Protein 1P1X (pdb70)

Radius of gyration: 25.49 Å; Cα contacts (8 Å, |Δi|>4): 1074; chains: 2; bounding box: 53×37×78 Å

InterPro domains:
  IPR002915 DeoC/FbaB/LacD aldolase [PF01791] (11-245)
  IPR002915 DeoC/FbaB/LacD aldolase [SM01133] (10-246)
  IPR011343 Deoxyribose-phosphate aldolase [PIRSF001357] (10-250)
  IPR011343 Deoxyribose-phosphate aldolase [PTHR10889] (5-250)
  IPR011343 Deoxyribose-phosphate aldolase [TIGR00126] (11-232)
  IPR011343 Deoxyribose-phosphate aldolase [cd00959] (11-225)
  IPR013785 Aldolase-type TIM barrel [G3DSA:3.20.20.70] (1-259)
  IPR023649 Deoxyribose-phosphate aldolase type II [MF_00592] (1-259)

Organism: Escherichia coli (strain K12) (NCBI:txid83333)

Secondary structure (DSSP, 8-state):
--HHHHHHHHHHTTEEEE---TT--HHHHHHHHHHTEETTEE-SEEE--GGGHHHHHHHHHHTT-TTSEEEEEESTTT--S-HHHHHHHHHHHHHHT-SEEEEEP-HHHHHTT--HHHHHHHHHHHHHHHHTT-EEEEE--HHHH-SHHHHHHHHHHHHHTT-SEEE---S-SS----HHHHHHHHHHHHHHT-TTT-EEE-BSS--SHHHHHHHHHHHHHHH-TTS-STTTB-EEESTHHHHHHHHHT-/---HHHHHHHHHHTTEEEE---TT--HHHHHHHHHHTEETTEE-SEEE--GGGHHHHHHHHHHTT-TTSEEEEEESTTT--S-HHHHHHHHHHHHHHT-SEEEEEP-HHHHHTT--HHHHHHHHHHHHHHHHTT-EEEEE--HHHH-SHHHHHHHHHHHHHTT-SEEE---S-SS----HHHHHHHHHHHHHHT-TTT-EEE-BSS--SHHHHHHHHHHHHHHH-TTS-STTTB-EEESTHHHHHHHHTT-

Solvent-accessible surface area: 19884 Å² total; per-residue (Å²): 188,72,123,50,87,45,12,1,62,74,0,0,95,10,0,0,0,29,17,12,66,144,89,12,53,68,128,97,0,56,58,12,0,97,84,0,103,14,111,41,25,36,4,4,0,0,0,0,39,16,70,12,0,10,35,0,81,75,12,0,150,131,28,54,3,88,112,1,83,0,0,0,5,3,10,36,39,110,2,76,82,30,51,112,27,0,44,9,37,0,99,0,0,37,31,12,29,6,46,4,0,0,0,0,1,0,11,107,14,8,88,90,64,67,88,109,19,0,57,56,0,0,92,24,0,50,104,24,0,53,91,40,143,10,49,0,0,0,0,0,0,3,7,54,2,148,87,84,76,41,3,62,68,0,0,42,12,0,16,128,6,18,5,13,0,0,9,0,0,11,37,96,41,103,78,21,15,47,57,124,12,0,77,10,0,0,32,8,0,108,94,64,56,29,52,178,77,4,0,0,0,0,5,15,57,6,168,56,2,84,36,1,59,106,11,2,59,15,0,39,116,39,34,36,71,138,30,10,72,22,78,22,0,1,0,5,10,56,63,0,1,67,32,0,27,175,29,28,68,117,219,85,72,120,48,79,49,16,1,49,64,0,0,96,9,0,0,0,30,17,12,65,143,90,12,53,62,128,92,0,54,57,12,0,100,87,0,103,15,109,38,24,42,4,4,0,0,0,0,35,14,73,12,1,10,36,0,79,71,11,1,148,130,28,55,3,88,112,0,84,0,0,0,5,2,10,38,40,112,2,76,82,30,49,113,28,0,27,19,38,0,129,0,0,38,18,11,25,6,45,4,0,0,0,0,1,0,11,107,13,8,89,90,64,67,84,109,19,0,59,53,0,0,95,22,0,51,100,16,0,54,92,41,144,10,49,0,0,0,0,0,0,3,6,50,4,154,75,86,69,49,4,69,64,0,0,42,12,0,16,127,6,18,4,14,0,0,8,0,0,10,38,93,40,106,76,21,14,45,64,67,12,0,79,26,0,0,37,10,0,106,99,64,56,31,46,167,83,5,0,0,0,0,5,15,34,4,154,59,4,85,39,0,54,106,10,4,56,10,0,48,116,28,38,34,65,138,28,3,72,21,78,23,0,2,0,6,10,58,73,0,2,70,32,0,28,167,26,21,62,116

Structure (mmCIF, N/CA/C/O backbone):
data_1P1X
#
_entry.id   1P1X
#
_cell.length_a   48.730
_cell.length_b   42.010
_cell.length_c   145.410
_cell.angle_alpha   90.00
_cell.angle_beta   98.53
_cell.angle_gamma   90.00
#
_symmetry.space_group_name_H-M   'P 1 21 1'
#
loop_
_entity.id
_entity.type
_entity.pdbx_description
1 polymer 'Deoxyribose-phosphate aldolase'
2 water water
#
loop_
_atom_site.group_PDB
_atom_site.id
_atom_site.type_symbol
_atom_site.label_atom_id
_atom_site.label_alt_id
_atom_site.label_comp_id
_atom_site.label_asym_id
_atom_site.label_entity_id
_atom_site.label_seq_id
_atom_site.pdbx_PDB_ins_code
_atom_site.Cartn_x
_atom_site.Cartn_y
_atom_site.Cartn_z
_atom_site.occupancy
_atom_site.B_iso_or_equiv
_atom_site.auth_seq_id
_atom_site.auth_comp_id
_atom_site.auth_asym_id
_atom_site.auth_atom_id
_atom_site.pdbx_PDB_model_num
ATOM 1 N N . MET A 1 2 ? 52.458 -3.832 0.449 1.00 63.12 1 MET A N 1
ATOM 2 C CA . MET A 1 2 ? 51.182 -3.154 0.699 1.00 56.97 1 MET A CA 1
ATOM 3 C C . MET A 1 2 ? 50.037 -3.774 -0.114 1.00 52.73 1 MET A C 1
ATOM 4 O O . MET A 1 2 ? 50.228 -4.025 -1.319 1.00 51.05 1 MET A O 1
ATOM 9 N N . THR A 1 3 ? 48.930 -3.996 0.565 1.00 46.45 2 THR A N 1
ATOM 10 C CA . THR A 1 3 ? 47.751 -4.663 0.017 1.00 43.32 2 THR A CA 1
ATOM 11 C C . THR A 1 3 ? 46.503 -3.835 0.290 1.00 42.54 2 THR A C 1
ATOM 12 O O . THR A 1 3 ? 46.506 -2.991 1.193 1.00 39.11 2 THR A O 1
ATOM 16 N N . ASP A 1 4 ? 45.449 -4.075 -0.514 1.00 42.13 3 ASP A N 1
ATOM 17 C CA . ASP A 1 4 ? 44.247 -3.265 -0.287 1.00 36.92 3 ASP A CA 1
ATOM 18 C C . ASP A 1 4 ? 43.731 -3.489 1.112 1.00 31.38 3 ASP A C 1
ATOM 19 O O . ASP A 1 4 ? 43.252 -2.529 1.757 1.00 30.94 3 ASP A O 1
ATOM 24 N N . LEU A 1 5 ? 43.807 -4.716 1.619 1.00 33.90 4 LEU A N 1
ATOM 25 C CA . LEU A 1 5 ? 43.315 -5.007 2.981 1.00 31.95 4 LEU A CA 1
ATOM 26 C C . LEU A 1 5 ? 44.162 -4.304 4.019 1.00 31.90 4 LEU A C 1
ATOM 27 O O . LEU A 1 5 ? 43.664 -3.891 5.056 1.00 28.70 4 LEU A O 1
ATOM 32 N N . LYS A 1 6 ? 45.461 -4.166 3.829 1.00 30.72 5 LYS A N 1
ATOM 33 C CA . LYS A 1 6 ? 46.348 -3.540 4.789 1.00 29.65 5 LYS A CA 1
ATOM 34 C C . LYS A 1 6 ? 46.042 -2.056 4.798 1.00 28.00 5 LYS A C 1
ATOM 35 O O . LYS A 1 6 ? 45.956 -1.400 5.836 1.00 23.95 5 LYS A O 1
ATOM 41 N N . ALA A 1 7 ? 45.850 -1.519 3.605 1.00 27.42 6 ALA A N 1
ATOM 42 C CA . ALA A 1 7 ? 45.519 -0.097 3.548 1.00 25.47 6 ALA A CA 1
ATOM 43 C C . ALA A 1 7 ? 44.202 0.206 4.189 1.00 23.11 6 ALA A C 1
ATOM 44 O O . ALA A 1 7 ? 44.123 1.198 4.975 1.00 20.90 6 ALA A O 1
ATOM 46 N N . SER A 1 8 ? 43.152 -0.559 3.917 1.00 22.50 7 SER A N 1
ATOM 47 C CA . SER A 1 8 ? 41.851 -0.312 4.540 1.00 21.67 7 SER A CA 1
ATOM 48 C C . SER A 1 8 ? 41.956 -0.541 6.064 1.00 18.25 7 SER A C 1
ATOM 49 O O . SER A 1 8 ? 41.284 0.138 6.777 1.00 17.88 7 SER A O 1
ATOM 52 N N . SER A 1 9 ? 42.736 -1.537 6.489 1.00 19.56 8 SER A N 1
ATOM 53 C CA . SER A 1 9 ? 42.739 -1.844 7.911 1.00 17.93 8 SER A CA 1
ATOM 54 C C . SER A 1 9 ? 43.402 -0.776 8.757 1.00 16.82 8 SER A C 1
ATOM 55 O O . SER A 1 9 ? 42.945 -0.466 9.854 1.00 15.88 8 SER A O 1
ATOM 58 N N . LEU A 1 10 ? 44.496 -0.157 8.284 1.00 17.02 9 LEU A N 1
ATOM 59 C CA . LEU A 1 10 ? 45.111 0.960 8.986 1.00 16.76 9 LEU A CA 1
ATOM 60 C C . LEU A 1 10 ? 44.164 2.150 9.016 1.00 15.45 9 LEU A C 1
ATOM 61 O O . LEU A 1 10 ? 43.978 2.833 10.037 1.00 15.19 9 LEU A O 1
ATOM 66 N N . ARG A 1 11 ? 43.493 2.395 7.883 1.00 16.34 10 ARG A N 1
ATOM 67 C CA . ARG A 1 11 ? 42.521 3.475 7.810 1.00 16.39 10 ARG A CA 1
ATOM 68 C C . ARG A 1 11 ? 41.412 3.250 8.825 1.00 13.90 10 ARG A C 1
ATOM 69 O O . ARG A 1 11 ? 41.049 4.184 9.574 1.00 15.23 10 ARG A O 1
ATOM 84 N N . ALA A 1 12 ? 40.863 2.045 8.849 1.00 14.69 11 ALA A N 1
ATOM 85 C CA . ALA A 1 12 ? 39.767 1.715 9.765 1.00 13.96 11 ALA A CA 1
ATOM 86 C C . ALA A 1 12 ? 40.173 1.861 11.215 1.00 13.23 11 ALA A C 1
ATOM 87 O O . ALA A 1 12 ? 39.394 2.309 12.042 1.00 13.71 11 ALA A O 1
ATOM 89 N N . LEU A 1 13 ? 41.386 1.425 11.571 1.00 13.73 12 LEU A N 1
ATOM 90 C CA . LEU A 1 13 ? 41.857 1.519 12.933 1.00 13.28 12 LEU A CA 1
ATOM 91 C C . LEU A 1 13 ? 41.786 2.955 13.417 1.00 12.90 12 LEU A C 1
ATOM 92 O O . LEU A 1 13 ? 41.315 3.236 14.516 1.00 13.25 12 LEU A O 1
ATOM 97 N N . LYS A 1 14 ? 42.259 3.858 12.563 1.00 13.12 13 LYS A N 1
ATOM 98 C CA . LYS A 1 14 ? 42.330 5.282 12.902 1.00 13.24 13 LYS A CA 1
ATOM 99 C C . LYS A 1 14 ? 40.962 5.939 12.899 1.00 12.61 13 LYS A C 1
ATOM 100 O O . LYS A 1 14 ? 40.839 7.106 13.329 1.00 14.95 13 LYS A O 1
ATOM 106 N N . LEU A 1 15 ? 39.912 5.250 12.454 1.00 12.48 14 LEU A N 1
ATOM 107 C CA . LEU A 1 15 ? 38.513 5.727 12.485 1.00 11.71 14 LEU A CA 1
ATOM 108 C C . LEU A 1 15 ? 37.700 5.046 13.572 1.00 11.68 14 LEU A C 1
ATOM 109 O O . LEU A 1 15 ? 36.496 5.296 13.676 1.00 11.88 14 LEU A O 1
ATOM 114 N N . MET A 1 16 ? 38.309 4.193 14.406 1.00 11.90 15 MET A N 1
ATOM 115 C CA . MET A 1 16 ? 37.499 3.488 15.374 1.00 11.84 15 MET A CA 1
ATOM 116 C C . MET A 1 16 ? 37.077 4.369 16.563 1.00 11.57 15 MET A C 1
ATOM 117 O O . MET A 1 16 ? 37.900 5.112 17.109 1.00 12.40 15 MET A O 1
ATOM 122 N N . ASP A 1 17 ? 35.810 4.173 16.978 1.00 11.61 16 ASP A N 1
ATOM 123 C CA . ASP A 1 17 ? 35.315 4.518 18.293 1.00 11.66 16 ASP A CA 1
ATOM 124 C C . ASP A 1 17 ? 35.371 3.206 19.108 1.00 11.62 16 ASP A C 1
ATOM 125 O O . ASP A 1 17 ? 34.424 2.399 19.054 1.00 12.52 16 ASP A O 1
ATOM 130 N N . LEU A 1 18 ? 36.500 2.986 19.771 1.00 11.99 17 LEU A N 1
ATOM 131 C CA . LEU A 1 18 ? 36.712 1.735 20.501 1.00 11.92 17 LEU A CA 1
ATOM 132 C C . LEU A 1 18 ? 35.797 1.691 21.716 1.00 11.72 17 LEU A C 1
ATOM 133 O O . LEU A 1 18 ? 35.877 2.549 22.570 1.00 11.79 17 LEU A O 1
ATOM 138 N N . THR A 1 19 ? 34.902 0.686 21.776 1.00 12.63 18 THR A N 1
ATOM 139 C CA . THR A 1 19 ? 33.731 0.734 22.672 1.00 12.41 18 THR A CA 1
ATOM 140 C C . THR A 1 19 ? 33.759 -0.295 23.782 1.00 12.95 18 THR A C 1
ATOM 141 O O . THR A 1 19 ? 34.064 -1.456 23.516 1.00 14.61 18 THR A O 1
ATOM 145 N N . THR A 1 20 ? 33.315 0.110 24.959 1.00 12.94 19 THR A N 1
ATOM 146 C CA . THR A 1 20 ? 32.876 -0.831 25.973 1.00 13.68 19 THR A CA 1
ATOM 147 C C . THR A 1 20 ? 31.626 -0.248 26.617 1.00 12.89 19 THR A C 1
ATOM 148 O O . THR A 1 20 ? 31.662 0.853 27.131 1.00 13.41 19 THR A O 1
ATOM 152 N N . LEU A 1 21 ? 30.495 -0.971 26.487 1.00 13.98 20 LEU A N 1
ATOM 153 C CA . LEU A 1 21 ? 29.196 -0.533 27.059 1.00 14.26 20 LEU A CA 1
ATOM 154 C C . LEU A 1 21 ? 28.519 -1.761 27.633 1.00 16.32 20 LEU A C 1
ATOM 155 O O . LEU A 1 21 ? 27.601 -2.329 27.086 1.00 23.85 20 LEU A O 1
ATOM 160 N N . ASN A 1 22 ? 29.008 -2.228 28.783 1.00 17.84 21 ASN A N 1
ATOM 161 C CA . ASN A 1 22 ? 28.532 -3.471 29.356 1.00 21.66 21 ASN A CA 1
ATOM 162 C C . ASN A 1 22 ? 28.080 -3.234 30.791 1.00 24.90 21 ASN A C 1
ATOM 163 O O . ASN A 1 22 ? 28.589 -2.347 31.485 1.00 23.32 21 ASN A O 1
ATOM 168 N N . ASP A 1 23 ? 27.163 -4.099 31.225 1.00 29.44 22 ASP A N 1
ATOM 169 C CA . ASP A 1 23 ? 26.626 -4.025 32.587 1.00 35.99 22 ASP A CA 1
ATOM 170 C C . ASP A 1 23 ? 27.690 -4.149 33.681 1.00 37.55 22 ASP A C 1
ATOM 171 O O . ASP A 1 23 ? 27.589 -3.612 34.798 1.00 42.84 22 ASP A O 1
ATOM 176 N N . ASP A 1 24 ? 28.751 -4.900 33.383 1.00 35.52 23 ASP A N 1
ATOM 177 C CA . ASP A 1 24 ? 29.798 -5.172 34.368 1.00 34.57 23 ASP A CA 1
ATOM 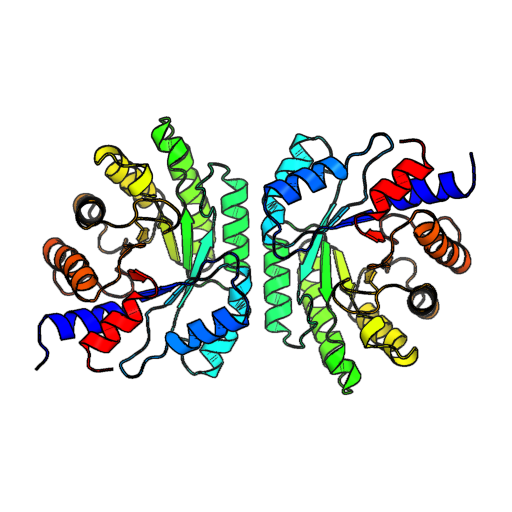178 C C . ASP A 1 24 ? 31.007 -4.289 34.147 1.00 26.87 23 ASP A C 1
ATOM 179 O O . ASP A 1 24 ? 32.063 -4.567 34.708 1.00 29.01 23 ASP A O 1
ATOM 184 N N . ASP A 1 25 ? 30.898 -3.211 33.362 1.00 22.16 24 ASP A N 1
ATOM 185 C CA . ASP A 1 25 ? 32.008 -2.316 33.229 1.00 19.34 24 ASP A CA 1
ATOM 186 C C . ASP A 1 25 ? 32.403 -1.755 34.595 1.00 19.46 24 ASP A C 1
ATOM 187 O O . ASP A 1 25 ? 31.611 -1.509 35.516 1.00 20.76 24 ASP A O 1
ATOM 192 N N . THR A 1 26 ? 33.677 -1.498 34.711 1.00 19.76 25 THR A N 1
ATOM 193 C CA . THR A 1 26 ? 34.359 -0.917 35.858 1.00 19.38 25 THR A CA 1
ATOM 194 C C . THR A 1 26 ? 35.432 0.051 35.369 1.00 18.34 25 THR A C 1
ATOM 195 O O . THR A 1 26 ? 35.855 0.076 34.226 1.00 18.20 25 THR A O 1
ATOM 199 N N . ASP A 1 27 ? 35.949 0.817 36.331 1.00 19.64 26 ASP A N 1
ATOM 200 C CA . ASP A 1 27 ? 37.089 1.673 36.051 1.00 20.32 26 ASP A CA 1
ATOM 201 C C . ASP A 1 27 ? 38.274 0.915 35.439 1.00 19.93 26 ASP A C 1
ATOM 202 O O . ASP A 1 27 ? 38.897 1.341 34.499 1.00 20.50 26 ASP A O 1
ATOM 207 N N . GLU A 1 28 ? 38.572 -0.238 36.006 1.00 22.15 27 GLU A N 1
ATOM 208 C CA . GLU A 1 28 ? 39.685 -1.038 35.548 1.00 24.36 27 GLU A CA 1
ATOM 209 C C . GLU A 1 28 ? 39.560 -1.396 34.092 1.00 21.90 27 GLU A C 1
ATOM 210 O O . GLU A 1 28 ? 40.430 -1.381 33.251 1.00 23.44 27 GLU A O 1
ATOM 216 N N . LYS A 1 29 ? 38.416 -1.841 33.634 1.00 21.05 28 LYS A N 1
ATOM 217 C CA . LYS A 1 29 ? 38.038 -2.208 32.293 1.00 20.98 28 LYS A CA 1
ATOM 218 C C . LYS A 1 29 ? 38.152 -1.015 31.370 1.00 18.28 28 LYS A C 1
ATOM 219 O O . LYS A 1 29 ? 38.617 -1.140 30.243 1.00 18.27 28 LYS A O 1
ATOM 225 N N . VAL A 1 30 ? 37.697 0.169 31.829 1.00 16.88 29 VAL A N 1
ATOM 226 C CA . VAL A 1 30 ? 37.817 1.359 31.006 1.00 16.05 29 VAL A CA 1
ATOM 227 C C . VAL A 1 30 ? 39.285 1.754 30.881 1.00 15.47 29 VAL A C 1
ATOM 228 O O . VAL A 1 30 ? 39.720 2.153 29.804 1.00 16.32 29 VAL A O 1
ATOM 232 N N . ILE A 1 31 ? 40.085 1.670 31.956 1.00 17.02 30 ILE A N 1
ATOM 233 C CA . ILE A 1 31 ? 41.511 1.968 31.871 1.00 17.94 30 ILE A CA 1
ATOM 234 C C . ILE A 1 31 ? 42.176 1.063 30.865 1.00 18.25 30 ILE A C 1
ATOM 235 O O . ILE A 1 31 ? 42.967 1.515 30.043 1.00 18.93 30 ILE A O 1
ATOM 240 N N . ALA A 1 32 ? 41.837 -0.236 30.890 1.00 18.80 31 ALA A N 1
ATOM 241 C CA . ALA A 1 32 ? 42.410 -1.178 29.940 1.00 19.78 31 ALA A CA 1
ATOM 242 C C . ALA A 1 32 ? 42.019 -0.800 28.505 1.00 18.76 31 ALA A C 1
ATOM 243 O O . ALA A 1 32 ? 42.834 -0.907 27.569 1.00 19.20 31 ALA A O 1
ATOM 245 N N . LEU A 1 33 ? 40.777 -0.366 28.286 1.00 16.99 32 LEU A N 1
ATOM 246 C CA . LEU A 1 33 ? 40.315 0.043 26.971 1.00 16.14 32 LEU A CA 1
ATOM 247 C C . LEU A 1 33 ? 41.142 1.220 26.460 1.00 15.18 32 LEU A C 1
ATOM 248 O O . LEU A 1 33 ? 41.537 1.311 25.279 1.00 15.73 32 LEU A O 1
ATOM 253 N N . CYS A 1 34 ? 41.408 2.178 27.363 1.00 15.97 33 CYS A N 1
ATOM 254 C CA . CYS A 1 34 ? 42.205 3.343 26.989 1.00 15.63 33 CYS A CA 1
ATOM 255 C C . CYS A 1 34 ? 43.611 2.924 26.529 1.00 16.54 33 CYS A C 1
ATOM 256 O O . CYS A 1 34 ? 44.136 3.417 25.542 1.00 17.62 33 CYS A O 1
ATOM 259 N N . HIS A 1 35 ? 44.198 1.987 27.254 1.00 17.35 34 HIS A N 1
ATOM 260 C CA . HIS A 1 35 ? 45.511 1.470 26.846 1.00 18.79 34 HIS A CA 1
ATOM 261 C C . HIS A 1 35 ? 45.450 0.749 25.490 1.00 17.58 34 HIS A C 1
ATOM 262 O O . HIS A 1 35 ? 46.350 0.851 24.672 1.00 20.13 34 HIS A O 1
ATOM 269 N N . GLN A 1 36 ? 44.342 0.021 25.253 1.00 17.82 35 GLN A N 1
ATOM 270 C CA . GLN A 1 36 ? 44.159 -0.692 24.005 1.00 17.77 35 GLN A CA 1
ATOM 271 C C . GLN A 1 36 ? 44.034 0.228 22.812 1.00 16.50 35 GLN A C 1
ATOM 272 O O . GLN A 1 36 ? 44.391 -0.141 21.695 1.00 17.74 35 GLN A O 1
ATOM 278 N N . ALA A 1 37 ? 43.512 1.432 23.016 1.00 15.44 36 ALA A N 1
ATOM 279 C CA . ALA A 1 37 ? 43.321 2.379 21.949 1.00 15.21 36 ALA A CA 1
ATOM 280 C C . ALA A 1 37 ? 44.609 2.970 21.426 1.00 15.80 36 ALA A C 1
ATOM 281 O O . ALA A 1 37 ? 44.620 3.576 20.311 1.00 15.58 36 ALA A O 1
ATOM 283 N N . LYS A 1 38 ? 45.694 2.873 22.174 1.00 16.70 37 LYS A N 1
ATOM 284 C CA . LYS A 1 38 ? 47.060 3.266 21.828 1.00 17.08 37 LYS A CA 1
ATOM 285 C C . LYS A 1 38 ? 47.813 2.088 21.283 1.00 18.39 37 LYS A C 1
ATOM 286 O O . LYS A 1 38 ? 48.299 1.273 22.053 1.00 21.65 37 LYS A O 1
ATOM 292 N N . THR A 1 39 ? 47.871 1.972 19.953 1.00 16.20 38 THR A N 1
ATOM 293 C CA . THR A 1 39 ? 48.410 0.746 19.349 1.00 16.60 38 THR A CA 1
ATOM 294 C C . THR A 1 39 ? 49.791 1.021 18.723 1.00 16.45 38 THR A C 1
ATOM 295 O O . THR A 1 39 ? 50.188 2.161 18.531 1.00 16.52 38 THR A O 1
ATOM 299 N N . PRO A 1 40 ? 50.553 -0.014 18.363 1.00 17.26 39 PRO A N 1
ATOM 300 C CA . PRO A 1 40 ? 51.916 0.216 17.773 1.00 17.46 39 PRO A CA 1
ATOM 301 C C . PRO A 1 40 ? 51.869 0.914 16.426 1.00 16.02 39 PRO A C 1
ATOM 302 O O . PRO A 1 40 ? 52.927 1.336 15.996 1.00 16.73 39 PRO A O 1
ATOM 306 N N . VAL A 1 41 ? 50.718 0.956 15.741 1.00 16.12 40 VAL A N 1
ATOM 307 C CA . VAL A 1 41 ? 50.611 1.603 14.436 1.00 16.27 40 VAL A CA 1
ATOM 308 C C . VAL A 1 41 ? 49.848 2.926 14.484 1.00 15.58 40 VAL A C 1
ATOM 309 O O . VAL A 1 41 ? 49.633 3.528 13.433 1.00 18.21 40 VAL A O 1
ATOM 313 N N . GLY A 1 42 ? 49.425 3.363 15.663 1.00 15.99 41 GLY A N 1
ATOM 314 C CA . GLY A 1 42 ? 48.612 4.576 15.791 1.00 16.38 41 GLY A CA 1
ATOM 315 C C . GLY A 1 42 ? 47.458 4.404 16.742 1.00 15.45 41 GLY A C 1
ATOM 316 O O . GLY A 1 42 ? 47.277 3.331 17.366 1.00 16.26 41 GLY A O 1
ATOM 317 N N . ASN A 1 43 ? 46.724 5.473 16.925 1.00 16.18 42 ASN A N 1
ATOM 318 C CA . ASN A 1 43 ? 45.620 5.507 17.890 1.00 15.23 42 ASN A CA 1
ATOM 319 C C . ASN A 1 43 ? 44.269 5.392 17.184 1.00 14.30 42 ASN A C 1
ATOM 320 O O . ASN A 1 43 ? 44.103 5.863 16.064 1.00 14.67 42 ASN A O 1
ATOM 325 N N . THR A 1 44 ? 43.319 4.860 17.888 1.00 13.83 43 THR A N 1
ATOM 326 C CA . THR A 1 44 ? 41.915 4.946 17.441 1.00 12.83 43 THR A CA 1
ATOM 327 C C . THR A 1 44 ? 41.512 6.415 17.475 1.00 12.79 43 THR A C 1
ATOM 328 O O . THR A 1 44 ? 42.108 7.289 18.102 1.00 13.99 43 THR A O 1
ATOM 332 N N . ALA A 1 45 ? 40.394 6.725 16.755 1.00 12.50 44 ALA A N 1
ATOM 333 C CA . ALA A 1 45 ? 39.866 8.089 16.774 1.00 12.40 44 ALA A CA 1
ATOM 334 C C . ALA A 1 45 ? 39.363 8.474 18.149 1.00 12.08 44 ALA A C 1
ATOM 335 O O . ALA A 1 45 ? 39.443 9.626 18.597 1.00 13.10 44 ALA A O 1
ATOM 337 N N . ALA A 1 46 ? 38.716 7.507 18.809 1.00 12.00 45 ALA A N 1
ATOM 338 C CA . ALA A 1 46 ? 37.973 7.753 20.046 1.00 11.56 45 ALA A CA 1
ATOM 339 C C . ALA A 1 46 ? 37.864 6.458 20.841 1.00 11.34 45 ALA A C 1
ATOM 340 O O . ALA A 1 46 ? 38.151 5.356 20.342 1.00 11.74 45 ALA A O 1
ATOM 342 N N . ILE A 1 47 ? 37.357 6.622 22.045 1.00 11.79 46 ILE A N 1
ATOM 343 C CA . ILE A 1 47 ? 36.755 5.556 22.813 1.00 11.79 46 ILE A CA 1
ATOM 344 C C . ILE A 1 47 ? 35.283 5.916 23.021 1.00 11.91 46 ILE A C 1
ATOM 345 O O . ILE A 1 47 ? 34.903 7.081 22.930 1.00 13.22 46 ILE A O 1
ATOM 350 N N . CYS A 1 48 ? 34.446 4.913 23.311 1.00 11.46 47 CYS A N 1
ATOM 351 C CA . CYS A 1 48 ? 33.035 5.117 23.627 1.00 11.05 47 CYS A CA 1
ATOM 352 C C . CYS A 1 48 ? 32.702 4.285 24.838 1.00 11.03 47 CYS A C 1
ATOM 353 O O . CYS A 1 48 ? 32.892 3.070 24.848 1.00 11.60 47 CYS A O 1
ATOM 356 N N . ILE A 1 49 ? 32.242 4.982 25.896 1.00 11.01 48 ILE A N 1
ATOM 357 C CA . ILE A 1 49 ? 32.059 4.442 27.231 1.00 11.04 48 ILE A CA 1
ATOM 358 C C . ILE A 1 49 ? 30.830 5.060 27.861 1.00 10.89 48 ILE A C 1
ATOM 359 O O . ILE A 1 49 ? 30.340 6.116 27.395 1.00 11.80 48 ILE A O 1
ATOM 364 N N . TYR A 1 50 ? 30.327 4.483 28.958 1.00 11.56 49 TYR A N 1
ATOM 365 C CA . TYR A 1 50 ? 29.225 5.126 29.671 1.00 11.59 49 TYR A CA 1
ATOM 366 C C . TYR A 1 50 ? 29.706 6.405 30.353 1.00 11.61 49 TYR A C 1
ATOM 367 O O . TYR A 1 50 ? 30.884 6.548 30.714 1.00 12.29 49 TYR A O 1
ATOM 376 N N . PRO A 1 51 ? 28.795 7.383 30.525 1.00 11.92 50 PRO A N 1
ATOM 377 C CA . PRO A 1 51 ? 29.212 8.705 30.993 1.00 12.33 50 PRO A CA 1
ATOM 378 C C . PRO A 1 51 ? 30.003 8.725 32.284 1.00 12.19 50 PRO A C 1
ATOM 379 O O . PRO A 1 51 ? 30.932 9.525 32.431 1.00 12.41 50 PRO A O 1
ATOM 383 N N . ARG A 1 52 ? 29.637 7.881 33.238 1.00 12.40 51 ARG A N 1
ATOM 384 C CA . ARG A 1 52 ? 30.272 7.905 34.559 1.00 12.84 51 ARG A CA 1
ATOM 385 C C . ARG A 1 52 ? 31.759 7.564 34.471 1.00 12.53 51 ARG A C 1
ATOM 386 O O . ARG A 1 52 ? 32.496 7.879 35.417 1.00 14.58 51 ARG A O 1
ATOM 394 N N . PHE A 1 53 ? 32.217 6.949 33.391 1.00 12.19 52 PHE A N 1
ATOM 395 C CA . PHE A 1 53 ? 33.624 6.614 33.243 1.00 12.59 52 PHE A CA 1
ATOM 396 C C . PHE A 1 53 ? 34.440 7.676 32.527 1.00 12.25 52 PHE A C 1
ATOM 397 O O . PHE A 1 53 ? 35.687 7.480 32.379 1.00 13.67 52 PHE A O 1
ATOM 405 N N . ILE A 1 54 ? 33.824 8.767 32.105 1.00 12.61 53 ILE A N 1
ATOM 406 C CA . ILE A 1 54 ? 34.570 9.786 31.354 1.00 12.76 53 ILE A CA 1
ATOM 407 C C . ILE A 1 54 ? 35.726 10.352 32.171 1.00 13.27 53 ILE A C 1
ATOM 408 O O . ILE A 1 54 ? 36.832 10.460 31.614 1.00 13.61 53 ILE A O 1
ATOM 413 N N . PRO A 1 55 ? 35.566 10.781 33.422 1.00 13.65 54 PRO A N 1
ATOM 414 C CA . PRO A 1 55 ? 36.683 11.405 34.117 1.00 14.25 54 PRO A CA 1
ATOM 415 C C . PRO A 1 55 ? 37.916 10.492 34.244 1.00 14.40 54 PRO A C 1
ATOM 416 O O . PRO A 1 55 ? 39.047 10.942 34.038 1.00 15.19 54 PRO A O 1
ATOM 420 N N . ILE A 1 56 ? 37.728 9.235 34.606 1.00 14.26 55 ILE A N 1
ATOM 421 C CA . ILE A 1 56 ? 38.867 8.323 34.731 1.00 15.38 55 ILE A CA 1
ATOM 422 C C . ILE A 1 56 ? 39.473 8.039 33.376 1.00 14.68 55 ILE A C 1
ATOM 423 O O . ILE A 1 56 ? 40.718 7.912 33.257 1.00 15.68 55 ILE A O 1
ATOM 428 N N . ALA A 1 57 ? 38.662 7.935 32.321 1.00 14.22 56 ALA A N 1
ATOM 429 C CA . ALA A 1 57 ? 39.212 7.753 30.974 1.00 14.83 56 ALA A CA 1
ATOM 430 C C . ALA A 1 57 ? 40.056 8.944 30.552 1.00 14.69 56 ALA A C 1
ATOM 431 O O . ALA A 1 57 ? 41.138 8.777 29.985 1.00 15.56 56 ALA A O 1
ATOM 433 N N . ARG A 1 58 ? 39.569 10.155 30.820 1.00 14.52 57 ARG A N 1
ATOM 434 C CA . ARG A 1 58 ? 40.335 11.351 30.441 1.00 15.57 57 ARG A CA 1
ATOM 435 C C . ARG A 1 58 ? 41.713 11.348 31.089 1.00 15.62 57 ARG A C 1
ATOM 436 O O . ARG A 1 58 ? 42.695 11.627 30.442 1.00 17.69 57 ARG A O 1
ATOM 444 N N . LYS A 1 59 ? 41.730 11.030 32.393 1.00 16.09 58 LYS A N 1
ATOM 445 C CA . LYS A 1 59 ? 42.977 11.001 33.131 1.00 18.30 58 LYS A CA 1
ATOM 446 C C . LYS A 1 59 ? 43.913 9.955 32.545 1.00 17.79 58 LYS A C 1
ATOM 447 O O . LYS A 1 59 ? 45.138 10.197 32.386 1.00 19.37 58 LYS A O 1
ATOM 453 N N . THR A 1 60 ? 43.396 8.779 32.201 1.00 17.11 59 THR A N 1
ATOM 454 C CA . THR A 1 60 ? 44.199 7.686 31.669 1.00 17.61 59 THR A CA 1
ATOM 455 C C . THR A 1 60 ? 44.815 8.019 30.321 1.00 17.67 59 THR A C 1
ATOM 456 O O . THR A 1 60 ? 45.970 7.780 30.037 1.00 18.81 59 THR A O 1
ATOM 460 N N . LEU A 1 61 ? 43.965 8.597 29.456 1.00 17.29 60 LEU A N 1
ATOM 461 C CA . LEU A 1 61 ? 44.432 9.004 28.112 1.00 16.96 60 LEU A CA 1
ATOM 462 C C . LEU A 1 61 ? 45.509 10.050 28.243 1.00 19.08 60 LEU A C 1
ATOM 463 O O . LEU A 1 61 ? 46.471 10.051 27.471 1.00 20.24 60 LEU A O 1
ATOM 468 N N . LYS A 1 62 ? 45.344 10.974 29.165 1.00 19.19 61 LYS A N 1
ATOM 469 C CA . LYS A 1 62 ? 46.385 12.006 29.341 1.00 20.76 61 LYS A CA 1
ATOM 470 C C . LYS A 1 62 ? 47.671 11.435 29.846 1.00 21.70 61 LYS A C 1
ATOM 471 O O . LYS A 1 62 ? 48.724 11.828 29.326 1.00 26.14 61 LYS A O 1
ATOM 477 N N . GLU A 1 63 ? 47.605 10.543 30.826 1.00 22.53 62 GLU A N 1
ATOM 478 C CA . GLU A 1 63 ? 48.844 9.998 31.382 1.00 24.29 62 GLU A CA 1
ATOM 479 C C . GLU A 1 63 ? 49.630 9.123 30.439 1.00 26.98 62 GLU A C 1
ATOM 480 O O . GLU A 1 63 ? 50.854 9.052 30.551 1.00 32.78 62 GLU A O 1
ATOM 486 N N . GLN A 1 64 ? 48.957 8.458 29.479 1.00 23.42 63 GLN A N 1
ATOM 487 C CA . GLN A 1 64 ? 49.676 7.727 28.474 1.00 24.60 63 GLN A CA 1
ATOM 488 C C . GLN A 1 64 ? 50.031 8.557 27.240 1.00 24.49 63 GLN A C 1
ATOM 489 O O . GLN A 1 64 ? 50.539 8.064 26.204 1.00 26.59 63 GLN A O 1
ATOM 495 N N . GLY A 1 65 ? 49.837 9.873 27.287 1.00 25.04 64 GLY A N 1
ATOM 496 C CA . GLY A 1 65 ? 50.319 10.682 26.186 1.00 27.65 64 GLY A CA 1
ATOM 497 C C . GLY A 1 65 ? 49.456 10.661 24.932 1.00 24.84 64 GLY A C 1
ATOM 498 O O . GLY A 1 65 ? 49.954 10.984 23.855 1.00 25.44 64 GLY A O 1
ATOM 499 N N . THR A 1 66 ? 48.171 10.367 25.051 1.00 20.90 65 THR A N 1
ATOM 500 C CA . THR A 1 66 ? 47.273 10.389 23.894 1.00 20.88 65 THR A CA 1
ATOM 501 C C . THR A 1 66 ? 46.058 11.225 24.202 1.00 20.85 65 THR A C 1
ATOM 502 O O . THR A 1 66 ? 44.879 10.748 24.089 1.00 19.86 65 THR A O 1
ATOM 506 N N . PRO A 1 67 ? 46.216 12.489 24.519 1.00 24.18 66 PRO A N 1
ATOM 507 C CA . PRO A 1 67 ? 45.070 13.308 24.843 1.00 23.96 66 PRO A CA 1
ATOM 508 C C . PRO A 1 67 ? 44.204 13.603 23.644 1.00 22.58 66 PRO A C 1
ATOM 509 O O . PRO A 1 67 ? 43.097 14.099 23.801 1.00 24.72 66 PRO A O 1
ATOM 513 N N . GLU A 1 68 ? 44.696 13.313 22.425 1.00 22.29 67 GLU A N 1
ATOM 514 C CA . GLU A 1 68 ? 43.913 13.543 21.220 1.00 22.10 67 GLU A CA 1
ATOM 515 C C . GLU A 1 68 ? 42.920 12.412 20.904 1.00 20.37 67 GLU A C 1
ATOM 516 O O . GLU A 1 68 ? 42.099 12.582 19.987 1.00 24.55 67 GLU A O 1
ATOM 522 N N . ILE A 1 69 ? 42.957 11.280 21.616 1.00 17.13 68 ILE A N 1
ATOM 523 C CA . ILE A 1 69 ? 41.902 10.286 21.506 1.00 15.18 68 ILE A CA 1
ATOM 524 C C . ILE A 1 69 ? 40.616 10.876 22.112 1.00 14.89 68 ILE A C 1
ATOM 525 O O . ILE A 1 69 ? 40.645 11.281 23.291 1.00 17.83 68 ILE A O 1
ATOM 530 N N . ARG A 1 70 ? 39.573 10.983 21.319 1.00 13.61 69 ARG A N 1
ATOM 531 C CA . ARG A 1 70 ? 38.348 11.626 21.762 1.00 13.78 69 ARG A CA 1
ATOM 532 C C . ARG A 1 70 ? 37.571 10.683 22.684 1.00 12.19 69 ARG A C 1
ATOM 533 O O . ARG A 1 70 ? 37.678 9.446 22.576 1.00 13.50 69 ARG A O 1
ATOM 541 N N . ILE A 1 71 ? 36.739 11.272 23.540 1.00 12.20 70 ILE A N 1
ATOM 542 C CA . ILE A 1 71 ? 35.857 10.494 24.412 1.00 12.35 70 ILE A CA 1
ATOM 543 C C . ILE A 1 71 ? 34.416 10.719 23.991 1.00 11.35 70 ILE A C 1
ATOM 544 O O . ILE A 1 71 ? 33.874 11.805 24.122 1.00 12.23 70 ILE A O 1
ATOM 549 N N . ALA A 1 72 ? 33.807 9.645 23.454 1.00 11.34 71 ALA A N 1
ATOM 550 C CA . ALA A 1 72 ? 32.404 9.589 23.116 1.00 10.92 71 ALA A CA 1
ATOM 551 C C . ALA A 1 72 ? 31.658 8.850 24.207 1.00 11.00 71 ALA A C 1
ATOM 552 O O . ALA A 1 72 ? 32.189 7.976 24.905 1.00 11.23 71 ALA A O 1
ATOM 554 N N . THR A 1 73 ? 30.378 9.159 24.306 1.00 11.39 72 THR A N 1
ATOM 555 C CA . THR A 1 73 ? 29.488 8.474 25.236 1.00 10.69 72 THR A CA 1
ATOM 556 C C . THR A 1 73 ? 28.090 8.365 24.626 1.00 10.69 72 THR A C 1
ATOM 557 O O . THR A 1 73 ? 27.877 8.801 23.482 1.00 12.04 72 THR A O 1
ATOM 561 N N . VAL A 1 74 ? 27.181 7.782 25.384 1.00 10.95 73 VAL A N 1
ATOM 562 C CA . VAL A 1 74 ? 25.828 7.493 24.906 1.00 10.88 73 VAL A CA 1
ATOM 563 C C . VAL A 1 74 ? 24.787 8.077 25.850 1.00 11.28 73 VAL A C 1
ATOM 564 O O . VAL A 1 74 ? 24.988 8.058 27.076 1.00 12.39 73 VAL A O 1
ATOM 568 N N . THR A 1 75 ? 23.685 8.552 25.298 1.00 11.31 74 THR A N 1
ATOM 569 C CA . THR A 1 75 ? 22.543 9.043 26.029 1.00 11.38 74 THR A CA 1
ATOM 570 C C . THR A 1 75 ? 21.241 8.560 25.365 1.00 11.18 74 THR A C 1
ATOM 571 O O . THR A 1 75 ? 21.203 8.136 24.219 1.00 11.13 74 THR A O 1
ATOM 575 N N . ASN A 1 76 ? 20.164 8.631 26.162 1.00 11.93 75 ASN A N 1
ATOM 576 C CA . ASN A 1 76 ? 18.876 8.062 25.772 1.00 11.82 75 ASN A CA 1
ATOM 577 C C . ASN A 1 76 ? 18.999 6.588 25.387 1.00 11.88 75 ASN A C 1
ATOM 578 O O . ASN A 1 76 ? 18.294 6.106 24.500 1.00 12.40 75 ASN A O 1
ATOM 583 N N . PHE A 1 77 ? 19.905 5.875 26.079 1.00 12.39 76 PHE A N 1
ATOM 584 C CA . PHE A 1 77 ? 20.477 4.639 25.599 1.00 12.36 76 PHE A CA 1
ATOM 585 C C . PHE A 1 77 ? 20.177 3.475 26.501 1.00 14.14 76 PHE A C 1
ATOM 586 O O . PHE A 1 77 ? 20.337 3.607 27.725 1.00 16.21 76 PHE A O 1
ATOM 594 N N . PRO A 1 78 ? 19.905 2.254 25.946 1.00 14.79 77 PRO A N 1
ATOM 595 C CA . PRO A 1 78 ? 19.781 1.948 24.524 1.00 15.04 77 PRO A CA 1
ATOM 596 C C . PRO A 1 78 ? 18.380 2.118 23.969 1.00 13.55 77 PRO A C 1
ATOM 597 O O . PRO A 1 78 ? 18.224 1.958 22.753 1.00 14.95 77 PRO A O 1
ATOM 601 N N . HIS A 1 79 ? 17.412 2.429 24.815 1.00 14.39 78 HIS A N 1
ATOM 602 C CA . HIS A 1 79 ? 16.013 2.308 24.467 1.00 15.33 78 HIS A CA 1
ATOM 603 C C . HIS A 1 79 ? 15.487 3.323 23.465 1.00 13.88 78 HIS A C 1
ATOM 604 O O . HIS A 1 79 ? 14.483 3.016 22.779 1.00 14.99 78 HIS A O 1
ATOM 617 N N . GLY A 1 80 ? 16.049 4.517 23.354 1.00 13.06 79 GLY A N 1
ATOM 618 C CA . GLY A 1 80 ? 15.466 5.468 22.433 1.00 13.36 79 GLY A CA 1
ATOM 619 C C . GLY A 1 80 ? 14.067 5.902 22.840 1.00 13.17 79 GLY A C 1
ATOM 620 O O . GLY A 1 80 ? 13.161 6.016 21.986 1.00 13.77 79 GLY A O 1
ATOM 621 N N . ASN A 1 81 ? 13.799 6.115 24.077 1.00 13.63 80 ASN A N 1
ATOM 622 C CA . ASN A 1 81 ? 12.509 6.576 24.568 1.00 14.49 80 ASN A CA 1
ATOM 623 C C . ASN A 1 81 ? 12.264 8.000 24.059 1.00 14.08 80 ASN A C 1
ATOM 624 O O . ASN A 1 81 ? 13.128 8.700 23.592 1.00 14.59 80 ASN A O 1
ATOM 629 N N . ASP A 1 82 ? 10.976 8.413 24.143 1.00 15.10 81 ASP A N 1
ATOM 630 C CA . ASP A 1 82 ? 10.553 9.706 23.583 1.00 15.25 81 ASP A CA 1
ATOM 631 C C . ASP A 1 82 ? 10.402 10.803 24.608 1.00 15.35 81 ASP A C 1
ATOM 632 O O . ASP A 1 82 ? 9.698 11.804 24.330 1.00 19.13 81 ASP A O 1
ATOM 637 N N . ASP A 1 83 ? 11.049 10.699 25.773 1.00 15.58 82 ASP A N 1
ATOM 638 C CA . ASP A 1 83 ? 11.022 11.737 26.801 1.00 16.22 82 ASP A CA 1
ATOM 639 C C . ASP A 1 83 ? 12.200 12.645 26.578 1.00 15.35 82 ASP A C 1
ATOM 640 O O . ASP A 1 83 ? 13.372 12.317 26.868 1.00 15.46 82 ASP A O 1
ATOM 645 N N . ILE A 1 84 ? 11.900 13.808 26.026 1.00 15.78 83 ILE A N 1
ATOM 646 C CA . ILE A 1 84 ? 12.929 14.768 25.690 1.00 16.10 83 ILE A CA 1
ATOM 647 C C . ILE A 1 84 ? 13.637 15.304 26.902 1.00 16.29 83 ILE A C 1
ATOM 648 O O . ILE A 1 84 ? 14.872 15.494 26.902 1.00 16.94 83 ILE A O 1
ATOM 653 N N . ASP A 1 85 ? 12.909 15.575 27.979 1.00 17.16 84 ASP A N 1
ATOM 654 C CA . ASP A 1 85 ? 13.537 16.081 29.200 1.00 17.79 84 ASP A CA 1
ATOM 655 C C . ASP A 1 85 ? 14.601 15.114 29.704 1.00 15.89 84 ASP A C 1
ATOM 656 O O . ASP A 1 85 ? 15.658 15.542 30.165 1.00 16.92 84 ASP A O 1
ATOM 661 N N . ILE A 1 86 ? 14.307 13.809 29.708 1.00 15.98 85 ILE A N 1
ATOM 662 C CA . ILE A 1 86 ? 15.279 12.833 30.182 1.00 15.32 85 ILE A CA 1
ATOM 663 C C . ILE A 1 86 ? 16.489 12.784 29.256 1.00 14.23 85 ILE A C 1
ATOM 664 O O . ILE A 1 86 ? 17.626 12.822 29.723 1.00 14.92 85 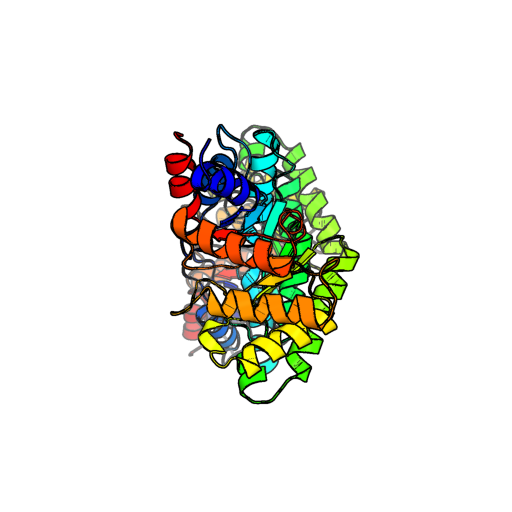ILE A O 1
ATOM 669 N N . ALA A 1 87 ? 16.262 12.721 27.957 1.00 14.49 86 ALA A N 1
ATOM 670 C CA . ALA A 1 87 ? 17.387 12.649 26.997 1.00 14.36 86 ALA A CA 1
ATOM 671 C C . ALA A 1 87 ? 18.271 13.866 27.160 1.00 13.69 86 ALA A C 1
ATOM 672 O O . ALA A 1 87 ? 19.523 13.796 27.100 1.00 13.88 86 ALA A O 1
ATOM 674 N N . LEU A 1 88 ? 17.655 15.020 27.314 1.00 14.41 87 LEU A N 1
ATOM 675 C CA . LEU A 1 88 ? 18.428 16.265 27.454 1.00 14.30 87 LEU A CA 1
ATOM 676 C C . LEU A 1 88 ? 19.202 16.308 28.760 1.00 14.16 87 LEU A C 1
ATOM 677 O O . LEU A 1 88 ? 20.370 16.749 28.763 1.00 14.33 87 LEU A O 1
ATOM 682 N N . ALA A 1 89 ? 18.568 15.885 29.872 1.00 14.03 88 ALA A N 1
ATOM 683 C CA . ALA A 1 89 ? 19.292 15.879 31.144 1.00 14.16 88 ALA A CA 1
ATOM 684 C C . ALA A 1 89 ? 20.525 14.956 31.085 1.00 12.81 88 ALA A C 1
ATOM 685 O O . ALA A 1 89 ? 21.610 15.294 31.563 1.00 13.55 88 ALA A O 1
ATOM 687 N N . GLU A 1 90 ? 20.357 13.764 30.463 1.00 12.70 89 GLU A N 1
ATOM 688 C CA . GLU A 1 90 ? 21.466 12.860 30.312 1.00 12.51 89 GLU A CA 1
ATOM 689 C C . GLU A 1 90 ? 22.587 13.464 29.446 1.00 12.22 89 GLU A C 1
ATOM 690 O O . GLU A 1 90 ? 23.778 13.340 29.738 1.00 12.48 89 GLU A O 1
ATOM 696 N N . THR A 1 91 ? 22.210 14.154 28.379 1.00 12.43 90 THR A N 1
ATOM 697 C CA . THR A 1 91 ? 23.161 14.811 27.511 1.00 12.56 90 THR A CA 1
ATOM 698 C C . THR A 1 91 ? 23.890 15.944 28.245 1.00 12.42 90 THR A C 1
ATOM 699 O O . THR A 1 91 ? 25.124 16.071 28.127 1.00 12.85 90 THR A O 1
ATOM 703 N N . ARG A 1 92 ? 23.171 16.773 29.014 1.00 13.37 91 ARG A N 1
ATOM 704 C CA . ARG A 1 92 ? 23.829 17.792 29.810 1.00 13.50 91 ARG A CA 1
ATOM 705 C C . ARG A 1 92 ? 24.801 17.154 30.808 1.00 13.00 91 ARG A C 1
ATOM 706 O O . ARG A 1 92 ? 25.889 17.702 31.069 1.00 13.58 91 ARG A O 1
ATOM 721 N N . ALA A 1 93 ? 24.441 16.025 31.426 1.00 12.74 92 ALA A N 1
ATOM 722 C CA . ALA A 1 93 ? 25.348 15.353 32.383 1.00 12.86 92 ALA A CA 1
ATOM 723 C C . ALA A 1 93 ? 26.569 14.842 31.639 1.00 11.97 92 ALA A C 1
ATOM 724 O O . ALA A 1 93 ? 27.704 15.006 32.134 1.00 12.52 92 ALA A O 1
ATOM 726 N N . ALA A 1 94 ? 26.406 14.232 30.457 1.00 12.03 93 ALA A N 1
ATOM 727 C CA . ALA A 1 94 ? 27.544 13.785 29.660 1.00 12.18 93 ALA A CA 1
ATOM 728 C C . ALA A 1 94 ? 28.514 14.923 29.375 1.00 12.27 93 ALA A C 1
ATOM 729 O O . ALA A 1 94 ? 29.756 14.771 29.469 1.00 13.09 93 ALA A O 1
ATOM 731 N N . ILE A 1 95 ? 27.965 16.075 28.986 1.00 12.28 94 ILE A N 1
ATOM 732 C CA . ILE A 1 95 ? 28.805 17.264 28.745 1.00 13.47 94 ILE A CA 1
ATOM 733 C C . ILE A 1 95 ? 29.548 17.650 30.019 1.00 13.00 94 ILE A C 1
ATOM 734 O O . ILE A 1 95 ? 30.767 17.901 29.979 1.00 14.40 94 ILE A O 1
ATOM 739 N N . ALA A 1 96 ? 28.856 17.692 31.146 1.00 13.43 95 ALA A N 1
ATOM 740 C CA . ALA A 1 96 ? 29.482 18.085 32.413 1.00 14.00 95 ALA A CA 1
ATOM 741 C C . ALA A 1 96 ? 30.552 17.101 32.832 1.00 14.01 95 ALA A C 1
ATOM 742 O O . ALA A 1 96 ? 31.582 17.545 33.438 1.00 15.50 95 ALA A O 1
ATOM 744 N N . TYR A 1 97 ? 30.397 15.818 32.597 1.00 13.67 96 TYR A N 1
ATOM 745 C CA . TYR A 1 97 ? 31.454 14.831 32.904 1.00 13.36 96 TYR A CA 1
ATOM 746 C C . TYR A 1 97 ? 32.701 15.104 32.110 1.00 14.76 96 TYR A C 1
ATOM 747 O O . TYR A 1 97 ? 33.786 14.672 32.540 1.00 16.91 96 TYR A O 1
ATOM 756 N N . GLY A 1 98 ? 32.562 15.698 30.927 1.00 14.11 97 GLY A N 1
ATOM 757 C CA . GLY A 1 98 ? 33.676 15.993 30.038 1.00 15.20 97 GLY A CA 1
ATOM 758 C C . GLY A 1 98 ? 33.646 15.334 28.682 1.00 13.93 97 GLY A C 1
ATOM 759 O O . GLY A 1 98 ? 34.704 15.260 28.014 1.00 15.85 97 GLY A O 1
ATOM 760 N N . ALA A 1 99 ? 32.525 14.829 28.205 1.00 12.50 98 ALA A N 1
ATOM 761 C CA . ALA A 1 99 ? 32.486 14.189 26.903 1.00 12.47 98 ALA A CA 1
ATOM 762 C C . ALA A 1 99 ? 32.966 15.122 25.799 1.00 12.08 98 ALA A C 1
ATOM 763 O O . ALA A 1 99 ? 32.658 16.298 25.794 1.00 13.20 98 ALA A O 1
ATOM 765 N N . ASP A 1 100 ? 33.667 14.571 24.801 1.00 12.05 99 ASP A N 1
ATOM 766 C CA . ASP A 1 100 ? 33.928 15.271 23.562 1.00 12.05 99 ASP A CA 1
ATOM 767 C C . ASP A 1 100 ? 32.766 15.092 22.572 1.00 11.69 99 ASP A C 1
ATOM 768 O O . ASP A 1 100 ? 32.570 15.946 21.698 1.00 12.48 99 ASP A O 1
ATOM 773 N N . GLU A 1 101 ? 32.060 13.965 22.652 1.00 11.64 100 GLU A N 1
ATOM 774 C CA . GLU A 1 101 ? 31.014 13.605 21.671 1.00 11.19 100 GLU A CA 1
ATOM 775 C C . GLU A 1 101 ? 29.927 12.848 22.467 1.00 11.13 100 GLU A C 1
ATOM 776 O O . GLU A 1 101 ? 30.236 12.076 23.370 1.00 11.19 100 GLU A O 1
ATOM 782 N N . VAL A 1 102 ? 28.668 13.098 22.069 1.00 11.10 101 VAL A N 1
ATOM 783 C CA . VAL A 1 102 ? 27.527 12.406 22.642 1.00 11.24 101 VAL A CA 1
ATOM 784 C C . VAL A 1 102 ? 26.799 11.708 21.489 1.00 11.65 101 VAL A C 1
ATOM 785 O O . VAL A 1 102 ? 26.478 12.364 20.495 1.00 12.09 101 VAL A O 1
ATOM 789 N N . ASP A 1 103 ? 26.529 10.429 21.673 1.00 11.37 102 ASP A N 1
ATOM 790 C CA . ASP A 1 103 ? 25.797 9.598 20.700 1.00 11.42 102 ASP A CA 1
ATOM 791 C C . ASP A 1 103 ? 24.434 9.321 21.340 1.00 10.75 102 ASP A C 1
ATOM 792 O O . ASP A 1 103 ? 24.331 8.535 22.281 1.00 11.21 102 ASP A O 1
ATOM 797 N N . VAL A 1 104 ? 23.386 10.043 20.879 1.00 10.86 103 VAL A N 1
ATOM 798 C CA . VAL A 1 104 ? 22.051 9.944 21.460 1.00 10.67 103 VAL A CA 1
ATOM 799 C C . VAL A 1 104 ? 21.211 8.986 20.630 1.00 10.44 103 VAL A C 1
ATOM 800 O O . VAL A 1 104 ? 21.269 8.989 19.401 1.00 11.30 103 VAL A O 1
ATOM 804 N N . VAL A 1 105 ? 20.352 8.198 21.290 1.00 10.58 104 VAL A N 1
ATOM 805 C CA . VAL A 1 105 ? 19.430 7.307 20.558 1.00 10.59 104 VAL A CA 1
ATOM 806 C C . VAL A 1 105 ? 18.175 8.094 20.148 1.00 11.33 104 VAL A C 1
ATOM 807 O O . VAL A 1 105 ? 17.469 8.670 20.970 1.00 12.04 104 VAL A O 1
ATOM 811 N N . PHE A 1 106 ? 17.910 8.085 18.846 1.00 11.03 105 PHE A N 1
ATOM 812 C CA . PHE A 1 106 ? 16.678 8.654 18.279 1.00 11.66 105 PHE A CA 1
ATOM 813 C C . PHE A 1 106 ? 15.471 7.919 18.818 1.00 11.57 105 PHE A C 1
ATOM 814 O O . PHE A 1 106 ? 15.528 6.716 19.026 1.00 12.12 105 PHE A O 1
ATOM 822 N N . PRO A 1 107 ? 14.312 8.623 18.963 1.00 12.20 106 PRO A N 1
ATOM 823 C CA . PRO A 1 107 ? 13.077 7.945 19.407 1.00 12.80 106 PRO A CA 1
ATOM 824 C C . PRO A 1 107 ? 12.425 7.197 18.230 1.00 13.39 106 PRO A C 1
ATOM 825 O O . PRO A 1 107 ? 11.421 7.595 17.616 1.00 14.12 106 PRO A O 1
ATOM 829 N N . TYR A 1 108 ? 13.026 6.036 17.889 1.00 12.99 107 TYR A N 1
ATOM 830 C CA . TYR A 1 108 ? 12.638 5.279 16.683 1.00 13.00 107 TYR A CA 1
ATOM 831 C C . TYR A 1 108 ? 11.285 4.645 16.839 1.00 13.93 107 TYR A C 1
ATOM 832 O O . TYR A 1 108 ? 10.563 4.558 15.849 1.00 14.08 107 TYR A O 1
ATOM 841 N N . ARG A 1 109 ? 10.929 4.167 18.045 1.00 13.67 108 ARG A N 1
ATOM 842 C CA . ARG A 1 109 ? 9.581 3.581 18.173 1.00 14.11 108 ARG A CA 1
ATOM 843 C C . ARG A 1 109 ? 8.521 4.647 17.958 1.00 14.70 108 ARG A C 1
ATOM 844 O O . ARG A 1 109 ? 7.447 4.349 17.370 1.00 15.04 108 ARG A O 1
ATOM 852 N N . ALA A 1 110 ? 8.752 5.868 18.404 1.00 14.42 109 ALA A N 1
ATOM 853 C CA . ALA A 1 110 ? 7.769 6.927 18.182 1.00 15.18 109 ALA A CA 1
ATOM 854 C C . ALA A 1 110 ? 7.621 7.202 16.706 1.00 15.16 109 ALA A C 1
ATOM 855 O O . ALA A 1 110 ? 6.498 7.388 16.227 1.00 16.46 109 ALA A O 1
ATOM 857 N N . LEU A 1 111 ? 8.720 7.222 15.936 1.00 14.42 110 LEU A N 1
ATOM 858 C CA . LEU A 1 111 ? 8.625 7.355 14.486 1.00 14.59 110 LEU A CA 1
ATOM 859 C C . LEU A 1 111 ? 7.843 6.234 13.856 1.00 15.49 110 LEU A C 1
ATOM 860 O O . LEU A 1 111 ? 7.026 6.410 12.939 1.00 16.62 110 LEU A O 1
ATOM 865 N N . MET A 1 112 ? 8.099 4.999 14.288 1.00 14.90 111 MET A N 1
ATOM 866 C CA . MET A 1 112 ? 7.403 3.840 13.749 1.00 15.91 111 MET A CA 1
ATOM 867 C C . MET A 1 112 ? 5.890 3.940 13.992 1.00 16.11 111 MET A C 1
ATOM 868 O O . MET A 1 112 ? 5.088 3.378 13.236 1.00 17.97 111 MET A O 1
ATOM 873 N N . ALA A 1 113 ? 5.513 4.609 15.077 1.00 15.84 112 ALA A N 1
ATOM 874 C CA . ALA A 1 113 ? 4.099 4.859 15.421 1.00 17.05 112 ALA A CA 1
ATOM 875 C C . ALA A 1 113 ? 3.572 6.144 14.804 1.00 17.94 112 ALA A C 1
ATOM 876 O O . ALA A 1 113 ? 2.452 6.520 15.102 1.00 20.32 112 ALA A O 1
ATOM 878 N N . GLY A 1 114 ? 4.310 6.764 13.898 1.00 18.24 113 GLY A N 1
ATOM 879 C CA . GLY A 1 114 ? 3.817 7.898 13.145 1.00 20.24 113 GLY A CA 1
ATOM 880 C C . GLY A 1 114 ? 4.185 9.262 13.656 1.00 19.31 113 GLY A C 1
ATOM 881 O O . GLY A 1 114 ? 3.673 10.286 13.119 1.00 23.66 113 GLY A O 1
ATOM 882 N N . ASN A 1 115 ? 5.008 9.389 14.711 1.00 18.85 114 ASN A N 1
ATOM 883 C CA . ASN A 1 115 ? 5.341 10.658 15.311 1.00 18.79 114 ASN A CA 1
ATOM 884 C C . ASN A 1 115 ? 6.759 11.031 14.840 1.00 17.99 114 ASN A C 1
ATOM 885 O O . ASN A 1 115 ? 7.742 10.535 15.371 1.00 19.27 114 ASN A O 1
ATOM 890 N N . GLU A 1 116 ? 6.834 11.885 13.822 1.00 17.88 115 GLU A N 1
ATOM 891 C CA . GLU A 1 116 ? 8.075 12.429 13.303 1.00 17.82 115 GLU A CA 1
ATOM 892 C C . GLU A 1 116 ? 8.578 13.622 14.100 1.00 17.61 115 GLU A C 1
ATOM 893 O O . GLU A 1 116 ? 9.777 13.923 14.132 1.00 19.60 115 GLU A O 1
ATOM 899 N N . GLN A 1 117 ? 7.675 14.352 14.782 1.00 18.43 116 GLN A N 1
ATOM 900 C CA . GLN A 1 117 ? 8.012 15.586 15.437 1.00 18.78 116 GLN A CA 1
ATOM 901 C C . GLN A 1 117 ? 8.868 15.336 16.672 1.00 17.40 116 GLN A C 1
ATOM 902 O O . GLN A 1 117 ? 9.799 16.112 16.904 1.00 17.94 116 GLN A O 1
ATOM 908 N N . VAL A 1 118 ? 8.566 14.325 17.455 1.00 17.15 117 VAL A N 1
ATOM 909 C CA . VAL A 1 118 ? 9.342 14.147 18.702 1.00 16.85 117 VAL A CA 1
ATOM 910 C C . VAL A 1 118 ? 10.810 13.855 18.381 1.00 15.56 117 VAL A C 1
ATOM 911 O O . VAL A 1 118 ? 11.682 14.296 19.116 1.00 16.22 117 VAL A O 1
ATOM 915 N N . GLY A 1 119 ? 11.106 13.112 17.313 1.00 15.55 118 GLY A N 1
ATOM 916 C CA . GLY A 1 119 ? 12.544 12.885 16.997 1.00 15.28 118 GLY A CA 1
ATOM 917 C C . GLY A 1 119 ? 13.250 14.139 16.599 1.00 14.36 118 GLY A C 1
ATOM 918 O O . GLY A 1 119 ? 14.415 14.367 16.989 1.00 14.87 118 GLY A O 1
ATOM 919 N N . PHE A 1 120 ? 12.604 15.023 15.816 1.00 14.79 119 PHE A N 1
ATOM 920 C CA . PHE A 1 120 ? 13.163 16.315 15.506 1.00 14.32 119 PHE A CA 1
ATOM 921 C C . PHE A 1 120 ? 13.431 17.104 16.795 1.00 14.31 119 PHE A C 1
ATOM 922 O O . PHE A 1 120 ? 14.539 17.606 16.979 1.00 15.04 119 PHE A O 1
ATOM 930 N N . ASP A 1 121 ? 12.414 17.194 17.653 1.00 14.80 120 ASP A N 1
ATOM 931 C CA . ASP A 1 121 ? 12.557 18.018 18.825 1.00 15.55 120 ASP A CA 1
ATOM 932 C C . ASP A 1 121 ? 13.642 17.471 19.771 1.00 14.60 120 ASP A C 1
ATOM 933 O O . ASP A 1 121 ? 14.357 18.215 20.388 1.00 15.61 120 ASP A O 1
ATOM 938 N N . LEU A 1 122 ? 13.713 16.127 19.904 1.00 14.24 121 LEU A N 1
ATOM 939 C CA . LEU A 1 122 ? 14.676 15.514 20.840 1.00 14.26 121 LEU A CA 1
ATOM 940 C C . LEU A 1 122 ? 16.094 15.773 20.323 1.00 13.55 121 LEU A C 1
ATOM 941 O O . LEU A 1 122 ? 16.989 16.208 21.081 1.00 14.28 121 LEU A O 1
ATOM 946 N N . VAL A 1 123 ? 16.366 15.495 19.034 1.00 13.37 122 VAL A N 1
ATOM 947 C CA . VAL A 1 123 ? 17.683 15.716 18.493 1.00 13.42 122 VAL A CA 1
ATOM 948 C C . VAL A 1 123 ? 18.088 17.189 18.569 1.00 13.57 122 VAL A C 1
ATOM 949 O O . VAL A 1 123 ? 19.192 17.567 18.944 1.00 14.15 122 VAL A O 1
ATOM 953 N N . LYS A 1 124 ? 17.105 18.079 18.228 1.00 14.10 123 LYS A N 1
ATOM 954 C CA . LYS A 1 124 ? 17.421 19.507 18.240 1.00 14.85 123 LYS A CA 1
ATOM 955 C C . LYS A 1 124 ? 17.805 19.977 19.634 1.00 15.14 123 LYS A C 1
ATOM 956 O O . LYS A 1 124 ? 18.747 20.747 19.827 1.00 15.96 123 LYS A O 1
ATOM 962 N N . ALA A 1 125 ? 17.070 19.534 20.672 1.00 15.38 124 ALA A N 1
ATOM 963 C CA . ALA A 1 125 ? 17.373 19.952 22.019 1.00 15.81 124 ALA A CA 1
ATOM 964 C C . ALA A 1 125 ? 18.771 19.491 22.417 1.00 15.15 124 ALA A C 1
ATOM 965 O O . ALA A 1 125 ? 19.550 20.250 23.035 1.00 15.83 124 ALA A O 1
ATOM 967 N N . CYS A 1 126 ? 19.109 18.235 22.078 1.00 14.00 125 CYS A N 1
ATOM 968 C CA . CYS A 1 126 ? 20.422 17.715 22.457 1.00 14.02 125 CYS A CA 1
ATOM 969 C C . CYS A 1 126 ? 21.512 18.391 21.644 1.00 13.72 125 CYS A C 1
ATOM 970 O O . CYS A 1 126 ? 22.581 18.693 22.190 1.00 14.56 125 CYS A O 1
ATOM 973 N N . LYS A 1 127 ? 21.279 18.712 20.349 1.00 13.60 126 LYS A N 1
ATOM 974 C CA . LYS A 1 127 ? 22.246 19.409 19.558 1.00 14.33 126 LYS A CA 1
ATOM 975 C C . LYS A 1 127 ? 22.536 20.781 20.128 1.00 15.52 126 LYS A C 1
ATOM 976 O O . LYS A 1 127 ? 23.654 21.248 20.167 1.00 16.00 126 LYS A O 1
ATOM 982 N N . GLU A 1 128 ? 21.518 21.503 20.552 1.00 16.44 127 GLU A N 1
ATOM 983 C CA . GLU A 1 128 ? 21.746 22.833 21.068 1.00 18.07 127 GLU A CA 1
ATOM 984 C C . GLU A 1 128 ? 22.670 22.814 22.278 1.00 17.52 127 GLU A C 1
ATOM 985 O O . GLU A 1 128 ? 23.574 23.660 22.407 1.00 17.97 127 GLU A O 1
ATOM 991 N N . ALA A 1 129 ? 22.458 21.866 23.180 1.00 15.69 128 ALA A N 1
ATOM 992 C CA . ALA A 1 129 ? 23.306 21.718 24.361 1.00 15.95 128 ALA A CA 1
ATOM 993 C C . ALA A 1 129 ? 24.728 21.370 23.949 1.00 14.66 128 ALA A C 1
ATOM 994 O O . ALA A 1 129 ? 25.701 21.956 24.436 1.00 15.82 128 ALA A O 1
ATOM 996 N N . CYS A 1 130 ? 24.859 20.405 23.031 1.00 14.28 129 CYS A N 1
ATOM 997 C CA . CYS A 1 130 ? 26.209 19.994 22.616 1.00 13.86 129 CYS A CA 1
ATOM 998 C C . CYS A 1 130 ? 26.954 21.123 21.903 1.00 14.88 129 CYS A C 1
ATOM 999 O O . CYS A 1 130 ? 28.109 21.358 22.180 1.00 15.57 129 CYS A O 1
ATOM 1002 N N . ALA A 1 131 ? 26.295 21.812 20.947 1.00 15.66 130 ALA A N 1
ATOM 1003 C CA . ALA A 1 131 ? 26.987 22.840 20.176 1.00 17.42 130 ALA A CA 1
ATOM 1004 C C . ALA A 1 131 ? 27.474 23.957 21.108 1.00 16.90 130 ALA A C 1
ATOM 1005 O O . ALA A 1 131 ? 28.606 24.477 20.902 1.00 19.51 130 ALA A O 1
ATOM 1007 N N . ALA A 1 132 ? 26.717 24.266 22.152 1.00 17.71 131 ALA A N 1
ATOM 1008 C CA . ALA A 1 132 ? 27.117 25.345 23.063 1.00 19.37 131 ALA A CA 1
ATOM 1009 C C . ALA A 1 132 ? 28.380 24.975 23.815 1.00 18.51 131 ALA A C 1
ATOM 1010 O O . ALA A 1 132 ? 29.086 25.854 24.287 1.00 24.06 131 ALA A O 1
ATOM 1012 N N . ALA A 1 133 ? 28.614 23.687 23.975 1.00 17.63 132 ALA A N 1
ATOM 1013 C CA . ALA A 1 133 ? 29.774 23.148 24.696 1.00 17.91 132 ALA A CA 1
ATOM 1014 C C . ALA A 1 133 ? 30.870 22.678 23.761 1.00 17.30 132 ALA A C 1
ATOM 1015 O O . ALA A 1 133 ? 31.825 22.051 24.213 1.00 18.20 132 ALA A O 1
ATOM 1017 N N . ASN A 1 134 ? 30.745 22.910 22.463 1.00 16.97 133 ASN A N 1
ATOM 1018 C CA . ASN A 1 134 ? 31.737 22.405 21.472 1.00 17.52 133 ASN A CA 1
ATOM 1019 C C . ASN A 1 134 ? 31.881 20.895 21.552 1.00 16.38 133 ASN A C 1
ATOM 1020 O O . ASN A 1 134 ? 32.998 20.367 21.463 1.00 18.10 133 ASN A O 1
ATOM 1025 N N . VAL A 1 135 ? 30.761 20.215 21.670 1.00 14.46 134 VAL A N 1
ATOM 1026 C CA . VAL A 1 135 ? 30.655 18.766 21.696 1.00 13.78 134 VAL A CA 1
ATOM 1027 C C . VAL A 1 135 ? 29.944 18.306 20.435 1.00 13.44 134 VAL A C 1
ATOM 1028 O O . VAL A 1 135 ? 28.908 18.878 20.104 1.00 14.51 134 VAL A O 1
ATOM 1032 N N . LEU A 1 136 ? 30.436 17.265 19.765 1.00 13.25 135 LEU A N 1
ATOM 1033 C CA . LEU A 1 136 ? 29.774 16.717 18.575 1.00 14.13 135 LEU A CA 1
ATOM 1034 C C . LEU A 1 136 ? 28.608 15.815 18.998 1.00 12.74 135 LEU A C 1
ATOM 1035 O O . LEU A 1 136 ? 28.727 15.110 19.989 1.00 13.26 135 LEU A O 1
ATOM 1040 N N . LEU A 1 137 ? 27.540 15.841 18.216 1.00 12.54 136 LEU A N 1
ATOM 1041 C CA . LEU A 1 137 ? 26.357 14.993 18.467 1.00 12.09 136 LEU A CA 1
ATOM 1042 C C . LEU A 1 137 ? 26.201 13.984 17.341 1.00 11.43 136 LEU A C 1
ATOM 1043 O O . LEU A 1 137 ? 26.015 14.339 16.171 1.00 12.43 136 LEU A O 1
ATOM 1048 N N . LYS A 1 138 ? 26.251 12.709 17.708 1.00 10.62 137 LYS A N 1
ATOM 1049 C CA . LYS A 1 138 ? 25.888 11.628 16.788 1.00 10.85 137 LYS A CA 1
ATOM 1050 C C . LYS A 1 138 ? 24.469 11.176 17.152 1.00 10.39 137 LYS A C 1
ATOM 1051 O O . LYS A 1 138 ? 24.104 11.195 18.329 1.00 11.63 137 LYS A O 1
ATOM 1057 N N . VAL A 1 139 ? 23.699 10.733 16.164 1.00 10.18 138 VAL A N 1
ATOM 1058 C CA . VAL A 1 139 ? 22.354 10.240 16.406 1.00 10.06 138 VAL A CA 1
ATOM 1059 C C . VAL A 1 139 ? 22.249 8.808 15.919 1.00 9.89 138 VAL A C 1
ATOM 1060 O O . VAL A 1 139 ? 22.485 8.504 14.743 1.00 10.31 138 VAL A O 1
ATOM 1064 N N . ILE A 1 140 ? 21.909 7.912 16.856 1.00 10.16 139 ILE A N 1
ATOM 1065 C CA . ILE A 1 140 ? 21.737 6.492 16.622 1.00 10.14 139 ILE A CA 1
ATOM 1066 C C . ILE A 1 140 ? 20.280 6.243 16.215 1.00 10.28 139 ILE A C 1
ATOM 1067 O O . ILE A 1 140 ? 19.375 6.455 17.027 1.00 11.43 139 ILE A O 1
ATOM 1072 N N . ILE A 1 141 ? 20.030 5.783 14.995 1.00 10.08 140 ILE A N 1
ATOM 1073 C CA . ILE A 1 141 ? 18.621 5.611 14.536 1.00 10.62 140 ILE A CA 1
ATOM 1074 C C . ILE A 1 141 ? 18.066 4.219 14.749 1.00 11.06 140 ILE A C 1
ATOM 1075 O O . ILE A 1 141 ? 16.838 4.033 14.677 1.00 12.64 140 ILE A O 1
ATOM 1080 N N . GLU A 1 142 ? 18.921 3.194 14.991 1.00 10.77 141 GLU A N 1
ATOM 1081 C CA . GLU A 1 142 ? 18.537 1.809 15.237 1.00 10.80 141 GLU A CA 1
ATOM 1082 C C . GLU A 1 142 ? 17.889 1.175 14.005 1.00 11.10 141 GLU A C 1
ATOM 1083 O O . GLU A 1 142 ? 16.712 0.763 13.979 1.00 11.88 141 GLU A O 1
ATOM 1089 N N . THR A 1 143 ? 18.683 1.114 12.948 1.00 10.56 142 THR A N 1
ATOM 1090 C CA . THR A 1 143 ? 18.222 0.552 11.677 1.00 11.50 142 THR A CA 1
ATOM 1091 C C . THR A 1 143 ? 17.670 -0.847 11.787 1.00 11.80 142 THR A C 1
ATOM 1092 O O . THR A 1 143 ? 16.747 -1.211 11.014 1.00 13.07 142 THR A O 1
ATOM 1096 N N . GLY A 1 144 ? 18.183 -1.669 12.665 1.00 12.28 143 GLY A N 1
ATOM 1097 C CA . GLY A 1 144 ? 17.688 -3.038 12.803 1.00 13.96 143 GLY A CA 1
ATOM 1098 C C . GLY A 1 144 ? 16.282 -3.127 13.371 1.00 14.37 143 GLY A C 1
ATOM 1099 O O . GLY A 1 144 ? 15.618 -4.148 13.134 1.00 19.69 143 GLY A O 1
ATOM 1100 N N . GLU A 1 145 ? 15.857 -2.108 14.120 1.00 13.63 144 GLU A N 1
ATOM 1101 C CA . GLU A 1 145 ? 14.461 -2.054 14.582 1.00 14.66 144 GLU A CA 1
ATOM 1102 C C . GLU A 1 145 ? 13.598 -1.294 13.597 1.00 13.95 144 GLU A C 1
ATOM 1103 O O . GLU A 1 145 ? 12.439 -1.698 13.366 1.00 15.86 144 GLU A O 1
ATOM 1109 N N . LEU A 1 146 ? 14.081 -0.245 12.982 1.00 13.54 145 LEU A N 1
ATOM 1110 C CA . LEU A 1 146 ? 13.298 0.448 11.965 1.00 14.57 145 LEU A CA 1
ATOM 1111 C C . LEU A 1 146 ? 12.956 -0.428 10.782 1.00 15.61 145 LEU A C 1
ATOM 1112 O O . LEU A 1 146 ? 11.789 -0.422 10.324 1.00 16.48 145 LEU A O 1
ATOM 1117 N N . LYS A 1 147 ? 13.911 -1.196 10.325 1.00 15.35 146 LYS A N 1
ATOM 1118 C CA . LYS A 1 147 ? 13.900 -2.222 9.313 1.00 17.48 146 LYS A CA 1
ATOM 1119 C C . LYS A 1 147 ? 13.601 -1.739 7.913 1.00 16.82 146 LYS A C 1
ATOM 1120 O O . LYS A 1 147 ? 14.357 -2.064 6.985 1.00 18.28 146 LYS A O 1
ATOM 1126 N N . ASP A 1 148 ? 12.510 -1.028 7.677 1.00 17.09 147 ASP A N 1
ATOM 1127 C CA . ASP A 1 148 ? 12.119 -0.612 6.364 1.00 16.99 147 ASP A CA 1
ATOM 1128 C C . ASP A 1 148 ? 12.978 0.538 5.847 1.00 15.96 147 ASP A C 1
ATOM 1129 O O . ASP A 1 148 ? 13.258 1.484 6.569 1.00 15.36 147 ASP A O 1
ATOM 1134 N N . GLU A 1 149 ? 13.352 0.472 4.579 1.00 16.15 148 GLU A N 1
ATOM 1135 C CA . GLU A 1 149 ? 14.161 1.509 3.959 1.00 15.72 148 GLU A CA 1
ATOM 1136 C C . GLU A 1 149 ? 13.546 2.877 4.158 1.00 14.94 148 GLU A C 1
ATOM 1137 O O . GLU A 1 149 ? 14.275 3.822 4.441 1.00 14.43 148 GLU A O 1
ATOM 1143 N N . ALA A 1 150 ? 12.243 3.041 3.935 1.00 16.14 149 ALA A N 1
ATOM 1144 C CA . ALA A 1 150 ? 11.644 4.372 4.044 1.00 16.08 149 ALA A CA 1
ATOM 1145 C C . ALA A 1 150 ? 11.804 4.934 5.455 1.00 14.50 149 ALA A C 1
ATOM 1146 O O . ALA A 1 150 ? 12.017 6.141 5.627 1.00 15.07 149 ALA A O 1
ATOM 1148 N N . LEU A 1 151 ? 11.697 4.102 6.491 1.00 14.70 150 LEU A N 1
ATOM 1149 C CA . LEU A 1 151 ? 11.856 4.573 7.855 1.00 14.49 150 LEU A CA 1
ATOM 1150 C C . LEU A 1 151 ? 13.306 4.880 8.178 1.00 13.21 150 LEU A C 1
ATOM 1151 O O . LEU A 1 151 ? 13.575 5.848 8.890 1.00 13.11 150 LEU A O 1
ATOM 1156 N N . ILE A 1 152 ? 14.246 4.077 7.635 1.00 12.68 151 ILE A N 1
ATOM 1157 C CA . ILE A 1 152 ? 15.697 4.419 7.808 1.00 12.20 151 ILE A CA 1
ATOM 1158 C C . ILE A 1 152 ? 15.992 5.756 7.194 1.00 12.21 151 ILE A C 1
ATOM 1159 O O . ILE A 1 152 ? 16.678 6.604 7.790 1.00 12.16 151 ILE A O 1
ATOM 1164 N N . ARG A 1 153 ? 15.490 5.994 5.977 1.00 12.34 152 ARG A N 1
ATOM 1165 C CA . ARG A 1 153 ? 15.699 7.279 5.337 1.00 12.34 152 ARG A CA 1
ATOM 1166 C C . ARG A 1 153 ? 15.083 8.415 6.157 1.00 12.68 152 ARG A C 1
ATOM 1167 O O . ARG A 1 153 ? 15.684 9.465 6.328 1.00 13.46 152 ARG A O 1
ATOM 1175 N N . LYS A 1 154 ? 13.838 8.211 6.617 1.00 13.15 153 LYS A N 1
ATOM 1176 C CA . LYS A 1 154 ? 13.135 9.288 7.331 1.00 13.84 153 LYS A CA 1
ATOM 1177 C C . LYS A 1 154 ? 13.853 9.630 8.642 1.00 12.69 153 LYS A C 1
ATOM 1178 O O . LYS A 1 154 ? 13.999 10.800 8.974 1.00 13.16 153 LYS A O 1
ATOM 1184 N N . ALA A 1 155 ? 14.246 8.601 9.411 1.00 12.23 154 ALA A N 1
ATOM 1185 C CA . ALA A 1 155 ? 14.939 8.894 10.664 1.00 11.97 154 ALA A CA 1
ATOM 1186 C C . ALA A 1 155 ? 16.237 9.623 10.379 1.00 11.51 154 ALA A C 1
ATOM 1187 O O . ALA A 1 155 ? 16.622 10.531 11.139 1.00 12.06 154 ALA A O 1
ATOM 1189 N N . SER A 1 156 ? 16.960 9.234 9.344 1.00 11.62 155 SER A N 1
ATOM 1190 C CA . SER A 1 156 ? 18.179 9.913 8.951 1.00 11.74 155 SER A CA 1
ATOM 1191 C C . SER A 1 156 ? 17.943 11.383 8.596 1.00 11.36 155 SER A C 1
ATOM 1192 O O . SER A 1 156 ? 18.665 12.273 9.036 1.00 12.38 155 SER A O 1
ATOM 1195 N N . GLU A 1 157 ? 16.923 11.604 7.775 1.00 11.98 156 GLU A N 1
ATOM 1196 C CA . GLU A 1 157 ? 16.564 12.951 7.321 1.00 12.80 156 GLU A CA 1
ATOM 1197 C C . GLU A 1 157 ? 16.207 13.841 8.508 1.00 12.35 156 GLU A C 1
ATOM 1198 O O . GLU A 1 157 ? 16.636 14.988 8.602 1.00 13.43 156 GLU A O 1
ATOM 1204 N N . ILE A 1 158 ? 15.311 13.340 9.388 1.00 12.99 157 ILE A N 1
ATOM 1205 C CA . ILE A 1 158 ? 14.855 14.111 10.542 1.00 13.22 157 ILE A CA 1
ATOM 1206 C C . ILE A 1 158 ? 16.075 14.477 11.387 1.00 12.48 157 ILE A C 1
ATOM 1207 O O . ILE A 1 158 ? 16.265 15.640 11.832 1.00 13.67 157 ILE A O 1
ATOM 1212 N N . SER A 1 159 ? 16.938 13.498 11.644 1.00 12.51 158 SER A N 1
ATOM 1213 C CA . SER A 1 159 ? 18.126 13.733 12.461 1.00 12.24 158 SER A CA 1
ATOM 1214 C C . SER A 1 159 ? 19.033 14.805 11.868 1.00 12.31 158 SER A C 1
ATOM 1215 O O . SER A 1 159 ? 19.531 15.677 12.576 1.00 12.77 158 SER A O 1
ATOM 1218 N N . ILE A 1 160 ? 19.264 14.717 10.552 1.00 12.20 159 ILE A N 1
ATOM 1219 C CA . ILE A 1 160 ? 20.105 15.693 9.871 1.00 12.54 159 ILE A CA 1
ATOM 1220 C C . ILE A 1 160 ? 19.469 17.107 9.951 1.00 13.14 159 ILE A C 1
ATOM 1221 O O . ILE A 1 160 ? 20.138 18.091 10.260 1.00 13.63 159 ILE A O 1
ATOM 1226 N N . LYS A 1 161 ? 18.157 17.203 9.697 1.00 13.50 160 LYS A N 1
ATOM 1227 C CA . LYS A 1 161 ? 17.460 18.489 9.751 1.00 14.06 160 LYS A CA 1
ATOM 1228 C C . LYS A 1 161 ? 17.570 19.088 11.132 1.00 14.21 160 LYS A C 1
ATOM 1229 O O . LYS A 1 161 ? 17.650 20.308 11.282 1.00 16.89 160 LYS A O 1
ATOM 1235 N N . ALA A 1 162 ? 17.548 18.247 12.180 1.00 13.98 161 ALA A N 1
ATOM 1236 C CA . ALA A 1 162 ? 17.591 18.701 13.571 1.00 14.55 161 ALA A CA 1
ATOM 1237 C C . ALA A 1 162 ? 19.015 19.030 14.026 1.00 14.49 161 ALA A C 1
ATOM 1238 O O . ALA A 1 162 ? 19.200 19.514 15.153 1.00 17.25 161 ALA A O 1
ATOM 1240 N N . GLY A 1 163 ? 20.026 18.755 13.201 1.00 14.58 162 GLY A N 1
ATOM 1241 C CA . GLY A 1 163 ? 21.382 19.136 13.505 1.00 14.81 162 GLY A CA 1
ATOM 1242 C C . GLY A 1 163 ? 22.378 18.062 13.806 1.00 13.75 162 GLY A C 1
ATOM 1243 O O . GLY A 1 163 ? 23.458 18.338 14.292 1.00 14.58 162 GLY A O 1
ATOM 1244 N N . ALA A 1 164 ? 22.058 16.784 13.551 1.00 12.62 163 ALA A N 1
ATOM 1245 C CA . ALA A 1 164 ? 23.015 15.718 13.794 1.00 12.24 163 ALA A CA 1
ATOM 1246 C C . ALA A 1 164 ? 24.327 16.024 13.083 1.00 11.83 163 ALA A C 1
ATOM 1247 O O . ALA A 1 164 ? 24.343 16.342 11.915 1.00 12.61 163 ALA A O 1
ATOM 1249 N N . ASP A 1 165 ? 25.455 15.802 13.791 1.00 11.57 164 ASP A N 1
ATOM 1250 C CA . ASP A 1 165 ? 26.785 15.862 13.189 1.00 11.93 164 ASP A CA 1
ATOM 1251 C C . ASP A 1 165 ? 27.238 14.558 12.564 1.00 11.41 164 ASP A C 1
ATOM 1252 O O . ASP A 1 165 ? 28.139 14.531 11.712 1.00 11.31 164 ASP A O 1
ATOM 1257 N N . PHE A 1 166 ? 26.653 13.445 13.011 1.00 11.03 165 PHE A N 1
ATOM 1258 C CA . PHE A 1 166 ? 26.808 12.104 12.508 1.00 10.27 165 PHE A CA 1
ATOM 1259 C C . PHE A 1 166 ? 25.462 11.395 12.595 1.00 10.03 165 PHE A C 1
ATOM 1260 O O . PHE A 1 166 ? 24.706 11.639 13.530 1.00 10.57 165 PHE A O 1
ATOM 1268 N N . ILE A 1 167 ? 25.238 10.464 11.685 1.00 10.36 166 ILE A N 1
ATOM 1269 C CA . ILE A 1 167 ? 24.163 9.472 11.819 1.00 10.28 166 ILE A CA 1
ATOM 1270 C C . ILE A 1 167 ? 24.832 8.112 11.953 1.00 9.90 166 ILE A C 1
ATOM 1271 O O . ILE A 1 167 ? 25.764 7.749 11.225 1.00 10.48 166 ILE A O 1
ATOM 1276 N N . LYS A 1 168 ? 24.337 7.354 12.941 1.00 10.12 167 LYS A N 1
ATOM 1277 C CA . LYS A 1 168 ? 24.919 6.082 13.383 1.00 10.08 167 LYS A CA 1
ATOM 1278 C C . LYS A 1 168 ? 23.864 4.990 13.268 1.00 9.86 167 LYS A C 1
ATOM 1279 O O . LYS A 1 168 ? 22.665 5.194 13.587 1.00 10.52 167 LYS A O 1
ATOM 1285 N N . THR A 1 169 ? 24.256 3.806 12.788 1.00 9.86 168 THR A N 1
ATOM 1286 C CA . THR A 1 169 ? 23.235 2.774 12.483 1.00 10.22 168 THR A CA 1
ATOM 1287 C C . THR A 1 169 ? 22.528 2.301 13.749 1.00 9.84 168 THR A C 1
ATOM 1288 O O . THR A 1 169 ? 21.295 2.102 13.704 1.00 10.69 168 THR A O 1
ATOM 1292 N N . SER A 1 170 ? 23.252 2.016 14.827 1.00 10.41 169 SER A N 1
ATOM 1293 C CA . SER A 1 170 ? 22.766 1.041 15.802 1.00 10.71 169 SER A CA 1
ATOM 1294 C C . SER A 1 170 ? 23.384 1.259 17.165 1.00 10.89 169 SER A C 1
ATOM 1295 O O . SER A 1 170 ? 24.497 1.802 17.299 1.00 11.49 169 SER A O 1
ATOM 1298 N N . THR A 1 171 ? 22.696 0.734 18.179 1.00 11.09 170 THR A N 1
ATOM 1299 C CA . THR A 1 171 ? 23.200 0.712 19.528 1.00 11.22 170 THR A CA 1
ATOM 1300 C C . THR A 1 171 ? 24.150 -0.458 19.809 1.00 12.23 170 THR A C 1
ATOM 1301 O O . THR A 1 171 ? 24.911 -0.407 20.805 1.00 14.27 170 THR A O 1
ATOM 1305 N N . GLY A 1 172 ? 24.076 -1.534 19.028 1.00 12.82 171 GLY A N 1
ATOM 1306 C CA . GLY A 1 172 ? 24.755 -2.784 19.355 1.00 14.24 171 GLY A CA 1
ATOM 1307 C C . GLY A 1 172 ? 24.027 -3.649 20.307 1.00 15.67 171 GLY A C 1
ATOM 1308 O O . GLY A 1 172 ? 24.493 -4.702 20.683 1.00 20.08 171 GLY A O 1
ATOM 1309 N N . LYS A 1 173 ? 22.871 -3.344 20.750 1.00 15.54 172 LYS A N 1
ATOM 1310 C CA . LYS A 1 173 ? 22.068 -3.868 21.847 1.00 15.96 172 LYS A CA 1
ATOM 1311 C C . LYS A 1 173 ? 20.756 -4.491 21.369 1.00 17.45 172 LYS A C 1
ATOM 1312 O O . LYS A 1 173 ? 20.008 -4.997 22.213 1.00 20.55 172 LYS A O 1
ATOM 1318 N N . VAL A 1 174 ? 20.503 -4.536 20.082 1.00 15.94 173 VAL A N 1
ATOM 1319 C CA . VAL A 1 174 ? 19.385 -5.241 19.480 1.00 15.25 173 VAL A CA 1
ATOM 1320 C C . VAL A 1 174 ? 19.913 -6.343 18.582 1.00 15.84 173 VAL A C 1
ATOM 1321 O O . VAL A 1 174 ? 21.105 -6.483 18.378 1.00 16.98 173 VAL A O 1
ATOM 1325 N N . ALA A 1 175 ? 19.030 -7.150 18.015 1.00 17.76 174 ALA A N 1
ATOM 1326 C CA . ALA A 1 175 ? 19.408 -8.319 17.272 1.00 19.49 174 ALA A CA 1
ATOM 1327 C C . ALA A 1 175 ? 20.168 -8.027 15.966 1.00 18.14 174 ALA A C 1
ATOM 1328 O O . ALA A 1 175 ? 21.087 -8.768 15.601 1.00 20.49 174 ALA A O 1
ATOM 1330 N N . VAL A 1 176 ? 19.768 -6.998 15.280 1.00 15.67 175 VAL A N 1
ATOM 1331 C CA . VAL A 1 176 ? 20.330 -6.604 13.986 1.00 14.16 175 VAL A CA 1
ATOM 1332 C C . VAL A 1 176 ? 20.927 -5.199 14.145 1.00 13.04 175 VAL A C 1
ATOM 1333 O O . VAL A 1 176 ? 20.185 -4.300 14.566 1.00 13.81 175 VAL A O 1
ATOM 1337 N N . ASN A 1 177 ? 22.186 -5.054 13.797 1.00 12.64 176 ASN A N 1
ATOM 1338 C CA . ASN A 1 177 ? 22.896 -3.771 13.906 1.00 12.46 176 ASN A CA 1
ATOM 1339 C C . ASN A 1 177 ? 23.355 -3.343 12.514 1.00 12.02 176 ASN A C 1
ATOM 1340 O O . ASN A 1 177 ? 22.550 -3.383 11.585 1.00 13.58 176 ASN A O 1
ATOM 1345 N N . ALA A 1 178 ? 24.603 -2.923 12.322 1.00 11.94 177 ALA A N 1
ATOM 1346 C CA . ALA A 1 178 ? 24.992 -2.440 10.992 1.00 11.88 177 ALA A CA 1
ATOM 1347 C C . ALA A 1 178 ? 24.877 -3.546 9.959 1.00 11.58 177 ALA A C 1
ATOM 1348 O O . ALA A 1 178 ? 25.192 -4.723 10.210 1.00 12.60 177 ALA A O 1
ATOM 1350 N N . THR A 1 179 ? 24.456 -3.191 8.772 1.00 11.09 178 THR A N 1
ATOM 1351 C CA . THR A 1 179 ? 24.561 -4.011 7.582 1.00 11.24 178 THR A CA 1
ATOM 1352 C C . THR A 1 179 ? 25.049 -3.131 6.445 1.00 10.74 178 THR A C 1
ATOM 1353 O O . THR A 1 179 ? 24.838 -1.904 6.469 1.00 10.82 178 THR A O 1
ATOM 1357 N N . PRO A 1 180 ? 25.664 -3.723 5.398 1.00 11.28 179 PRO A N 1
ATOM 1358 C CA . PRO A 1 180 ? 26.068 -2.889 4.258 1.00 11.45 179 PRO A CA 1
ATOM 1359 C C . PRO A 1 180 ? 24.893 -2.169 3.628 1.00 10.97 179 PRO A C 1
ATOM 1360 O O . PRO A 1 180 ? 25.024 -1.010 3.214 1.00 11.60 179 PRO A O 1
ATOM 1364 N N . GLU A 1 181 ? 23.731 -2.820 3.499 1.00 11.09 180 GLU A N 1
ATOM 1365 C CA . GLU A 1 181 ? 22.568 -2.153 2.913 1.00 11.38 180 GLU A CA 1
ATOM 1366 C C . GLU A 1 181 ? 22.135 -0.962 3.750 1.00 11.16 180 GLU A C 1
ATOM 1367 O O . GLU A 1 181 ? 21.850 0.106 3.215 1.00 11.67 180 GLU A O 1
ATOM 1373 N N . SER A 1 182 ? 22.055 -1.055 5.070 1.00 11.09 181 SER A N 1
ATOM 1374 C CA . SER A 1 182 ? 21.687 0.035 5.916 1.00 11.64 181 SER A CA 1
ATOM 1375 C C . SER A 1 182 ? 22.678 1.179 5.800 1.00 10.76 181 SER A C 1
ATOM 1376 O O . SER A 1 182 ? 22.288 2.354 5.795 1.00 11.42 181 SER A O 1
ATOM 1379 N N . ALA A 1 183 ? 23.969 0.836 5.711 1.00 11.08 182 ALA A N 1
ATOM 1380 C CA . ALA A 1 183 ? 24.993 1.842 5.500 1.00 11.31 182 ALA A CA 1
ATOM 1381 C C . ALA A 1 183 ? 24.805 2.592 4.184 1.00 10.77 182 ALA A C 1
ATOM 1382 O O . ALA A 1 183 ? 24.881 3.821 4.145 1.00 11.59 182 ALA A O 1
ATOM 1384 N N . ARG A 1 184 ? 24.532 1.851 3.118 1.00 11.10 183 ARG A N 1
ATOM 1385 C CA . ARG A 1 184 ? 24.302 2.492 1.812 1.00 11.38 183 ARG A CA 1
ATOM 1386 C C . ARG A 1 184 ? 23.095 3.413 1.893 1.00 10.86 183 ARG A C 1
ATOM 1387 O O . ARG A 1 184 ? 23.151 4.542 1.404 1.00 11.82 183 ARG A O 1
ATOM 1395 N N . ILE A 1 185 ? 21.996 2.979 2.503 1.00 11.04 184 ILE A N 1
ATOM 1396 C CA . ILE A 1 185 ? 20.799 3.810 2.587 1.00 11.15 184 ILE A CA 1
ATOM 1397 C C . ILE A 1 185 ? 21.105 5.098 3.298 1.00 10.86 184 ILE A C 1
ATOM 1398 O O . ILE A 1 185 ? 20.732 6.211 2.853 1.00 11.72 184 ILE A O 1
ATOM 1403 N N . MET A 1 186 ? 21.754 5.008 4.484 1.00 10.44 185 MET A N 1
ATOM 1404 C CA . MET A 1 186 ? 22.020 6.197 5.271 1.00 10.47 185 MET A CA 1
ATOM 1405 C C . MET A 1 186 ? 22.976 7.146 4.564 1.00 10.36 185 MET A C 1
ATOM 1406 O O . MET A 1 186 ? 22.794 8.367 4.586 1.00 11.22 185 MET A O 1
ATOM 1411 N N . MET A 1 187 ? 24.028 6.589 3.930 1.00 11.01 186 MET A N 1
ATOM 1412 C CA . MET A 1 187 ? 24.925 7.455 3.158 1.00 11.14 186 MET A CA 1
ATOM 1413 C C . MET A 1 187 ? 24.244 8.088 1.969 1.00 11.23 186 MET A C 1
ATOM 1414 O O . MET A 1 187 ? 24.554 9.230 1.596 1.00 11.80 186 MET A O 1
ATOM 1419 N N . GLU A 1 188 ? 23.284 7.374 1.352 1.00 11.37 187 GLU A N 1
ATOM 1420 C CA . GLU A 1 188 ? 22.493 7.982 0.265 1.00 11.63 187 GLU A CA 1
ATOM 1421 C C . GLU A 1 188 ? 21.697 9.165 0.777 1.00 11.36 187 GLU A C 1
ATOM 1422 O O . GLU A 1 188 ? 21.472 10.096 -0.012 1.00 12.39 187 GLU A O 1
ATOM 1428 N N . VAL A 1 189 ? 21.229 9.143 2.020 1.00 11.24 188 VAL A N 1
ATOM 1429 C CA . VAL A 1 189 ? 20.533 10.305 2.555 1.00 11.97 188 VAL A CA 1
ATOM 1430 C C . VAL A 1 189 ? 21.466 11.504 2.654 1.00 10.95 188 VAL A C 1
ATOM 1431 O O . VAL A 1 189 ? 21.136 12.628 2.295 1.00 12.16 188 VAL A O 1
ATOM 1435 N N . ILE A 1 190 ? 22.700 11.264 3.172 1.00 11.72 189 ILE A N 1
ATOM 1436 C CA . ILE A 1 190 ? 23.717 12.339 3.220 1.00 11.23 189 ILE A CA 1
ATOM 1437 C C . ILE A 1 190 ? 23.926 12.920 1.823 1.00 11.35 189 ILE A C 1
ATOM 1438 O O . ILE A 1 190 ? 23.959 14.142 1.635 1.00 12.20 189 ILE A O 1
ATOM 1443 N N . ARG A 1 191 ? 24.049 12.033 0.838 1.00 11.59 190 ARG A N 1
ATOM 1444 C CA . ARG A 1 191 ? 24.240 12.451 -0.558 1.00 11.72 190 ARG A CA 1
ATOM 1445 C C . ARG A 1 191 ? 23.032 13.265 -1.034 1.00 11.75 190 ARG A C 1
ATOM 1446 O O . ARG A 1 191 ? 23.179 14.328 -1.654 1.00 12.79 190 ARG A O 1
ATOM 1454 N N . ASP A 1 192 ? 21.824 12.755 -0.803 1.00 12.38 191 ASP A N 1
ATOM 1455 C CA . ASP A 1 192 ? 20.580 13.351 -1.337 1.00 13.11 191 ASP A CA 1
ATOM 1456 C C . ASP A 1 192 ? 20.288 14.707 -0.741 1.00 12.91 191 ASP A C 1
ATOM 1457 O O . ASP A 1 192 ? 19.634 15.554 -1.395 1.00 13.73 191 ASP A O 1
ATOM 1462 N N . MET A 1 193 ? 20.694 14.937 0.501 1.00 12.71 192 MET A N 1
ATOM 1463 C CA . MET A 1 193 ? 20.530 16.210 1.178 1.00 14.05 192 MET A CA 1
ATOM 1464 C C . MET A 1 193 ? 21.717 17.136 0.918 1.00 13.90 192 MET A C 1
ATOM 1465 O O . MET A 1 193 ? 21.740 18.329 1.315 1.00 15.98 192 MET A O 1
ATOM 1470 N N . GLY A 1 194 ? 22.775 16.643 0.260 1.00 13.08 193 GLY A N 1
ATOM 1471 C CA . GLY A 1 194 ? 23.908 17.449 -0.034 1.00 13.67 193 GLY A CA 1
ATOM 1472 C C . GLY A 1 194 ? 24.672 17.887 1.205 1.00 13.74 193 GLY A C 1
ATOM 1473 O O . GLY A 1 194 ? 25.242 18.962 1.209 1.00 16.38 193 GLY A O 1
ATOM 1474 N N . VAL A 1 195 ? 24.702 17.060 2.256 1.00 12.64 194 VAL A N 1
ATOM 1475 C CA . VAL A 1 195 ? 25.294 17.425 3.551 1.00 12.98 194 VAL A CA 1
ATOM 1476 C C . VAL A 1 195 ? 26.606 16.688 3.818 1.00 12.70 194 VAL A C 1
ATOM 1477 O O . VAL A 1 195 ? 27.025 16.547 4.970 1.00 13.25 194 VAL A O 1
ATOM 1481 N N . GLU A 1 196 ? 27.292 16.256 2.749 1.00 13.02 195 GLU A N 1
ATOM 1482 C CA . GLU A 1 196 ? 28.594 15.570 2.892 1.00 14.42 195 GLU A CA 1
ATOM 1483 C C . GLU A 1 196 ? 29.557 16.351 3.770 1.00 14.22 195 GLU A C 1
ATOM 1484 O O . GLU A 1 196 ? 30.387 15.727 4.448 1.00 15.07 195 GLU A O 1
ATOM 1490 N N . LYS A 1 197 ? 29.553 17.674 3.707 1.00 13.99 196 LYS A N 1
ATOM 1491 C CA . LYS A 1 197 ? 30.538 18.413 4.490 1.00 15.49 196 LYS A CA 1
ATOM 1492 C C . LYS A 1 197 ? 30.276 18.387 5.972 1.00 14.90 196 LYS A C 1
ATOM 1493 O O . LYS A 1 197 ? 31.230 18.434 6.750 1.00 16.72 196 LYS A O 1
ATOM 1499 N N . THR A 1 198 ? 29.012 18.308 6.388 1.00 14.16 197 THR A N 1
ATOM 1500 C CA . THR A 1 198 ? 28.630 18.541 7.782 1.00 14.47 197 THR A CA 1
ATOM 1501 C C . THR A 1 198 ? 28.126 17.316 8.517 1.00 12.83 197 THR A C 1
ATOM 1502 O O . THR A 1 198 ? 27.953 17.406 9.744 1.00 14.24 197 THR A O 1
ATOM 1506 N N . VAL A 1 199 ? 27.901 16.187 7.841 1.00 11.92 198 VAL A N 1
ATOM 1507 C CA . VAL A 1 199 ? 27.360 15.009 8.469 1.00 11.79 198 VAL A CA 1
ATOM 1508 C C . VAL A 1 199 ? 28.232 13.792 8.150 1.00 11.47 198 VAL A C 1
ATOM 1509 O O . VAL A 1 199 ? 28.469 13.459 6.988 1.00 13.28 198 VAL A O 1
ATOM 1513 N N . GLY A 1 200 ? 28.706 13.143 9.224 1.00 10.91 199 GLY A N 1
ATOM 1514 C CA . GLY A 1 200 ? 29.405 11.879 9.104 1.00 10.69 199 GLY A CA 1
ATOM 1515 C C . GLY A 1 200 ? 28.510 10.661 9.254 1.00 10.25 199 GLY A C 1
ATOM 1516 O O . GLY A 1 200 ? 27.336 10.764 9.631 1.00 10.50 199 GLY A O 1
ATOM 1517 N N . PHE A 1 201 ? 29.103 9.490 8.959 1.00 10.70 200 PHE A N 1
ATOM 1518 C CA . PHE A 1 201 ? 28.417 8.196 9.060 1.00 10.16 200 PHE A CA 1
ATOM 1519 C C . PHE A 1 201 ? 29.203 7.272 9.955 1.00 9.99 200 PHE A C 1
ATOM 1520 O O . PHE A 1 201 ? 30.438 7.219 9.902 1.00 10.86 200 PHE A O 1
ATOM 1528 N N . LYS A 1 202 ? 28.464 6.503 10.774 1.00 10.17 201 LYS A N 1
ATOM 1529 C CA . LYS A 1 202 ? 29.081 5.531 11.685 1.00 10.38 201 LYS A CA 1
ATOM 1530 C C . LYS A 1 202 ? 28.283 4.225 11.684 1.00 10.16 201 LYS A C 1
ATOM 1531 O O . LYS A 1 202 ? 27.212 4.140 12.310 1.00 10.89 201 LYS A O 1
ATOM 1537 N N . PRO A 1 203 ? 28.807 3.174 11.064 1.00 9.98 202 PRO A N 1
ATOM 1538 C CA . PRO A 1 203 ? 28.265 1.813 11.281 1.00 10.37 202 PRO A CA 1
ATOM 1539 C C . PRO A 1 203 ? 28.701 1.333 12.640 1.00 10.42 202 PRO A C 1
ATOM 1540 O O . PRO A 1 203 ? 29.868 1.479 13.027 1.00 12.13 202 PRO A O 1
ATOM 1544 N N . ALA A 1 204 ? 27.797 0.698 13.392 1.00 11.00 203 ALA A N 1
ATOM 1545 C CA . ALA A 1 204 ? 28.086 0.192 14.696 1.00 11.60 203 ALA A CA 1
ATOM 1546 C C . ALA A 1 204 ? 27.365 -1.096 14.927 1.00 12.20 203 ALA A C 1
ATOM 1547 O O . ALA A 1 204 ? 26.180 -1.277 14.520 1.00 12.71 203 ALA A O 1
ATOM 1549 N N . GLY A 1 205 ? 28.018 -1.980 15.632 1.00 14.69 204 GLY A N 1
ATOM 1550 C CA . GLY A 1 205 ? 27.428 -3.250 16.059 1.00 16.07 204 GLY A CA 1
ATOM 1551 C C . GLY A 1 205 ? 27.608 -4.270 15.001 1.00 18.50 204 GLY A C 1
ATOM 1552 O O . GLY A 1 205 ? 27.258 -4.086 13.830 1.00 20.94 204 GLY A O 1
ATOM 1553 N N . GLY A 1 206 ? 28.193 -5.404 15.366 1.00 22.80 205 GLY A N 1
ATOM 1554 C CA . GLY A 1 206 ? 28.452 -6.495 14.457 1.00 32.07 205 GLY A CA 1
ATOM 1555 C C . GLY A 1 206 ? 29.567 -6.286 13.451 1.00 31.67 205 GLY A C 1
ATOM 1556 O O . GLY A 1 206 ? 29.685 -7.129 12.561 1.00 36.15 205 GLY A O 1
ATOM 1557 N N . VAL A 1 207 ? 30.382 -5.232 13.532 1.00 22.00 206 VAL A N 1
ATOM 1558 C CA . VAL A 1 207 ? 31.539 -4.995 12.654 1.00 20.13 206 VAL A CA 1
ATOM 1559 C C . VAL A 1 207 ? 32.726 -5.634 13.364 1.00 20.19 206 VAL A C 1
ATOM 1560 O O . VAL A 1 207 ? 33.308 -5.035 14.255 1.00 19.80 206 VAL A O 1
ATOM 1564 N N . ARG A 1 208 ? 33.027 -6.900 13.039 1.00 20.05 207 ARG A N 1
ATOM 1565 C CA . ARG A 1 208 ? 33.913 -7.721 13.847 1.00 21.59 207 ARG A CA 1
ATOM 1566 C C . ARG A 1 208 ? 35.274 -7.971 13.236 1.00 21.96 207 ARG A C 1
ATOM 1567 O O . ARG A 1 208 ? 36.264 -8.151 13.940 1.00 23.23 207 ARG A O 1
ATOM 1575 N N . THR A 1 209 ? 35.348 -8.007 11.917 1.00 20.91 208 THR A N 1
ATOM 1576 C CA . THR A 1 209 ? 36.626 -8.388 11.331 1.00 21.13 208 THR A CA 1
ATOM 1577 C C . THR A 1 209 ? 37.109 -7.310 10.388 1.00 19.43 208 THR A C 1
ATOM 1578 O O . THR A 1 209 ? 36.397 -6.399 9.866 1.00 20.00 208 THR A O 1
ATOM 1582 N N . ALA A 1 210 ? 38.401 -7.392 10.039 1.00 20.66 209 ALA A N 1
ATOM 1583 C CA . ALA A 1 210 ? 39.019 -6.506 9.058 1.00 19.73 209 ALA A CA 1
ATOM 1584 C C . ALA A 1 210 ? 38.284 -6.481 7.714 1.00 20.24 209 ALA A C 1
ATOM 1585 O O . ALA A 1 210 ? 38.114 -5.429 7.078 1.00 21.21 209 ALA A O 1
ATOM 1587 N N . GLU A 1 211 ? 37.854 -7.677 7.299 1.00 20.72 210 GLU A N 1
ATOM 1588 C CA . GLU A 1 211 ? 37.109 -7.724 6.061 1.00 22.13 210 GLU A CA 1
ATOM 1589 C C . GLU A 1 211 ? 35.786 -7.022 6.151 1.00 24.07 210 GLU A C 1
ATOM 1590 O O . GLU A 1 211 ? 35.325 -6.417 5.203 1.00 24.45 210 GLU A O 1
ATOM 1596 N N . ASP A 1 212 ? 35.080 -7.029 7.226 1.00 22.62 211 ASP A N 1
ATOM 1597 C CA . ASP A 1 212 ? 33.811 -6.358 7.527 1.00 22.26 211 ASP A CA 1
ATOM 1598 C C . ASP A 1 212 ? 34.093 -4.875 7.361 1.00 21.05 211 ASP A C 1
ATOM 1599 O O . ASP A 1 212 ? 33.357 -4.174 6.650 1.00 22.00 211 ASP A O 1
ATOM 1604 N N . ALA A 1 213 ? 35.171 -4.379 7.986 1.00 19.64 212 ALA A N 1
ATOM 1605 C CA . ALA A 1 213 ? 35.444 -2.954 7.925 1.00 18.65 212 ALA A CA 1
ATOM 1606 C C . ALA A 1 213 ? 35.720 -2.497 6.514 1.00 19.06 212 ALA A C 1
ATOM 1607 O O . ALA A 1 213 ? 35.326 -1.408 6.003 1.00 21.30 212 ALA A O 1
ATOM 1609 N N . GLN A 1 214 ? 36.365 -3.431 5.829 1.00 19.57 213 GLN A N 1
ATOM 1610 C CA . GLN A 1 214 ? 36.701 -3.141 4.461 1.00 18.97 213 GLN A CA 1
ATOM 1611 C C . GLN A 1 214 ? 35.424 -2.999 3.632 1.00 18.36 213 GLN A C 1
ATOM 1612 O O . GLN A 1 214 ? 35.415 -2.131 2.741 1.00 18.89 213 GLN A O 1
ATOM 1618 N N . LYS A 1 215 ? 34.347 -3.752 3.885 1.00 18.16 214 LYS A N 1
ATOM 1619 C CA . LYS A 1 215 ? 33.099 -3.620 3.135 1.00 17.89 214 LYS A CA 1
ATOM 1620 C C . LYS A 1 215 ? 32.476 -2.225 3.289 1.00 16.59 214 LYS A C 1
ATOM 1621 O O . LYS A 1 215 ? 31.880 -1.638 2.357 1.00 19.53 214 LYS A O 1
ATOM 1627 N N . TYR A 1 216 ? 32.537 -1.709 4.474 1.00 16.43 215 TYR A N 1
ATOM 1628 C CA . TYR A 1 216 ? 31.891 -0.417 4.750 1.00 14.42 215 TYR A CA 1
ATOM 1629 C C . TYR A 1 216 ? 32.647 0.779 4.165 1.00 13.91 215 TYR A C 1
ATOM 1630 O O . TYR A 1 216 ? 32.051 1.733 3.619 1.00 15.16 215 TYR A O 1
ATOM 1639 N N . LEU A 1 217 ? 33.983 0.777 4.199 1.00 14.61 216 LEU A N 1
ATOM 1640 C CA . LEU A 1 217 ? 34.750 1.845 3.606 1.00 14.81 216 LEU A CA 1
ATOM 1641 C C . LEU A 1 217 ? 34.594 1.803 2.115 1.00 16.10 216 LEU A C 1
ATOM 1642 O O . LEU A 1 217 ? 34.640 2.862 1.483 1.00 18.15 216 LEU A O 1
ATOM 1647 N N . ALA A 1 218 ? 34.430 0.606 1.530 1.00 16.77 217 ALA A N 1
ATOM 1648 C CA . ALA A 1 218 ? 34.252 0.514 0.075 1.00 18.80 217 ALA A CA 1
ATOM 1649 C C . ALA A 1 218 ? 33.021 1.333 -0.354 1.00 16.80 217 ALA A C 1
ATOM 1650 O O . ALA A 1 218 ? 33.026 1.994 -1.399 1.00 17.80 217 ALA A O 1
ATOM 1652 N N . ILE A 1 219 ? 31.973 1.274 0.408 1.00 15.90 218 ILE A N 1
ATOM 1653 C CA . ILE A 1 219 ? 30.738 1.969 0.075 1.00 15.30 218 ILE A CA 1
ATOM 1654 C C . ILE A 1 219 ? 30.931 3.474 0.164 1.00 15.54 218 ILE A C 1
ATOM 1655 O O . ILE A 1 219 ? 30.504 4.239 -0.693 1.00 15.59 218 ILE A O 1
ATOM 1660 N N . ALA A 1 220 ? 31.589 3.898 1.262 1.00 15.45 219 ALA A N 1
ATOM 1661 C CA . ALA A 1 220 ? 31.893 5.342 1.413 1.00 15.93 219 ALA A CA 1
ATOM 1662 C C . ALA A 1 220 ? 32.699 5.841 0.250 1.00 16.28 219 ALA A C 1
ATOM 1663 O O . ALA A 1 220 ? 32.447 6.930 -0.299 1.00 16.69 219 ALA A O 1
ATOM 1665 N N . ASP A 1 221 ? 33.752 5.088 -0.115 1.00 16.15 220 ASP A N 1
ATOM 1666 C CA . ASP A 1 221 ? 34.669 5.538 -1.165 1.00 17.68 220 ASP A CA 1
ATOM 1667 C C . ASP A 1 221 ? 33.912 5.592 -2.490 1.00 18.01 220 ASP A C 1
ATOM 1668 O O . ASP A 1 221 ? 34.154 6.517 -3.268 1.00 20.33 220 ASP A O 1
ATOM 1673 N N . GLU A 1 222 ? 33.029 4.646 -2.736 1.00 18.52 221 GLU A N 1
ATOM 1674 C CA . GLU A 1 222 ? 32.215 4.636 -3.989 1.00 19.12 221 GLU A CA 1
ATOM 1675 C C . GLU A 1 222 ? 31.378 5.895 -4.043 1.00 18.90 221 GLU A C 1
ATOM 1676 O O . GLU A 1 222 ? 31.244 6.516 -5.097 1.00 21.40 221 GLU A O 1
ATOM 1682 N N . LEU A 1 223 ? 30.690 6.230 -2.939 1.00 17.53 222 LEU A N 1
ATOM 1683 C CA . LEU A 1 223 ? 29.715 7.311 -2.971 1.00 17.22 222 LEU A CA 1
ATOM 1684 C C . LEU A 1 223 ? 30.336 8.686 -2.959 1.00 19.18 222 LEU A C 1
ATOM 1685 O O . LEU A 1 223 ? 29.905 9.638 -3.611 1.00 20.66 222 LEU A O 1
ATOM 1690 N N . PHE A 1 224 ? 31.389 8.874 -2.177 1.00 16.90 223 PHE A N 1
ATOM 1691 C CA . PHE A 1 224 ? 31.888 10.211 -1.888 1.00 16.84 223 PHE A CA 1
ATOM 1692 C C . PHE A 1 224 ? 33.342 10.446 -2.284 1.00 20.57 223 PHE A C 1
ATOM 1693 O O . PHE A 1 224 ? 33.889 11.542 -2.095 1.00 21.28 223 PHE A O 1
ATOM 1701 N N . GLY A 1 225 ? 33.995 9.445 -2.847 1.00 20.25 224 GLY A N 1
ATOM 1702 C CA . GLY A 1 225 ? 35.413 9.496 -3.210 1.00 20.85 224 GLY A CA 1
ATOM 1703 C C . GLY A 1 225 ? 36.234 9.068 -2.018 1.00 20.54 224 GLY A C 1
ATOM 1704 O O . GLY A 1 225 ? 35.845 9.161 -0.859 1.00 21.74 224 GLY A O 1
ATOM 1705 N N . ALA A 1 226 ? 37.470 8.629 -2.337 1.00 22.57 225 ALA A N 1
ATOM 1706 C CA . ALA A 1 226 ? 38.298 8.051 -1.309 1.00 22.40 225 ALA A CA 1
ATOM 1707 C C . ALA A 1 226 ? 38.818 9.046 -0.271 1.00 20.92 225 ALA A C 1
ATOM 1708 O O . ALA A 1 226 ? 39.322 8.571 0.753 1.00 25.26 225 ALA A O 1
ATOM 1710 N N . ASP A 1 227 ? 38.706 10.355 -0.399 1.00 21.39 226 ASP A N 1
ATOM 1711 C CA . ASP A 1 227 ? 39.175 11.252 0.667 1.00 22.06 226 ASP A CA 1
ATOM 1712 C C . ASP A 1 227 ? 38.151 11.659 1.686 1.00 20.97 226 ASP A C 1
ATOM 1713 O O . ASP A 1 227 ? 38.466 12.288 2.700 1.00 22.37 226 ASP A O 1
ATOM 1718 N N . TRP A 1 228 ? 36.867 11.361 1.469 1.00 18.04 227 TRP A N 1
ATOM 1719 C CA . TRP A 1 228 ? 35.802 11.825 2.292 1.00 15.97 227 TRP A CA 1
ATOM 1720 C C . TRP A 1 228 ? 35.837 11.280 3.723 1.00 15.13 227 TRP A C 1
ATOM 1721 O O . TRP A 1 228 ? 35.565 12.026 4.699 1.00 15.66 227 TRP A O 1
ATOM 1732 N N . ALA A 1 229 ? 36.118 9.993 3.887 1.00 15.29 228 ALA A N 1
ATOM 1733 C CA . ALA A 1 229 ? 36.016 9.291 5.172 1.00 15.01 228 ALA A CA 1
ATOM 1734 C C . ALA A 1 229 ? 37.199 9.535 6.070 1.00 15.75 228 ALA A C 1
ATOM 1735 O O . ALA A 1 229 ? 37.889 8.588 6.478 1.00 18.40 228 ALA A O 1
ATOM 1737 N N . ASP A 1 230 ? 37.347 10.777 6.530 1.00 16.12 229 ASP A N 1
ATOM 1738 C CA . ASP A 1 230 ? 38.246 11.144 7.628 1.00 15.61 229 ASP A CA 1
ATOM 1739 C C . ASP A 1 230 ? 37.502 11.054 8.966 1.00 13.46 229 ASP A C 1
ATOM 1740 O O . ASP A 1 230 ? 36.329 10.698 9.014 1.00 13.88 229 ASP A O 1
ATOM 1745 N N . ALA A 1 231 ? 38.189 11.353 10.060 1.00 14.24 230 ALA A N 1
ATOM 1746 C CA . ALA A 1 231 ? 37.599 11.130 11.389 1.00 14.39 230 ALA A CA 1
ATOM 1747 C C . ALA A 1 231 ? 36.392 12.042 11.651 1.00 12.66 230 ALA A C 1
ATOM 1748 O O . ALA A 1 231 ? 35.538 11.683 12.478 1.00 13.68 230 ALA A O 1
ATOM 1750 N N . ARG A 1 232 ? 36.284 13.189 11.013 1.00 13.07 231 ARG A N 1
ATOM 1751 C CA . ARG A 1 232 ? 35.086 14.008 11.179 1.00 13.30 231 ARG A CA 1
ATOM 1752 C C . ARG A 1 232 ? 33.872 13.432 10.415 1.00 12.40 231 ARG A C 1
ATOM 1753 O O . ARG A 1 232 ? 32.737 13.814 10.733 1.00 13.41 231 ARG A O 1
ATOM 1761 N N . HIS A 1 233 ? 34.130 12.550 9.448 1.00 11.88 232 HIS A N 1
ATOM 1762 C CA . HIS A 1 233 ? 33.039 12.033 8.612 1.00 11.77 232 HIS A CA 1
ATOM 1763 C C . HIS A 1 233 ? 32.799 10.567 8.732 1.00 11.11 232 HIS A C 1
ATOM 1764 O O . HIS A 1 233 ? 31.785 10.097 8.112 1.00 11.34 232 HIS A O 1
ATOM 1771 N N . TYR A 1 234 ? 33.614 9.775 9.406 1.00 11.35 233 TYR A N 1
ATOM 1772 C CA . TYR A 1 234 ? 33.447 8.329 9.437 1.00 11.15 233 TYR A CA 1
ATOM 1773 C C . TYR A 1 234 ? 34.018 7.818 10.730 1.00 10.82 233 TYR A C 1
ATOM 1774 O O . TYR A 1 234 ? 35.134 8.180 11.120 1.00 12.00 233 TYR A O 1
ATOM 1783 N N . ARG A 1 235 ? 33.291 6.914 11.376 1.00 10.80 234 ARG A N 1
ATOM 1784 C CA . ARG A 1 235 ? 33.797 6.153 12.516 1.00 10.54 234 ARG A CA 1
ATOM 1785 C C . ARG A 1 235 ? 33.297 4.734 12.447 1.00 10.95 234 ARG A C 1
ATOM 1786 O O . ARG A 1 235 ? 32.190 4.499 11.896 1.00 12.28 234 ARG A O 1
ATOM 1794 N N . PHE A 1 236 ? 34.026 3.802 13.053 1.00 11.19 235 PHE A N 1
ATOM 1795 C CA . PHE A 1 236 ? 33.532 2.450 13.329 1.00 11.35 235 PHE A CA 1
ATOM 1796 C C . PHE A 1 236 ? 33.164 2.296 14.787 1.00 12.30 235 PHE A C 1
ATOM 1797 O O . PHE A 1 236 ? 34.021 2.465 15.637 1.00 14.20 235 PHE A O 1
ATOM 1805 N N . GLY A 1 237 ? 31.902 1.919 15.100 1.00 12.56 236 GLY A N 1
ATOM 1806 C CA . GLY A 1 237 ? 31.524 1.541 16.450 1.00 13.69 236 GLY A CA 1
ATOM 1807 C C . GLY A 1 237 ? 31.793 0.083 16.661 1.00 13.59 236 GLY A C 1
ATOM 1808 O O . GLY A 1 237 ? 31.072 -0.762 16.099 1.00 14.85 236 GLY A O 1
ATOM 1809 N N . ALA A 1 238 ? 32.890 -0.245 17.392 1.00 12.83 237 ALA A N 1
ATOM 1810 C CA . ALA A 1 238 ? 33.366 -1.635 17.417 1.00 13.89 237 ALA A CA 1
ATOM 1811 C C . ALA A 1 238 ? 34.268 -1.832 18.609 1.00 13.68 237 ALA A C 1
ATOM 1812 O O . ALA A 1 238 ? 34.655 -0.887 19.304 1.00 13.63 237 ALA A O 1
ATOM 1814 N N . SER A 1 239 ? 34.628 -3.083 18.836 1.00 15.50 238 SER A N 1
ATOM 1815 C CA . SER A 1 239 ? 35.472 -3.518 19.959 1.00 16.27 238 SER A CA 1
ATOM 1816 C C . SER A 1 239 ? 36.475 -4.559 19.485 1.00 16.55 238 SER A C 1
ATOM 1817 O O . SER A 1 239 ? 37.637 -4.265 19.204 1.00 17.63 238 SER A O 1
ATOM 1820 N N . SER A 1 240 ? 36.024 -5.800 19.322 1.00 18.79 239 SER A N 1
ATOM 1821 C CA . SER A 1 240 ? 36.826 -6.917 18.837 1.00 19.71 239 SER A CA 1
ATOM 1822 C C . SER A 1 240 ? 37.467 -6.630 17.495 1.00 18.58 239 SER A C 1
ATOM 1823 O O . SER A 1 240 ? 38.522 -7.197 17.127 1.00 20.36 239 SER A O 1
ATOM 1826 N N . LEU A 1 241 ? 36.843 -5.786 16.655 1.00 17.07 240 LEU A N 1
ATOM 1827 C CA . LEU A 1 241 ? 37.429 -5.365 15.404 1.00 16.93 240 LEU A CA 1
ATOM 1828 C C . LEU A 1 241 ? 38.868 -4.908 15.544 1.00 16.08 240 LEU A C 1
ATOM 1829 O O . LEU A 1 241 ? 39.688 -5.165 14.600 1.00 17.76 240 LEU A O 1
ATOM 1834 N N . LEU A 1 242 ? 39.235 -4.239 16.633 1.00 16.09 241 LEU A N 1
ATOM 1835 C CA . LEU A 1 242 ? 40.621 -3.726 16.708 1.00 15.51 241 LEU A CA 1
ATOM 1836 C C . LEU A 1 242 ? 41.653 -4.808 16.610 1.00 16.42 241 LEU A C 1
ATOM 1837 O O . LEU A 1 242 ? 42.632 -4.706 15.882 1.00 17.32 241 LEU A O 1
ATOM 1842 N N . ALA A 1 243 ? 41.461 -5.896 17.339 1.00 18.22 242 ALA A N 1
ATOM 1843 C CA . ALA A 1 243 ? 42.405 -6.983 17.314 1.00 18.72 242 ALA A CA 1
ATOM 1844 C C . ALA A 1 243 ? 42.485 -7.630 15.932 1.00 19.38 242 ALA A C 1
ATOM 1845 O O . ALA A 1 243 ? 43.558 -8.056 15.486 1.00 21.00 242 ALA A O 1
ATOM 1847 N N . SER A 1 244 ? 41.370 -7.636 15.194 1.00 19.43 243 SER A N 1
ATOM 1848 C CA . SER A 1 244 ? 41.328 -8.168 13.866 1.00 20.19 243 SER A CA 1
ATOM 1849 C C . SER A 1 244 ? 42.121 -7.297 12.905 1.00 18.45 243 SER A C 1
ATOM 1850 O O . SER A 1 244 ? 42.877 -7.760 12.043 1.00 21.14 243 SER A O 1
ATOM 1853 N N . LEU A 1 245 ? 41.934 -5.977 13.032 1.00 18.47 244 LEU A N 1
ATOM 1854 C CA . LEU A 1 245 ? 42.702 -5.025 12.243 1.00 17.09 244 LEU A CA 1
ATOM 1855 C C . LEU A 1 245 ? 44.221 -5.153 12.489 1.00 17.30 244 LEU A C 1
ATOM 1856 O O . LEU A 1 245 ? 45.010 -5.151 11.533 1.00 19.17 244 LEU A O 1
ATOM 1861 N N . LEU A 1 246 ? 44.576 -5.203 13.746 1.00 17.88 245 LEU A N 1
ATOM 1862 C CA . LEU A 1 246 ? 46.004 -5.335 14.089 1.00 18.89 245 LEU A CA 1
ATOM 1863 C C . LEU A 1 246 ? 46.578 -6.625 13.522 1.00 20.39 245 LEU A C 1
ATOM 1864 O O . LEU A 1 246 ? 47.703 -6.586 13.031 1.00 22.09 245 LEU A O 1
ATOM 1869 N N . LYS A 1 247 ? 45.834 -7.725 13.530 1.00 22.71 246 LYS A N 1
ATOM 1870 C CA . LYS A 1 247 ? 46.336 -8.958 12.949 1.00 23.07 246 LYS A CA 1
ATOM 1871 C C . LYS A 1 247 ? 46.540 -8.776 11.454 1.00 23.97 246 LYS A C 1
ATOM 1872 O O . LYS A 1 247 ? 47.554 -9.263 10.892 1.00 26.44 246 LYS A O 1
ATOM 1878 N N . ALA A 1 248 ? 45.606 -8.112 10.775 1.00 23.37 247 ALA A N 1
ATOM 1879 C CA . ALA A 1 248 ? 45.692 -7.920 9.317 1.00 24.63 247 ALA A CA 1
ATOM 1880 C C . ALA A 1 248 ? 46.955 -7.115 9.025 1.00 24.61 247 ALA A C 1
ATOM 1881 O O . ALA A 1 248 ? 47.538 -7.280 7.963 1.00 30.58 247 ALA A O 1
ATOM 1883 N N . LEU A 1 249 ? 47.349 -6.243 9.946 1.00 22.91 248 LEU A N 1
ATOM 1884 C CA . LEU A 1 249 ? 48.517 -5.385 9.775 1.00 23.56 248 LEU A CA 1
ATOM 1885 C C . LEU A 1 249 ? 49.839 -5.992 10.239 1.00 26.57 248 LEU A C 1
ATOM 1886 O O . LEU A 1 249 ? 50.872 -5.366 10.041 1.00 30.88 248 LEU A O 1
ATOM 1891 N N . GLY A 1 250 ? 49.826 -7.161 10.859 1.00 27.77 249 GLY A N 1
ATOM 1892 C CA . GLY A 1 250 ? 51.038 -7.824 11.299 1.00 31.15 249 GLY A CA 1
ATOM 1893 C C . GLY A 1 250 ? 51.424 -7.574 12.756 1.00 34.81 249 GLY A C 1
ATOM 1894 O O . GLY A 1 250 ? 52.558 -7.852 13.145 1.00 36.83 249 GLY A O 1
ATOM 1895 N N . HIS A 1 251 ? 50.439 -7.085 13.536 1.00 37.72 250 HIS A N 1
ATOM 1896 C CA . HIS A 1 251 ? 50.705 -6.529 14.852 1.00 40.44 250 HIS A CA 1
ATOM 1897 C C . HIS A 1 251 ? 49.661 -6.901 15.902 1.00 46.83 250 HIS A C 1
ATOM 1898 O O . HIS A 1 251 ? 49.499 -5.997 16.752 1.00 52.76 250 HIS A O 1
ATOM 1905 N N . HIS B 1 1 ? -2.314 8.746 71.558 1.00 54.92 1000 HIS B N 1
ATOM 1906 C CA . HIS B 1 1 ? -1.023 8.566 72.234 1.00 44.38 1000 HIS B CA 1
ATOM 1907 C C . HIS B 1 1 ? -0.135 7.640 71.423 1.00 36.77 1000 HIS B C 1
ATOM 1908 O O . HIS B 1 1 ? -0.575 6.588 70.973 1.00 38.75 1000 HIS B O 1
ATOM 1915 N N . MET B 1 2 ? 1.120 8.042 71.273 1.00 30.88 1001 MET B N 1
ATOM 1916 C CA . MET B 1 2 ? 2.175 7.268 70.666 1.00 25.99 1001 MET B CA 1
ATOM 1917 C C . MET B 1 2 ? 3.185 6.852 71.744 1.00 23.37 1001 MET B C 1
ATOM 1918 O O . MET B 1 2 ? 3.681 7.670 72.529 1.00 25.34 1001 MET B O 1
ATOM 1923 N N . THR B 1 3 ? 3.523 5.560 71.741 1.00 21.03 1002 THR B N 1
ATOM 1924 C CA . THR B 1 3 ? 4.658 5.163 72.505 1.00 19.25 1002 THR B CA 1
ATOM 1925 C C . THR B 1 3 ? 5.887 5.937 72.053 1.00 18.12 1002 THR B C 1
ATOM 1926 O O . THR B 1 3 ? 5.966 6.459 70.912 1.00 19.11 1002 THR B O 1
ATOM 1930 N N . ASP B 1 4 ? 6.920 5.990 72.912 1.00 19.77 1003 ASP B N 1
ATOM 1931 C CA . ASP B 1 4 ? 8.149 6.640 72.518 1.00 19.09 1003 ASP B CA 1
ATOM 1932 C C . ASP B 1 4 ? 8.730 6.015 71.255 1.00 18.72 1003 ASP B C 1
ATOM 1933 O O . ASP B 1 4 ? 9.221 6.709 70.372 1.00 18.80 1003 ASP B O 1
ATOM 1938 N N . LEU B 1 5 ? 8.691 4.706 71.117 1.00 18.12 1004 LEU B N 1
ATOM 1939 C CA . LEU B 1 5 ? 9.221 4.042 69.922 1.00 19.18 1004 LEU B CA 1
ATOM 1940 C C . LEU B 1 5 ? 8.417 4.383 68.687 1.00 17.23 1004 LEU B C 1
ATOM 1941 O O . LEU B 1 5 ? 8.949 4.578 67.594 1.00 18.23 1004 LEU B O 1
ATOM 1946 N N . LYS B 1 6 ? 7.137 4.520 68.699 1.00 19.70 1005 LYS B N 1
ATOM 1947 C CA . LYS B 1 6 ? 6.233 4.804 67.618 1.00 18.56 1005 LYS B CA 1
ATOM 1948 C C . LYS B 1 6 ? 6.518 6.221 67.191 1.00 18.04 1005 LYS B C 1
ATOM 1949 O O . LYS B 1 6 ? 6.669 6.507 65.980 1.00 18.78 1005 LYS B O 1
ATOM 1955 N N . ALA B 1 7 ? 6.617 7.127 68.174 1.00 18.17 1006 ALA B N 1
ATOM 1956 C CA . ALA B 1 7 ? 6.904 8.507 67.844 1.00 18.13 1006 ALA B CA 1
ATOM 1957 C C . ALA B 1 7 ? 8.274 8.624 67.158 1.00 17.27 1006 ALA B C 1
ATOM 1958 O O . ALA B 1 7 ? 8.381 9.332 66.120 1.00 17.59 1006 ALA B O 1
ATOM 1960 N N . SER B 1 8 ? 9.304 7.962 67.666 1.00 17.20 1007 SER B N 1
ATOM 1961 C CA . SER B 1 8 ? 10.609 8.006 67.053 1.00 16.79 1007 SER B CA 1
ATOM 1962 C C . SER B 1 8 ? 10.581 7.420 65.642 1.00 15.58 1007 SER B C 1
ATOM 1963 O O . SER B 1 8 ? 11.262 7.897 64.768 1.00 16.67 1007 SER B O 1
ATOM 1966 N N . SER B 1 9 ? 9.801 6.357 65.503 1.00 15.60 1008 SER B N 1
ATOM 1967 C CA . SER B 1 9 ? 9.776 5.643 64.205 1.00 15.80 1008 SER B CA 1
ATOM 1968 C C . SER B 1 9 ? 9.129 6.468 63.087 1.00 15.15 1008 SER B C 1
ATOM 1969 O O . SER B 1 9 ? 9.636 6.462 61.968 1.00 15.08 1008 SER B O 1
ATOM 1972 N N . LEU B 1 10 ? 8.038 7.153 63.383 1.00 16.21 1009 LEU B N 1
ATOM 1973 C CA . LEU B 1 10 ? 7.409 8.050 62.398 1.00 15.59 1009 LEU B CA 1
ATOM 1974 C C . LEU B 1 10 ? 8.374 9.184 62.049 1.00 15.26 1009 LEU B C 1
ATOM 1975 O O . LEU B 1 10 ? 8.553 9.540 60.888 1.00 15.42 1009 LEU B O 1
ATOM 1980 N N . ARG B 1 11 ? 9.006 9.742 63.089 1.00 14.93 1010 ARG B N 1
ATOM 1981 C CA . ARG B 1 11 ? 9.966 10.801 62.865 1.00 15.25 1010 ARG B CA 1
ATOM 1982 C C . ARG B 1 11 ? 11.104 10.359 61.939 1.00 14.15 1010 ARG B C 1
ATOM 1983 O O . ARG B 1 11 ? 11.487 11.019 60.989 1.00 14.49 1010 ARG B O 1
ATOM 1991 N N . ALA B 1 12 ? 11.673 9.187 62.266 1.00 14.74 1011 ALA B N 1
ATOM 1992 C CA . ALA B 1 12 ? 12.781 8.629 61.507 1.00 14.19 1011 ALA B CA 1
ATOM 1993 C C . ALA B 1 12 ? 12.390 8.339 60.066 1.00 12.71 1011 ALA B C 1
ATOM 1994 O O . ALA B 1 12 ? 13.184 8.575 59.145 1.00 14.05 1011 ALA B O 1
ATOM 1996 N N . LEU B 1 13 ? 11.193 7.795 59.848 1.00 13.48 1012 LEU B N 1
ATOM 1997 C CA . LEU B 1 13 ? 10.743 7.521 58.485 1.00 13.49 1012 LEU B CA 1
ATOM 1998 C C . LEU B 1 13 ? 10.812 8.769 57.644 1.00 13.68 1012 LEU B C 1
ATOM 1999 O O . LEU B 1 13 ? 11.288 8.788 56.494 1.00 14.15 1012 LEU B O 1
ATOM 2004 N N . LYS B 1 14 ? 10.316 9.887 58.200 1.00 13.60 1013 LYS B N 1
ATOM 2005 C CA . LYS B 1 14 ? 10.237 11.161 57.495 1.00 13.93 1013 LYS B CA 1
ATOM 2006 C C . LYS B 1 14 ? 11.587 11.834 57.349 1.00 13.76 1013 LYS B C 1
ATOM 2007 O O . LYS B 1 14 ? 11.706 12.860 56.656 1.00 15.71 1013 LYS B O 1
ATOM 2013 N N . LEU B 1 15 ? 12.641 11.275 57.946 1.00 12.86 1014 LEU B N 1
ATOM 2014 C CA . LEU B 1 15 ? 14.051 11.710 57.792 1.00 13.11 1014 LEU B CA 1
ATOM 2015 C C . LEU B 1 15 ? 14.866 10.794 56.921 1.00 13.07 1014 LEU B C 1
ATOM 2016 O O . LEU B 1 15 ? 16.074 11.008 56.769 1.00 13.77 1014 LEU B O 1
ATOM 2021 N N . MET B 1 16 ? 14.264 9.736 56.338 1.00 13.63 1015 MET B N 1
ATOM 2022 C CA . MET B 1 16 ? 15.083 8.800 55.602 1.00 13.52 1015 MET B CA 1
ATOM 2023 C C . MET B 1 16 ? 15.495 9.343 54.239 1.00 13.27 1015 MET B C 1
ATOM 2024 O O . MET B 1 16 ? 14.695 9.933 53.506 1.00 13.73 1015 MET B O 1
ATOM 2029 N N . ASP B 1 17 ? 16.759 9.045 53.886 1.00 13.22 1016 ASP B N 1
ATOM 2030 C CA . ASP B 1 17 ? 17.263 9.024 52.524 1.00 13.18 1016 ASP B CA 1
ATOM 2031 C C . ASP B 1 17 ? 17.200 7.563 52.099 1.00 13.49 1016 ASP B C 1
ATOM 2032 O O . ASP B 1 17 ? 18.146 6.786 52.361 1.00 14.26 1016 ASP B O 1
ATOM 2037 N N . LEU B 1 18 ? 16.086 7.160 51.504 1.00 13.52 1017 LEU B N 1
ATOM 2038 C CA . LEU B 1 18 ? 15.881 5.776 51.146 1.00 13.20 1017 LEU B CA 1
ATOM 2039 C C . LEU B 1 18 ? 16.781 5.427 49.995 1.00 13.00 1017 LEU B C 1
ATOM 2040 O O . LEU B 1 18 ? 16.720 6.019 48.922 1.00 13.44 1017 LEU B O 1
ATOM 2045 N N . THR B 1 19 ? 17.655 4.422 50.189 1.00 14.03 1018 THR B N 1
ATOM 2046 C CA . THR B 1 19 ? 18.840 4.240 49.313 1.00 13.33 1018 THR B CA 1
ATOM 2047 C C . THR B 1 19 ? 18.828 2.964 48.498 1.00 13.59 1018 THR B C 1
ATOM 2048 O O . THR B 1 19 ? 18.490 1.888 49.027 1.00 15.97 1018 THR B O 1
ATOM 2052 N N . THR B 1 20 ? 19.254 3.043 47.249 1.00 14.33 1019 THR B N 1
ATOM 2053 C CA . THR B 1 20 ? 19.685 1.855 46.525 1.00 15.00 1019 THR B CA 1
ATOM 2054 C C . THR B 1 20 ? 20.945 2.265 45.761 1.00 14.32 1019 THR B C 1
ATOM 2055 O O . THR B 1 20 ? 20.925 3.215 44.962 1.00 14.57 1019 THR B O 1
ATOM 2059 N N . LEU B 1 21 ? 22.081 1.604 46.054 1.00 15.15 1020 LEU B N 1
ATOM 2060 C CA . LEU B 1 21 ? 23.348 1.846 45.428 1.00 15.03 1020 LEU B CA 1
ATOM 2061 C C . LEU B 1 21 ? 24.030 0.479 45.171 1.00 17.81 1020 LEU B C 1
ATOM 2062 O O . LEU B 1 21 ? 24.909 0.087 45.917 1.00 26.17 1020 LEU B O 1
ATOM 2067 N N . ASN B 1 22 ? 23.567 -0.213 44.163 1.00 18.95 1021 ASN B N 1
ATOM 2068 C CA . ASN B 1 22 ? 24.050 -1.567 43.892 1.00 21.24 1021 ASN B CA 1
ATOM 2069 C C . ASN B 1 22 ? 24.489 -1.680 42.453 1.00 23.99 1021 ASN B C 1
ATOM 2070 O O . ASN B 1 22 ? 24.040 -0.980 41.545 1.00 22.42 1021 ASN B O 1
ATOM 2075 N N . ASP B 1 23 ? 25.410 -2.621 42.296 1.00 27.16 1022 ASP B N 1
ATOM 2076 C CA . ASP B 1 23 ? 25.945 -2.861 40.970 1.00 33.48 1022 ASP B CA 1
ATOM 2077 C C . ASP B 1 23 ? 24.822 -3.392 40.062 1.00 34.17 1022 ASP B C 1
ATOM 2078 O O . ASP B 1 23 ? 24.899 -3.159 38.866 1.00 38.29 1022 ASP B O 1
ATOM 2083 N N . ASP B 1 24 ? 23.782 -4.043 40.571 1.00 32.99 1023 ASP B N 1
ATOM 2084 C CA . ASP B 1 24 ? 22.678 -4.510 39.727 1.00 33.20 1023 ASP B CA 1
ATOM 2085 C C . ASP B 1 24 ? 21.485 -3.571 39.596 1.00 29.17 1023 ASP B C 1
ATOM 2086 O O . ASP B 1 24 ? 20.423 -4.022 39.176 1.00 29.48 1023 ASP B O 1
ATOM 2091 N N . ASP B 1 25 ? 21.667 -2.317 40.022 1.00 23.20 1024 ASP B N 1
ATOM 2092 C CA . ASP B 1 25 ? 20.566 -1.385 39.905 1.00 19.60 1024 ASP B CA 1
ATOM 2093 C C . ASP B 1 25 ? 20.161 -1.163 38.444 1.00 19.03 1024 ASP B C 1
ATOM 2094 O O . ASP B 1 25 ? 20.948 -1.173 37.488 1.00 21.75 1024 ASP B O 1
ATOM 2099 N N . THR B 1 26 ? 18.884 -0.938 38.269 1.00 19.19 1025 THR B N 1
ATOM 2100 C CA . THR B 1 26 ? 18.232 -0.711 36.995 1.00 19.28 1025 THR B CA 1
ATOM 2101 C C . THR B 1 26 ? 17.130 0.340 37.168 1.00 18.33 1025 THR B C 1
ATOM 2102 O O . THR B 1 26 ? 16.718 0.653 38.274 1.00 18.19 1025 THR B O 1
ATOM 2106 N N . ASP B 1 27 ? 16.631 0.830 36.063 1.00 19.48 1026 ASP B N 1
ATOM 2107 C CA . ASP B 1 27 ? 15.513 1.750 36.122 1.00 20.31 1026 ASP B CA 1
ATOM 2108 C C . ASP B 1 27 ? 14.323 1.128 36.864 1.00 21.12 1026 ASP B C 1
ATOM 2109 O O . ASP B 1 27 ? 13.720 1.791 37.695 1.00 19.73 1026 ASP B O 1
ATOM 2114 N N . GLU B 1 28 ? 14.070 -0.155 36.634 1.00 21.67 1027 GLU B N 1
ATOM 2115 C CA . GLU B 1 28 ? 12.918 -0.764 37.353 1.00 24.23 1027 GLU B CA 1
ATOM 2116 C C . GLU B 1 28 ? 13.077 -0.778 38.839 1.00 22.68 1027 GLU B C 1
ATOM 2117 O O . GLU B 1 28 ? 12.175 -0.541 39.640 1.00 23.37 1027 GLU B O 1
ATOM 2123 N N . LYS B 1 29 ? 14.246 -0.988 39.368 1.00 21.18 1028 LYS B N 1
ATOM 2124 C CA . LYS B 1 29 ? 14.603 -1.071 40.753 1.00 21.11 1028 LYS B CA 1
ATOM 2125 C C . LYS B 1 29 ? 14.462 0.309 41.325 1.00 19.07 1028 LYS B C 1
ATOM 2126 O O . LYS B 1 29 ? 13.959 0.482 42.451 1.00 19.93 1028 LYS B O 1
ATOM 2132 N N . VAL B 1 30 ? 14.921 1.345 40.601 1.00 18.17 1029 VAL B N 1
ATOM 2133 C CA . VAL B 1 30 ? 14.780 2.720 41.063 1.00 16.84 1029 VAL B CA 1
ATOM 2134 C C . VAL B 1 30 ? 13.304 3.153 41.075 1.00 16.90 1029 VAL B C 1
ATOM 2135 O O . VAL B 1 30 ? 12.885 3.828 42.011 1.00 17.07 1029 VAL B O 1
ATOM 2139 N N . ILE B 1 31 ? 12.524 2.793 40.075 1.00 17.91 1030 ILE B N 1
ATOM 2140 C CA . ILE B 1 31 ? 11.107 3.101 40.073 1.00 18.47 1030 ILE B CA 1
ATOM 2141 C C . ILE B 1 31 ? 10.455 2.472 41.281 1.00 19.19 1030 ILE B C 1
ATOM 2142 O O . ILE B 1 31 ? 9.643 3.144 41.969 1.00 19.79 1030 ILE B O 1
ATOM 2147 N N . ALA B 1 32 ? 10.782 1.209 41.578 1.00 19.26 1031 ALA B N 1
ATOM 2148 C CA . ALA B 1 32 ? 10.203 0.551 42.767 1.00 20.29 1031 ALA B CA 1
ATOM 2149 C C . ALA B 1 32 ? 10.594 1.260 44.065 1.00 17.46 1031 ALA B C 1
ATOM 2150 O O . ALA B 1 32 ? 9.788 1.379 44.961 1.00 20.52 1031 ALA B O 1
ATOM 2152 N N . LEU B 1 33 ? 11.847 1.713 44.129 1.00 18.64 1032 LEU B N 1
ATOM 2153 C CA . LEU B 1 33 ? 12.292 2.485 45.286 1.00 17.23 1032 LEU B CA 1
ATOM 2154 C C . LEU B 1 33 ? 11.478 3.768 45.497 1.00 16.40 1032 LEU B C 1
ATOM 2155 O O . LEU B 1 33 ? 11.067 4.160 46.583 1.00 17.10 1032 LEU B O 1
ATOM 2160 N N . CYS B 1 34 ? 11.236 4.455 44.386 1.00 16.10 1033 CYS B N 1
ATOM 2161 C CA . CYS B 1 34 ? 10.422 5.672 44.462 1.00 16.87 1033 CYS B CA 1
ATOM 2162 C C . CYS B 1 34 ? 9.023 5.361 45.007 1.00 16.85 1033 CYS B C 1
ATOM 2163 O O . CYS B 1 34 ? 8.508 6.131 45.824 1.00 18.20 1033 CYS B O 1
ATOM 2166 N N . HIS B 1 35 ? 8.419 4.269 44.557 1.00 18.66 1034 HIS B N 1
ATOM 2167 C CA . HIS B 1 35 ? 7.088 3.902 45.091 1.00 19.17 1034 HIS B CA 1
ATOM 2168 C C . HIS B 1 35 ? 7.186 3.539 46.574 1.00 19.46 1034 HIS B C 1
ATOM 2169 O O . HIS B 1 35 ? 6.264 3.856 47.339 1.00 21.68 1034 HIS B O 1
ATOM 2176 N N . GLN B 1 36 ? 8.267 2.855 46.968 1.00 19.34 1035 GLN B N 1
ATOM 2177 C CA . GLN B 1 36 ? 8.450 2.515 48.394 1.00 19.67 1035 GLN B CA 1
ATOM 2178 C C . GLN B 1 36 ? 8.568 3.754 49.284 1.00 18.52 1035 GLN B C 1
ATOM 2179 O O . GLN B 1 36 ? 8.205 3.665 50.459 1.00 20.91 1035 GLN B O 1
ATOM 2185 N N . ALA B 1 37 ? 9.079 4.862 48.743 1.00 17.06 1036 ALA B N 1
ATOM 2186 C CA . ALA B 1 37 ? 9.295 6.068 49.506 1.00 16.79 1036 ALA B CA 1
ATOM 2187 C C . ALA B 1 37 ? 7.987 6.778 49.917 1.00 17.25 1036 ALA B C 1
ATOM 2188 O O . ALA B 1 37 ? 7.984 7.619 50.814 1.00 17.17 1036 ALA B O 1
ATOM 2190 N N . LYS B 1 38 ? 6.918 6.466 49.186 1.00 18.07 1037 LYS B N 1
ATOM 2191 C CA . LYS B 1 38 ? 5.546 6.965 49.429 1.00 19.25 1037 LYS B CA 1
ATOM 2192 C C . LYS B 1 38 ? 4.823 5.941 50.268 1.00 20.58 1037 LYS B C 1
ATOM 2193 O O . LYS B 1 38 ? 4.282 4.977 49.703 1.00 22.90 1037 LYS B O 1
ATOM 2199 N N . THR B 1 39 ? 4.786 6.084 51.584 1.00 19.19 1038 THR B N 1
ATOM 2200 C CA . THR B 1 39 ? 4.258 5.062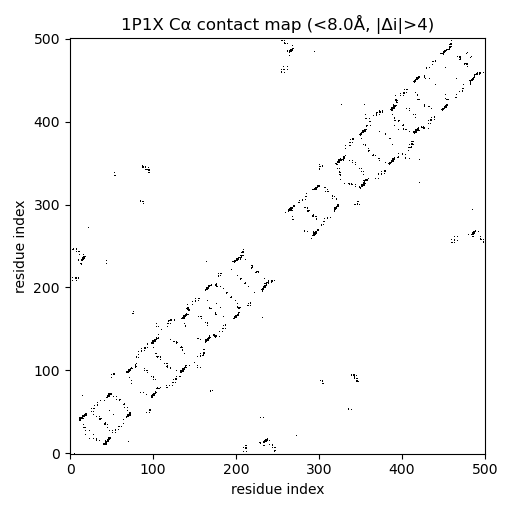 52.482 1.00 19.26 1038 THR B CA 1
ATOM 2201 C C . THR B 1 39 ? 2.891 5.426 53.034 1.00 18.50 1038 THR B C 1
ATOM 2202 O O . THR B 1 39 ? 2.500 6.617 52.919 1.00 18.50 1038 THR B O 1
ATOM 2206 N N . PRO B 1 40 ? 2.150 4.498 53.635 1.00 18.92 1039 PRO B N 1
ATOM 2207 C CA . PRO B 1 40 ? 0.800 4.830 54.151 1.00 18.97 1039 PRO B CA 1
ATOM 2208 C C . PRO B 1 40 ? 0.818 5.857 55.274 1.00 17.87 1039 PRO B C 1
ATOM 2209 O O . PRO B 1 40 ? -0.254 6.349 55.590 1.00 19.28 1039 PRO B O 1
ATOM 2213 N N . VAL B 1 41 ? 1.889 6.158 55.960 1.00 18.57 1040 VAL B N 1
ATOM 2214 C CA . VAL B 1 41 ? 2.047 7.087 57.045 1.00 18.36 1040 VAL B CA 1
ATOM 2215 C C . VAL B 1 41 ? 2.780 8.350 56.652 1.00 17.65 1040 VAL B C 1
ATOM 2216 O O . VAL B 1 41 ? 2.969 9.205 57.515 1.00 18.85 1040 VAL B O 1
ATOM 2220 N N . GLY B 1 42 ? 3.237 8.438 55.393 1.00 17.96 1041 GLY B N 1
ATOM 2221 C CA . GLY B 1 42 ? 3.984 9.634 54.998 1.00 18.24 1041 GLY B CA 1
ATOM 2222 C C . GLY B 1 42 ? 5.152 9.235 54.058 1.00 17.31 1041 GLY B C 1
ATOM 2223 O O . GLY B 1 42 ? 5.362 8.073 53.735 1.00 18.35 1041 GLY B O 1
ATOM 2224 N N . ASN B 1 43 ? 5.846 10.243 53.625 1.00 18.16 1042 ASN B N 1
ATOM 2225 C CA . ASN B 1 43 ? 6.934 10.130 52.655 1.00 17.15 1042 ASN B CA 1
ATOM 2226 C C . ASN B 1 43 ? 8.302 10.183 53.356 1.00 16.07 1042 ASN B C 1
ATOM 2227 O O . ASN B 1 43 ? 8.450 10.905 54.343 1.00 16.50 1042 ASN B O 1
ATOM 2232 N N . THR B 1 44 ? 9.277 9.443 52.824 1.00 15.36 1043 THR B N 1
ATOM 2233 C CA . THR B 1 44 ? 10.652 9.668 53.258 1.00 14.30 1043 THR B CA 1
ATOM 2234 C C . THR B 1 44 ? 11.066 11.089 52.821 1.00 14.39 1043 THR B C 1
ATOM 2235 O O . THR B 1 44 ? 10.463 11.770 51.994 1.00 15.32 1043 THR B O 1
ATOM 2239 N N . ALA B 1 45 ? 12.187 11.561 53.441 1.00 14.23 1044 ALA B N 1
ATOM 2240 C CA . ALA B 1 45 ? 12.700 12.882 53.081 1.00 13.56 1044 ALA B CA 1
ATOM 2241 C C . ALA B 1 45 ? 13.246 12.910 51.653 1.00 13.60 1044 ALA B C 1
ATOM 2242 O O . ALA B 1 45 ? 13.157 13.897 50.937 1.00 14.37 1044 ALA B O 1
ATOM 2244 N N . ALA B 1 46 ? 13.873 11.807 51.248 1.00 13.23 1045 ALA B N 1
ATOM 2245 C CA . ALA B 1 46 ? 14.633 11.714 50.007 1.00 12.98 1045 ALA B CA 1
ATOM 2246 C C . ALA B 1 46 ? 14.740 10.252 49.588 1.00 12.70 1045 ALA B C 1
ATOM 2247 O O . ALA B 1 46 ? 14.453 9.334 50.347 1.00 13.29 1045 ALA B O 1
ATOM 2249 N N . ILE B 1 47 ? 15.271 10.120 48.365 1.00 13.51 1046 ILE B N 1
ATOM 2250 C CA . ILE B 1 47 ? 15.868 8.859 47.906 1.00 13.20 1046 ILE B CA 1
ATOM 2251 C C . ILE B 1 47 ? 17.342 9.179 47.623 1.00 12.69 1046 ILE B C 1
ATOM 2252 O O . ILE B 1 47 ? 17.735 10.324 47.436 1.00 14.54 1046 ILE B O 1
ATOM 2257 N N . CYS B 1 48 ? 18.165 8.138 47.616 1.00 12.55 1047 CYS B N 1
ATOM 2258 C CA . CYS B 1 48 ? 19.583 8.239 47.261 1.00 11.60 1047 CYS B CA 1
ATOM 2259 C C . CYS B 1 48 ? 19.924 7.125 46.295 1.00 12.03 1047 CYS B C 1
ATOM 2260 O O . CYS B 1 48 ? 19.722 5.958 46.609 1.00 13.14 1047 CYS B O 1
ATOM 2263 N N . ILE B 1 49 ? 20.384 7.531 45.098 1.00 11.99 1048 ILE B N 1
ATOM 2264 C CA . ILE B 1 49 ? 20.564 6.635 43.961 1.00 11.97 1048 ILE B CA 1
ATOM 2265 C C . ILE B 1 49 ? 21.798 7.091 43.184 1.00 11.42 1048 ILE B C 1
ATOM 2266 O O . ILE B 1 49 ? 22.286 8.223 43.368 1.00 12.52 1048 ILE B O 1
ATOM 2271 N N . TYR B 1 50 ? 22.299 6.243 42.276 1.00 12.27 1049 TYR B N 1
ATOM 2272 C CA . TYR B 1 50 ? 23.411 6.650 41.429 1.00 12.31 1049 TYR B CA 1
ATOM 2273 C C . TYR B 1 50 ? 22.919 7.723 40.434 1.00 12.17 1049 TYR B C 1
ATOM 2274 O O . TYR B 1 50 ? 21.750 7.762 40.044 1.00 12.81 1049 TYR B O 1
ATOM 2283 N N . PRO B 1 51 ? 23.866 8.616 40.022 1.00 12.43 1050 PRO B N 1
ATOM 2284 C CA . PRO B 1 51 ? 23.448 9.785 39.248 1.00 13.09 1050 PRO B CA 1
ATOM 2285 C C . PRO B 1 51 ? 22.649 9.485 37.976 1.00 12.48 1050 PRO B C 1
ATOM 2286 O O . PRO B 1 51 ? 21.729 10.232 37.614 1.00 12.77 1050 PRO B O 1
ATOM 2290 N N . ARG B 1 52 ? 23.025 8.424 37.259 1.00 12.74 1051 ARG B N 1
ATOM 2291 C CA . ARG B 1 52 ? 22.372 8.123 35.982 1.00 13.07 1051 ARG B CA 1
ATOM 2292 C C . ARG B 1 52 ? 20.900 7.844 36.159 1.00 13.28 1051 ARG B C 1
ATOM 2293 O O . ARG B 1 52 ? 20.147 7.876 35.147 1.00 14.56 1051 ARG B O 1
ATOM 2301 N N . PHE B 1 53 ? 20.415 7.498 37.371 1.00 12.82 1052 PHE B N 1
ATOM 2302 C CA . PHE B 1 53 ? 19.004 7.213 37.580 1.00 12.89 1052 PHE B CA 1
ATOM 2303 C C . PHE B 1 53 ? 18.204 8.430 38.012 1.00 12.91 1052 PHE B C 1
ATOM 2304 O O . PHE B 1 53 ? 16.962 8.313 38.190 1.00 13.72 1052 PHE B O 1
ATOM 2312 N N . ILE B 1 54 ? 18.820 9.592 38.147 1.00 13.00 1053 ILE B N 1
ATOM 2313 C CA . ILE B 1 54 ? 18.080 10.775 38.607 1.00 13.15 1053 ILE B CA 1
ATOM 2314 C C . ILE B 1 54 ? 16.920 11.136 37.674 1.00 13.53 1053 ILE B C 1
ATOM 2315 O O . ILE B 1 54 ? 15.817 11.419 38.182 1.00 13.74 1053 ILE B O 1
ATOM 2320 N N . PRO B 1 55 ? 17.114 11.239 36.347 1.00 13.29 1054 PRO B N 1
ATOM 2321 C CA . PRO B 1 55 ? 15.968 11.660 35.525 1.00 14.30 1054 PRO B CA 1
ATOM 2322 C C . PRO B 1 55 ? 14.752 10.750 35.620 1.00 14.09 1054 PRO B C 1
ATOM 2323 O O . PRO B 1 55 ? 13.610 11.256 35.730 1.00 14.66 1054 PRO B O 1
ATOM 2327 N N . ILE B 1 56 ? 14.926 9.442 35.582 1.00 14.67 1055 ILE B N 1
ATOM 2328 C CA . ILE B 1 56 ? 13.770 8.530 35.684 1.00 15.20 1055 ILE B CA 1
ATOM 2329 C C . ILE B 1 56 ? 13.172 8.606 37.061 1.00 14.51 1055 ILE B C 1
ATOM 2330 O O . ILE B 1 56 ? 11.933 8.532 37.222 1.00 16.58 1055 ILE B O 1
ATOM 2335 N N . ALA B 1 57 ? 13.987 8.753 38.110 1.00 15.03 1056 ALA B N 1
ATOM 2336 C CA . ALA B 1 57 ? 13.425 8.915 39.467 1.00 15.66 1056 ALA B CA 1
ATOM 2337 C C . ALA B 1 57 ? 12.597 10.174 39.591 1.00 14.98 1056 ALA B C 1
ATOM 2338 O O . ALA B 1 57 ? 11.514 10.187 40.159 1.00 15.87 1056 ALA B O 1
ATOM 2340 N N . ARG B 1 58 ? 13.071 11.272 39.031 1.00 15.08 1057 ARG B N 1
ATOM 2341 C CA . ARG B 1 58 ? 12.336 12.520 39.090 1.00 15.98 1057 ARG B CA 1
ATOM 2342 C C . ARG B 1 58 ? 10.962 12.386 38.447 1.00 16.55 1057 ARG B C 1
ATOM 2343 O O . ARG B 1 58 ? 9.935 12.811 38.994 1.00 18.06 1057 ARG B O 1
ATOM 2351 N N . LYS B 1 59 ? 10.930 11.744 37.270 1.00 17.51 1058 LYS B N 1
ATOM 2352 C CA . LYS B 1 59 ? 9.671 11.499 36.559 1.00 17.85 1058 LYS B CA 1
ATOM 2353 C C . LYS B 1 59 ? 8.736 10.663 37.390 1.00 17.26 1058 LYS B C 1
ATOM 2354 O O . LYS B 1 59 ? 7.512 10.943 37.500 1.00 19.50 1058 LYS B O 1
ATOM 2360 N N . THR B 1 60 ? 9.257 9.622 38.022 1.00 17.64 1059 THR B N 1
ATOM 2361 C CA . THR B 1 60 ? 8.452 8.708 38.803 1.00 17.82 1059 THR B CA 1
ATOM 2362 C C . THR B 1 60 ? 7.852 9.364 40.021 1.00 17.77 1059 THR B C 1
ATOM 2363 O O . THR B 1 60 ? 6.669 9.187 40.335 1.00 19.67 1059 THR B O 1
ATOM 2367 N N . LEU B 1 61 ? 8.686 10.123 40.733 1.00 17.82 1060 LEU B N 1
ATOM 2368 C CA . LEU B 1 61 ? 8.231 10.861 41.905 1.00 18.27 1060 LEU B CA 1
ATOM 2369 C C . LEU B 1 61 ? 7.145 11.861 41.530 1.00 18.73 1060 LEU B C 1
ATOM 2370 O O . LEU B 1 61 ? 6.171 12.042 42.259 1.00 20.52 1060 LEU B O 1
ATOM 2375 N N . LYS B 1 62 ? 7.309 12.505 40.388 1.00 20.18 1061 LYS B N 1
ATOM 2376 C CA . LYS B 1 62 ? 6.277 13.464 39.966 1.00 21.54 1061 LYS B CA 1
ATOM 2377 C C . LYS B 1 62 ? 4.956 12.812 39.625 1.00 23.00 1061 LYS B C 1
ATOM 2378 O O . LYS B 1 62 ? 3.910 13.309 40.031 1.00 25.94 1061 LYS B O 1
ATOM 2384 N N . GLU B 1 63 ? 5.031 11.695 38.922 1.00 23.30 1062 GLU B N 1
ATOM 2385 C CA . GLU B 1 63 ? 3.789 11.044 38.487 1.00 24.68 1062 GLU B CA 1
ATOM 2386 C C . GLU B 1 63 ? 3.009 10.438 39.633 1.00 25.33 1062 GLU B C 1
ATOM 2387 O O . GLU B 1 63 ? 1.798 10.286 39.546 1.00 29.52 1062 GLU B O 1
ATOM 2393 N N . GLN B 1 64 ? 3.668 10.115 40.747 1.00 23.79 1063 GLN B N 1
ATOM 2394 C CA . GLN B 1 64 ? 2.963 9.610 41.911 1.00 23.82 1063 GLN B CA 1
ATOM 2395 C C . GLN B 1 64 ? 2.588 10.729 42.868 1.00 24.97 1063 GLN B C 1
ATOM 2396 O O . GLN B 1 64 ? 2.076 10.450 43.962 1.00 27.93 1063 GLN B O 1
ATOM 2402 N N . GLY B 1 65 ? 2.763 11.976 42.493 1.00 25.12 1064 GLY B N 1
ATOM 2403 C CA . GLY B 1 65 ? 2.333 13.072 43.306 1.00 26.71 1064 GLY B CA 1
ATOM 2404 C C . GLY B 1 65 ? 3.197 13.311 44.535 1.00 23.93 1064 GLY B C 1
ATOM 2405 O O . GLY B 1 65 ? 2.676 13.893 45.501 1.00 25.63 1064 GLY B O 1
ATOM 2406 N N . THR B 1 66 ? 4.470 12.944 44.496 1.00 21.02 1065 THR B N 1
ATOM 2407 C CA . THR B 1 66 ? 5.406 13.261 45.593 1.00 21.21 1065 THR B CA 1
ATOM 2408 C C . THR B 1 66 ? 6.602 14.027 45.107 1.00 20.39 1065 THR B C 1
ATOM 2409 O O . THR B 1 66 ? 7.761 13.602 45.340 1.00 18.76 1065 THR B O 1
ATOM 2413 N N . PRO B 1 67 ? 6.441 15.190 44.482 1.00 23.10 1066 PRO B N 1
ATOM 2414 C CA . PRO B 1 67 ? 7.609 15.901 43.965 1.00 22.53 1066 PRO B CA 1
ATOM 2415 C C . PRO B 1 67 ? 8.494 16.456 45.062 1.00 22.42 1066 PRO B C 1
ATOM 2416 O O . PRO B 1 67 ? 9.609 16.841 44.784 1.00 24.93 1066 PRO B O 1
ATOM 2420 N N . GLU B 1 68 ? 7.960 16.497 46.283 1.00 22.07 1067 GLU B N 1
ATOM 2421 C CA . GLU B 1 68 ? 8.711 17.015 47.397 1.00 22.39 1067 GLU B CA 1
ATOM 2422 C C . GLU B 1 68 ? 9.713 16.010 47.985 1.00 21.96 1067 GLU B C 1
ATOM 2423 O O . GLU B 1 68 ? 10.543 16.377 48.839 1.00 28.56 1067 GLU B O 1
ATOM 2429 N N . ILE B 1 69 ? 9.687 14.763 47.580 1.00 17.83 1068 ILE B N 1
ATOM 2430 C CA . ILE B 1 69 ? 10.721 13.810 47.946 1.00 16.36 1068 ILE B CA 1
ATOM 2431 C C . ILE B 1 69 ? 12.002 14.197 47.197 1.00 15.88 1068 ILE B C 1
ATOM 2432 O O . ILE B 1 69 ? 11.958 14.229 45.955 1.00 18.56 1068 ILE B O 1
ATOM 2437 N N . ARG B 1 70 ? 13.051 14.515 47.927 1.00 14.66 1069 ARG B N 1
ATOM 2438 C CA . ARG B 1 70 ? 14.290 14.979 47.341 1.00 14.49 1069 ARG B CA 1
ATOM 2439 C C . ARG B 1 70 ? 15.071 13.837 46.715 1.00 12.92 1069 ARG B C 1
ATOM 2440 O O . ARG B 1 70 ? 14.940 12.694 47.119 1.00 15.04 1069 ARG B O 1
ATOM 2448 N N . ILE B 1 71 ? 15.919 14.199 45.759 1.00 13.29 1070 ILE B N 1
ATOM 2449 C CA . ILE B 1 71 ? 16.800 13.232 45.123 1.00 12.62 1070 ILE B CA 1
ATOM 2450 C C . ILE B 1 71 ? 18.253 13.565 45.477 1.00 12.36 1070 ILE B C 1
ATOM 2451 O O . ILE B 1 71 ? 18.807 14.593 45.062 1.00 13.22 1070 ILE B O 1
ATOM 2456 N N . ALA B 1 72 ? 18.836 12.669 46.262 1.00 12.27 1071 ALA B N 1
ATOM 2457 C CA . ALA B 1 72 ? 20.247 12.704 46.605 1.00 11.73 1071 ALA B CA 1
ATOM 2458 C C . ALA B 1 72 ? 20.985 11.697 45.747 1.00 11.57 1071 ALA B C 1
ATOM 2459 O O . ALA B 1 72 ? 20.440 10.667 45.287 1.00 12.56 1071 ALA B O 1
ATOM 2461 N N . THR B 1 73 ? 22.271 11.941 45.569 1.00 12.23 1072 THR B N 1
ATOM 2462 C CA . THR B 1 73 ? 23.154 11.016 44.845 1.00 11.70 1072 THR B CA 1
ATOM 2463 C C . THR B 1 73 ? 24.548 11.078 45.461 1.00 11.93 1072 THR B C 1
ATOM 2464 O O . THR B 1 73 ? 24.780 11.786 46.473 1.00 12.96 1072 THR B O 1
ATOM 2468 N N . VAL B 1 74 ? 25.490 10.324 44.916 1.00 11.71 1073 VAL B N 1
ATOM 2469 C CA . VAL B 1 74 ? 26.825 10.145 45.432 1.00 11.91 1073 VAL B CA 1
ATOM 2470 C C . VAL B 1 74 ? 27.857 10.446 44.367 1.00 11.63 1073 VAL B C 1
ATOM 2471 O O . VAL B 1 74 ? 27.669 10.157 43.197 1.00 12.72 1073 VAL B O 1
ATOM 2475 N N . THR B 1 75 ? 28.981 11.041 44.824 1.00 12.13 1074 THR B N 1
ATOM 2476 C CA . THR B 1 75 ? 30.123 11.325 43.941 1.00 12.42 1074 THR B CA 1
ATOM 2477 C C . THR B 1 75 ? 31.416 11.002 44.704 1.00 11.75 1074 THR B C 1
ATOM 2478 O O . THR B 1 75 ? 31.434 10.905 45.943 1.00 12.51 1074 THR B O 1
ATOM 2482 N N . ASN B 1 76 ? 32.485 10.865 43.952 1.00 13.05 1075 ASN B N 1
ATOM 2483 C CA . ASN B 1 76 ? 33.770 10.428 44.480 1.00 13.54 1075 ASN B CA 1
ATOM 2484 C C . ASN B 1 76 ? 33.626 9.104 45.213 1.00 13.42 1075 ASN B C 1
ATOM 2485 O O . ASN B 1 76 ? 34.324 8.817 46.206 1.00 14.29 1075 ASN B O 1
ATOM 2490 N N . PHE B 1 77 ? 32.718 8.240 44.720 1.00 13.45 1076 PHE B N 1
ATOM 2491 C CA . PHE B 1 77 ? 32.113 7.159 45.515 1.00 13.50 1076 PHE B CA 1
ATOM 2492 C C . PHE B 1 77 ? 32.429 5.796 44.916 1.00 15.62 1076 PHE B C 1
ATOM 2493 O O . PHE B 1 77 ? 32.281 5.637 43.706 1.00 18.06 1076 PHE B O 1
ATOM 2501 N N . PRO B 1 78 ? 32.688 4.781 45.765 1.00 16.42 1077 PRO B N 1
ATOM 2502 C CA . PRO B 1 78 ? 32.803 4.851 47.226 1.00 16.88 1077 PRO B CA 1
ATOM 2503 C C . PRO B 1 78 ? 34.209 5.132 47.726 1.00 16.10 1077 PRO B C 1
ATOM 2504 O O . PRO B 1 78 ? 34.360 5.257 48.938 1.00 17.56 1077 PRO B O 1
ATOM 2508 N N . HIS B 1 79 ? 35.194 5.205 46.835 1.00 16.17 1078 HIS B N 1
ATOM 2509 C CA . HIS B 1 79 ? 36.589 5.143 47.231 1.00 16.97 1078 HIS B CA 1
ATOM 2510 C C . HIS B 1 79 ? 37.109 6.359 47.965 1.00 15.82 1078 HIS B C 1
ATOM 2511 O O . HIS B 1 79 ? 38.117 6.257 48.650 1.00 17.19 1078 HIS B O 1
ATOM 2524 N N . GLY B 1 80 ? 36.560 7.538 47.778 1.00 14.84 1079 GLY B N 1
ATOM 2525 C CA . GLY B 1 80 ? 37.152 8.728 48.340 1.00 14.96 1079 GLY B CA 1
ATOM 2526 C C . GLY B 1 80 ? 38.571 8.991 47.887 1.00 14.66 1079 GLY B C 1
ATOM 2527 O O . GLY B 1 80 ? 39.457 9.361 48.696 1.00 16.01 1079 GLY B O 1
ATOM 2528 N N . ASN B 1 81 ? 38.839 8.897 46.638 1.00 16.08 1080 ASN B N 1
ATOM 2529 C CA . ASN B 1 81 ? 40.129 9.225 46.018 1.00 16.75 1080 ASN B CA 1
ATOM 2530 C C . ASN B 1 81 ? 40.362 10.732 46.164 1.00 16.64 1080 ASN B C 1
ATOM 2531 O O . ASN B 1 81 ? 39.494 11.528 46.456 1.00 16.55 1080 ASN B O 1
ATOM 2536 N N . ASP B 1 82 ? 41.651 11.118 45.954 1.00 17.43 1081 ASP B N 1
ATOM 2537 C CA . ASP B 1 82 ? 42.097 12.476 46.200 1.00 17.68 1081 ASP B CA 1
ATOM 2538 C C . ASP B 1 82 ? 42.247 13.281 44.919 1.00 18.03 1081 ASP B C 1
ATOM 2539 O O . ASP B 1 82 ? 42.951 14.291 44.927 1.00 21.23 1081 ASP B O 1
ATOM 2544 N N . ASP B 1 83 ? 41.595 12.884 43.827 1.00 17.30 1082 ASP B N 1
ATOM 2545 C CA . ASP B 1 83 ? 41.679 13.600 42.561 1.00 17.21 1082 ASP B CA 1
ATOM 2546 C C . ASP B 1 83 ? 40.503 14.593 42.553 1.00 16.73 1082 ASP B C 1
ATOM 2547 O O . ASP B 1 83 ? 39.313 14.224 42.359 1.00 16.77 1082 ASP B O 1
ATOM 2552 N N . ILE B 1 84 ? 40.782 15.862 42.787 1.00 17.17 1083 ILE B N 1
ATOM 2553 C CA . ILE B 1 84 ? 39.772 16.886 42.864 1.00 16.90 1083 ILE B CA 1
ATOM 2554 C C . ILE B 1 84 ? 39.054 17.077 41.535 1.00 17.10 1083 ILE B C 1
ATOM 2555 O O . ILE B 1 84 ? 37.843 17.275 41.479 1.00 17.71 1083 ILE B O 1
ATOM 2560 N N . ASP B 1 85 ? 39.820 17.005 40.433 1.00 17.99 1084 ASP B N 1
ATOM 2561 C CA . ASP B 1 85 ? 39.188 17.234 39.164 1.00 19.06 1084 ASP B CA 1
ATOM 2562 C C . ASP B 1 85 ? 38.108 16.204 38.849 1.00 17.66 1084 ASP B C 1
ATOM 2563 O O . ASP B 1 85 ? 37.054 16.531 38.321 1.00 18.53 1084 ASP B O 1
ATOM 2568 N N . ILE B 1 86 ? 38.389 14.978 39.200 1.00 17.05 1085 ILE B N 1
ATOM 2569 C CA . ILE B 1 86 ? 37.402 13.908 38.984 1.00 16.05 1085 ILE B CA 1
ATOM 2570 C C . ILE B 1 86 ? 36.205 14.090 39.903 1.00 15.37 1085 ILE B C 1
ATOM 2571 O O . ILE B 1 86 ? 35.047 14.020 39.457 1.00 15.62 1085 ILE B O 1
ATOM 2576 N N . ALA B 1 87 ? 36.443 14.355 41.193 1.00 14.83 1086 ALA B N 1
ATOM 2577 C CA . ALA B 1 87 ? 35.298 14.514 42.118 1.00 14.60 1086 ALA B CA 1
ATOM 2578 C C . ALA B 1 87 ? 34.440 15.672 41.671 1.00 14.14 1086 ALA B C 1
ATOM 2579 O O . ALA B 1 87 ? 33.189 15.605 41.729 1.00 14.21 1086 ALA B O 1
ATOM 2581 N N . LEU B 1 88 ? 35.068 16.777 41.210 1.00 14.90 1087 LEU B N 1
ATOM 2582 C CA . LEU B 1 88 ? 34.320 17.911 40.755 1.00 14.99 1087 LEU B CA 1
ATOM 2583 C C . LEU B 1 88 ? 33.511 17.641 39.485 1.00 14.76 1087 LEU B C 1
ATOM 2584 O O . LEU B 1 88 ? 32.368 18.064 39.350 1.00 14.78 1087 LEU B O 1
ATOM 2589 N N . ALA B 1 89 ? 34.138 16.937 38.524 1.00 14.49 1088 ALA B N 1
ATOM 2590 C CA . ALA B 1 89 ? 33.426 16.643 37.278 1.00 14.20 1088 ALA B CA 1
ATOM 2591 C C . ALA B 1 89 ? 32.185 15.776 37.567 1.00 14.09 1088 ALA B C 1
ATOM 2592 O O . ALA B 1 89 ? 31.107 15.971 37.005 1.00 13.81 1088 ALA B O 1
ATOM 2594 N N . GLU B 1 90 ? 32.339 14.782 38.474 1.00 13.23 1089 GLU B N 1
ATOM 2595 C CA . GLU B 1 90 ? 31.213 13.933 38.850 1.00 13.31 1089 GLU B CA 1
ATOM 2596 C C . GLU B 1 90 ? 30.123 14.751 39.535 1.00 12.89 1089 GLU B C 1
ATOM 2597 O O . GLU B 1 90 ? 28.933 14.553 39.280 1.00 13.21 1089 GLU B O 1
ATOM 2603 N N . THR B 1 91 ? 30.503 15.677 40.396 1.00 13.13 1090 THR B N 1
ATOM 2604 C CA . THR B 1 91 ? 29.541 16.576 41.078 1.00 12.96 1090 THR B CA 1
ATOM 2605 C C . THR B 1 91 ? 28.828 17.468 40.066 1.00 13.23 1090 THR B C 1
ATOM 2606 O O . THR B 1 91 ? 27.600 17.604 40.132 1.00 13.24 1090 THR B O 1
ATOM 2610 N N . ARG B 1 92 ? 29.548 18.030 39.119 1.00 13.62 1091 ARG B N 1
ATOM 2611 C CA . ARG B 1 92 ? 28.898 18.821 38.058 1.00 14.22 1091 ARG B CA 1
ATOM 2612 C C . ARG B 1 92 ? 27.932 18.003 37.248 1.00 13.14 1091 ARG B C 1
ATOM 2613 O O . ARG B 1 92 ? 26.850 18.459 36.886 1.00 13.59 1091 ARG B O 1
ATOM 2621 N N . ALA B 1 93 ? 28.279 16.751 36.957 1.00 12.78 1092 ALA B N 1
ATOM 2622 C CA . ALA B 1 93 ? 27.370 15.860 36.226 1.00 12.91 1092 ALA B CA 1
ATOM 2623 C C . ALA B 1 93 ? 26.137 15.558 37.050 1.00 12.52 1092 ALA B C 1
ATOM 2624 O O . ALA B 1 93 ? 25.013 15.558 36.511 1.00 12.70 1092 ALA B O 1
ATOM 2626 N N . ALA B 1 94 ? 26.290 15.274 38.333 1.00 12.64 1093 ALA B N 1
ATOM 2627 C CA . ALA B 1 94 ? 25.149 15.020 39.235 1.00 12.47 1093 ALA B CA 1
ATOM 2628 C C . ALA B 1 94 ? 24.184 16.189 39.215 1.00 12.82 1093 ALA B C 1
ATOM 2629 O O . ALA B 1 94 ? 22.966 16.039 39.151 1.00 13.23 1093 ALA B O 1
ATOM 2631 N N . ILE B 1 95 ? 24.745 17.418 39.289 1.00 12.82 1094 ILE B N 1
ATOM 2632 C CA . ILE B 1 95 ? 23.943 18.637 39.223 1.00 13.66 1094 ILE B CA 1
ATOM 2633 C C . ILE B 1 95 ? 23.172 18.694 37.916 1.00 13.72 1094 ILE B C 1
ATOM 2634 O O . ILE B 1 95 ? 21.973 18.969 37.854 1.00 14.17 1094 ILE B O 1
ATOM 2639 N N . ALA B 1 96 ? 23.871 18.441 36.810 1.00 13.44 1095 ALA B N 1
ATOM 2640 C CA . ALA B 1 96 ? 23.270 18.492 35.455 1.00 14.20 1095 ALA B CA 1
ATOM 2641 C C . ALA B 1 96 ? 22.180 17.436 35.291 1.00 13.99 1095 ALA B C 1
ATOM 2642 O O . ALA B 1 96 ? 21.174 17.729 34.626 1.00 15.90 1095 ALA B O 1
ATOM 2644 N N . TYR B 1 97 ? 22.320 16.259 35.855 1.00 13.56 1096 TYR B N 1
ATOM 2645 C CA . TYR B 1 97 ? 21.261 15.266 35.805 1.00 13.62 1096 TYR B CA 1
ATOM 2646 C C . TYR B 1 97 ? 20.018 15.754 36.509 1.00 14.60 1096 TYR B C 1
ATOM 2647 O O . TYR B 1 97 ? 18.928 15.243 36.204 1.00 16.47 1096 TYR B O 1
ATOM 2656 N N . GLY B 1 98 ? 20.155 16.601 37.520 1.00 14.49 1097 GLY B N 1
ATOM 2657 C CA . GLY B 1 98 ? 19.056 17.163 38.286 1.00 14.81 1097 GLY B CA 1
ATOM 2658 C C . GLY B 1 98 ? 19.066 16.851 39.778 1.00 14.02 1097 GLY B C 1
ATOM 2659 O O . GLY B 1 98 ? 18.011 16.976 40.404 1.00 15.62 1097 GLY B O 1
ATOM 2660 N N . ALA B 1 99 ? 20.202 16.468 40.367 1.00 13.46 1098 ALA B N 1
ATOM 2661 C CA . ALA B 1 99 ? 20.207 16.183 41.796 1.00 12.74 1098 ALA B CA 1
ATOM 2662 C C . ALA B 1 99 ? 19.725 17.361 42.611 1.00 12.54 1098 ALA B C 1
ATOM 2663 O O . ALA B 1 99 ? 20.067 18.507 42.314 1.00 14.65 1098 ALA B O 1
ATOM 2665 N N . ASP B 1 100 ? 19.035 17.067 43.712 1.00 12.74 1099 ASP B N 1
ATOM 2666 C CA . ASP B 1 100 ? 18.795 18.079 44.755 1.00 12.69 1099 ASP B CA 1
ATOM 2667 C C . ASP B 1 100 ? 19.937 18.173 45.739 1.00 12.95 1099 ASP B C 1
ATOM 2668 O O . ASP B 1 100 ? 20.152 19.201 46.374 1.00 13.75 1099 ASP B O 1
ATOM 2673 N N . GLU B 1 101 ? 20.650 17.062 45.948 1.00 12.57 1100 GLU B N 1
ATOM 2674 C CA . GLU B 1 101 ? 21.696 16.921 46.971 1.00 12.56 1100 GLU B CA 1
ATOM 2675 C C . GLU B 1 101 ? 22.760 15.991 46.418 1.00 11.85 1100 GLU B C 1
ATOM 2676 O O . GLU B 1 101 ? 22.455 15.007 45.737 1.00 12.65 1100 GLU B O 1
ATOM 2682 N N . VAL B 1 102 ? 24.012 16.309 46.720 1.00 12.44 1101 VAL B N 1
ATOM 2683 C CA . VAL B 1 102 ? 25.177 15.479 46.367 1.00 12.33 1101 VAL B CA 1
ATOM 2684 C C . VAL B 1 102 ? 25.890 15.086 47.664 1.00 12.44 1101 VAL B C 1
ATOM 2685 O O . VAL B 1 102 ? 26.208 15.985 48.442 1.00 13.24 1101 VAL B O 1
ATOM 2689 N N . ASP B 1 103 ? 26.131 13.809 47.816 1.00 12.61 1102 ASP B N 1
ATOM 2690 C CA . ASP B 1 103 ? 26.850 13.251 48.963 1.00 13.00 1102 ASP B CA 1
ATOM 2691 C C . ASP B 1 103 ? 28.221 12.798 48.408 1.00 12.71 1102 ASP B C 1
ATOM 2692 O O . ASP B 1 103 ? 28.336 11.796 47.720 1.00 12.76 1102 ASP B O 1
ATOM 2697 N N . VAL B 1 104 ? 29.266 13.596 48.684 1.00 12.56 1103 VAL B N 1
ATOM 2698 C CA . VAL B 1 104 ? 30.615 13.332 48.166 1.00 12.70 1103 VAL B CA 1
ATOM 2699 C C . VAL B 1 104 ? 31.434 12.614 49.216 1.00 12.17 1103 VAL B C 1
ATOM 2700 O O . VAL B 1 104 ? 31.374 12.934 50.396 1.00 13.44 1103 VAL B O 1
ATOM 2704 N N . VAL B 1 105 ? 32.293 11.677 48.780 1.00 12.52 1104 VAL B N 1
ATOM 2705 C CA . VAL B 1 105 ? 33.226 11.041 49.710 1.00 12.62 1104 VAL B CA 1
ATOM 2706 C C . VAL B 1 105 ? 34.460 11.851 49.920 1.00 12.63 1104 VAL B C 1
ATOM 2707 O O . VAL B 1 105 ? 35.189 12.181 48.968 1.00 13.50 1104 VAL B O 1
ATOM 2711 N N . PHE B 1 106 ? 34.728 12.184 51.168 1.00 13.05 1105 PHE B N 1
ATOM 2712 C CA . PHE B 1 106 ? 35.962 12.870 51.594 1.00 14.01 1105 PHE B CA 1
ATOM 2713 C C . PHE B 1 106 ? 37.176 11.989 51.278 1.00 14.28 1105 PHE B C 1
ATOM 2714 O O . PHE B 1 106 ? 37.106 10.774 51.357 1.00 15.04 1105 PHE B O 1
ATOM 2722 N N . PRO B 1 107 ? 38.338 12.620 50.985 1.00 14.55 1106 PRO B N 1
ATOM 2723 C CA . PRO B 1 107 ? 39.566 11.856 50.729 1.00 15.38 1106 PRO B CA 1
ATOM 2724 C C . PRO B 1 107 ? 40.208 11.432 52.028 1.00 15.24 1106 PRO B C 1
ATOM 2725 O O . PRO B 1 107 ? 41.208 11.998 52.503 1.00 17.19 1106 PRO B O 1
ATOM 2729 N N . TYR B 1 108 ? 39.578 10.426 52.637 1.00 15.57 1107 TYR B N 1
ATOM 2730 C CA . TYR B 1 108 ? 39.956 9.985 53.971 1.00 16.31 1107 TYR B CA 1
ATOM 2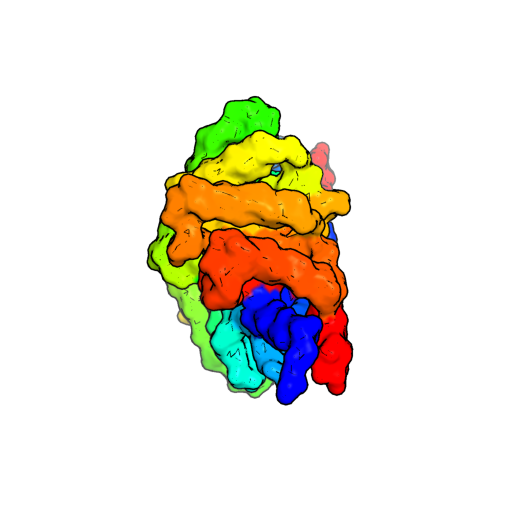731 C C . TYR B 1 108 ? 41.300 9.284 54.006 1.00 16.93 1107 TYR B C 1
ATOM 2732 O O . TYR B 1 108 ? 42.044 9.489 54.983 1.00 16.84 1107 TYR B O 1
ATOM 2741 N N . ARG B 1 109 ? 41.676 8.527 52.998 1.00 16.68 1108 ARG B N 1
ATOM 2742 C CA . ARG B 1 109 ? 43.021 7.941 53.011 1.00 17.28 1108 ARG B CA 1
ATOM 2743 C C . ARG B 1 109 ? 44.081 9.022 52.949 1.00 17.72 1108 ARG B C 1
ATOM 2744 O O . ARG B 1 109 ? 45.179 8.898 53.567 1.00 19.13 1108 ARG B O 1
ATOM 2759 N N . ALA B 1 110 ? 43.885 10.097 52.210 1.00 17.54 1109 ALA B N 1
ATOM 2760 C CA . ALA B 1 110 ? 44.868 11.170 52.197 1.00 18.17 1109 ALA B CA 1
ATOM 2761 C C . ALA B 1 110 ? 44.988 11.803 53.561 1.00 19.00 1109 ALA B C 1
ATOM 2762 O O . ALA B 1 110 ? 46.109 12.088 53.975 1.00 19.71 1109 ALA B O 1
ATOM 2764 N N . LEU B 1 111 ? 43.875 11.971 54.270 1.00 17.91 1110 LEU B N 1
ATOM 2765 C CA . LEU B 1 111 ? 43.976 12.504 55.641 1.00 17.84 1110 LEU B CA 1
ATOM 2766 C C . LEU B 1 111 ? 44.731 11.545 56.560 1.00 18.54 1110 LEU B C 1
ATOM 2767 O O . LEU B 1 111 ? 45.571 11.939 57.386 1.00 19.44 1110 LEU B O 1
ATOM 2772 N N . MET B 1 112 ? 44.498 10.239 56.418 1.00 18.17 1111 MET 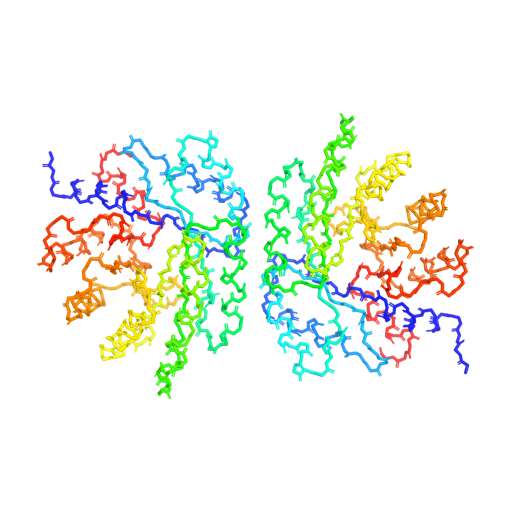B N 1
ATOM 2773 C CA . MET B 1 112 ? 45.208 9.233 57.217 1.00 18.93 1111 MET B CA 1
ATOM 2774 C C . MET B 1 112 ? 46.716 9.270 56.931 1.00 18.72 1111 MET B C 1
ATOM 2775 O O . MET B 1 112 ? 47.508 8.915 57.830 1.00 21.33 1111 MET B O 1
ATOM 2780 N N . ALA B 1 113 ? 47.079 9.667 55.736 1.00 19.03 1112 ALA B N 1
ATOM 2781 C CA . ALA B 1 113 ? 48.487 9.818 55.337 1.00 19.68 1112 ALA B CA 1
ATOM 2782 C C . ALA B 1 113 ? 48.995 11.226 55.619 1.00 20.04 1112 ALA B C 1
ATOM 2783 O O . ALA B 1 113 ? 50.083 11.538 55.143 1.00 22.00 1112 ALA B O 1
ATOM 2785 N N . GLY B 1 114 ? 48.316 12.078 56.377 1.00 21.89 1113 GLY B N 1
ATOM 2786 C CA . GLY B 1 114 ? 48.725 13.359 56.906 1.00 23.20 1113 GLY B CA 1
ATOM 2787 C C . GLY B 1 114 ? 48.402 14.534 56.011 1.00 22.25 1113 GLY B C 1
ATOM 2788 O O . GLY B 1 114 ? 48.853 15.638 56.274 1.00 26.84 1113 GLY B O 1
ATOM 2789 N N . ASN B 1 115 ? 47.643 14.351 54.944 1.00 21.65 1114 ASN B N 1
ATOM 2790 C CA . ASN B 1 115 ? 47.282 15.429 54.058 1.00 22.34 1114 ASN B CA 1
ATOM 2791 C C . ASN B 1 115 ? 45.900 15.949 54.402 1.00 20.73 1114 ASN B C 1
ATOM 2792 O O . ASN B 1 115 ? 44.892 15.370 53.967 1.00 21.81 1114 ASN B O 1
ATOM 2797 N N . GLU B 1 116 ? 45.839 17.048 55.151 1.00 21.20 1115 GLU B N 1
ATOM 2798 C CA . GLU B 1 116 ? 44.594 17.732 55.500 1.00 21.10 1115 GLU B CA 1
ATOM 2799 C C . GLU B 1 116 ? 44.095 18.711 54.444 1.00 20.21 1115 GLU B C 1
ATOM 2800 O O . GLU B 1 116 ? 42.916 19.041 54.357 1.00 23.30 1115 GLU B O 1
ATOM 2806 N N . GLN B 1 117 ? 45.010 19.194 53.625 1.00 21.55 1116 GLN B N 1
ATOM 2807 C CA . GLN B 1 117 ? 44.668 20.188 52.640 1.00 21.95 1116 GLN B CA 1
ATOM 2808 C C . GLN B 1 117 ? 43.803 19.685 51.498 1.00 20.21 1116 GLN B C 1
ATOM 2809 O O . GLN B 1 117 ? 42.901 20.375 51.049 1.00 20.06 1116 GLN B O 1
ATOM 2815 N N . VAL B 1 118 ? 44.094 18.499 50.999 1.00 20.18 1117 VAL B N 1
ATOM 2816 C CA . VAL B 1 118 ? 43.342 18.021 49.829 1.00 19.12 1117 VAL B CA 1
ATOM 2817 C C . VAL B 1 118 ? 41.879 17.820 50.176 1.00 17.71 1117 VAL B C 1
ATOM 2818 O O . VAL B 1 118 ? 41.000 18.086 49.341 1.00 18.94 1117 VAL B O 1
ATOM 2822 N N . GLY B 1 119 ? 41.564 17.371 51.385 1.00 18.51 1118 GLY B N 1
ATOM 2823 C CA . GLY B 1 119 ? 40.158 17.212 51.776 1.00 17.74 1118 GLY B CA 1
ATOM 2824 C C . GLY B 1 119 ? 39.430 18.538 51.833 1.00 16.85 1118 GLY B C 1
ATOM 2825 O O . GLY B 1 119 ? 38.261 18.684 51.400 1.00 17.24 1118 GLY B O 1
ATOM 2826 N N . PHE B 1 120 ? 40.103 19.586 52.360 1.00 17.19 1119 PHE B N 1
ATOM 2827 C CA . PHE B 1 120 ? 39.545 20.933 52.378 1.00 16.81 1119 PHE B CA 1
ATOM 2828 C C . PHE B 1 120 ? 39.278 21.348 50.941 1.00 16.75 1119 PHE B C 1
ATOM 2829 O O . PHE B 1 120 ? 38.180 21.821 50.607 1.00 17.05 1119 PHE B O 1
ATOM 2837 N N . ASP B 1 121 ? 40.280 21.250 50.076 1.00 18.00 1120 ASP B N 1
ATOM 2838 C CA . ASP B 1 121 ? 40.157 21.732 48.699 1.00 18.15 1120 ASP B CA 1
ATOM 2839 C C . ASP B 1 121 ? 39.071 20.966 47.935 1.00 16.96 1120 ASP B C 1
ATOM 2840 O O . ASP B 1 121 ? 38.356 21.564 47.142 1.00 17.17 1120 ASP B O 1
ATOM 2845 N N . LEU B 1 122 ? 39.000 19.671 48.116 1.00 16.56 1121 LEU B N 1
ATOM 2846 C CA . LEU B 1 122 ? 38.025 18.819 47.400 1.00 16.37 1121 LEU B CA 1
ATOM 2847 C C . LEU B 1 122 ? 36.596 19.221 47.819 1.00 15.77 1121 LEU B C 1
ATOM 2848 O O . LEU B 1 122 ? 35.731 19.452 46.980 1.00 15.54 1121 LEU B O 1
ATOM 2853 N N . VAL B 1 123 ? 36.341 19.305 49.130 1.00 15.51 1122 VAL B N 1
ATOM 2854 C CA . VAL B 1 123 ? 35.020 19.672 49.615 1.00 14.76 1122 VAL B CA 1
ATOM 2855 C C . VAL B 1 123 ? 34.675 21.051 49.172 1.00 15.11 1122 VAL B C 1
ATOM 2856 O O . VAL B 1 123 ? 33.545 21.283 48.714 1.00 15.95 1122 VAL B O 1
ATOM 2860 N N . LYS B 1 124 ? 35.614 22.003 49.254 1.00 15.71 1123 LYS B N 1
ATOM 2861 C CA . LYS B 1 124 ? 35.317 23.376 48.890 1.00 16.52 1123 LYS B CA 1
ATOM 2862 C C . LYS B 1 124 ? 34.950 23.491 47.419 1.00 16.80 1123 LYS B C 1
ATOM 2863 O O . LYS B 1 124 ? 34.021 24.188 47.026 1.00 17.51 1123 LYS B O 1
ATOM 2869 N N . ALA B 1 125 ? 35.676 22.782 46.542 1.00 16.43 1124 ALA B N 1
ATOM 2870 C CA . ALA B 1 125 ? 35.371 22.844 45.104 1.00 17.14 1124 ALA B CA 1
ATOM 2871 C C . ALA B 1 125 ? 33.976 22.315 44.833 1.00 16.41 1124 ALA B C 1
ATOM 2872 O O . ALA B 1 125 ? 33.189 22.871 44.036 1.00 17.26 1124 ALA B O 1
ATOM 2874 N N . CYS B 1 126 ? 33.615 21.216 45.453 1.00 15.14 1125 CYS B N 1
ATOM 2875 C CA . CYS B 1 126 ? 32.310 20.588 45.238 1.00 15.17 1125 CYS B CA 1
ATOM 2876 C C . CYS B 1 126 ? 31.204 21.451 45.814 1.00 14.99 1125 CYS B C 1
ATOM 2877 O O . CYS B 1 126 ? 30.152 21.628 45.226 1.00 15.58 1125 CYS B O 1
ATOM 2880 N N . LYS B 1 127 ? 31.451 22.100 46.979 1.00 15.28 1126 LYS B N 1
ATOM 2881 C CA . LYS B 1 127 ? 30.487 22.969 47.615 1.00 15.71 1126 LYS B CA 1
ATOM 2882 C C . LYS B 1 127 ? 30.214 24.152 46.710 1.00 15.95 1126 LYS B C 1
ATOM 2883 O O . LYS B 1 127 ? 29.079 24.626 46.566 1.00 16.98 1126 LYS B O 1
ATOM 2889 N N . GLU B 1 128 ? 31.239 24.727 46.108 1.00 16.84 1127 GLU B N 1
ATOM 2890 C CA . GLU B 1 128 ? 31.022 25.909 45.279 1.00 18.83 1127 GLU B CA 1
ATOM 2891 C C . GLU B 1 128 ? 30.094 25.580 44.114 1.00 17.51 1127 GLU B C 1
ATOM 2892 O O . GLU B 1 128 ? 29.201 26.365 43.763 1.00 18.54 1127 GLU B O 1
ATOM 2898 N N . ALA B 1 129 ? 30.319 24.416 43.495 1.00 17.37 1128 ALA B N 1
ATOM 2899 C CA . ALA B 1 129 ? 29.457 24.020 42.352 1.00 16.55 1128 ALA B CA 1
ATOM 2900 C C . ALA B 1 129 ? 28.050 23.778 42.863 1.00 15.81 1128 ALA B C 1
ATOM 2901 O O . ALA B 1 129 ? 27.074 24.236 42.213 1.00 16.74 1128 ALA B O 1
ATOM 2903 N N . CYS B 1 130 ? 27.908 23.073 43.970 1.00 14.95 1129 CYS B N 1
ATOM 2904 C CA . CYS B 1 130 ? 26.547 22.815 44.482 1.00 15.13 1129 CYS B CA 1
ATOM 2905 C C . CYS B 1 130 ? 25.824 24.058 44.878 1.00 15.92 1129 CYS B C 1
ATOM 2906 O O . CYS B 1 130 ? 24.653 24.288 44.534 1.00 16.59 1129 CYS B O 1
ATOM 2909 N N . ALA B 1 131 ? 26.491 24.942 45.636 1.00 17.21 1130 ALA B N 1
ATOM 2910 C CA . ALA B 1 131 ? 25.832 26.177 46.111 1.00 18.56 1130 ALA B CA 1
ATOM 2911 C C . ALA B 1 131 ? 25.365 27.011 44.911 1.00 18.73 1130 ALA B C 1
ATOM 2912 O O . ALA B 1 131 ? 24.252 27.569 44.968 1.00 19.97 1130 ALA B O 1
ATOM 2914 N N . ALA B 1 132 ? 26.136 27.049 43.840 1.00 18.66 1131 ALA B N 1
ATOM 2915 C CA . ALA B 1 132 ? 25.730 27.858 42.681 1.00 20.54 1131 ALA B CA 1
ATOM 2916 C C . ALA B 1 132 ? 24.466 27.328 42.025 1.00 20.12 1131 ALA B C 1
ATOM 2917 O O . ALA B 1 132 ? 23.776 28.088 41.339 1.00 23.33 1131 ALA B O 1
ATOM 2919 N N . ALA B 1 133 ? 24.187 26.067 42.172 1.00 17.91 1132 ALA B N 1
ATOM 2920 C CA . ALA B 1 133 ? 23.036 25.351 41.633 1.00 18.91 1132 ALA B CA 1
ATOM 2921 C C . ALA B 1 133 ? 21.937 25.147 42.665 1.00 18.29 1132 ALA B C 1
ATOM 2922 O O . ALA B 1 133 ? 20.962 24.445 42.329 1.00 18.93 1132 ALA B O 1
ATOM 2924 N N . ASN B 1 134 ? 22.037 25.727 43.873 1.00 17.78 1133 ASN B N 1
ATOM 2925 C CA . ASN B 1 134 ? 21.045 25.517 44.905 1.00 19.40 1133 ASN B CA 1
ATOM 2926 C C . ASN B 1 134 ? 20.873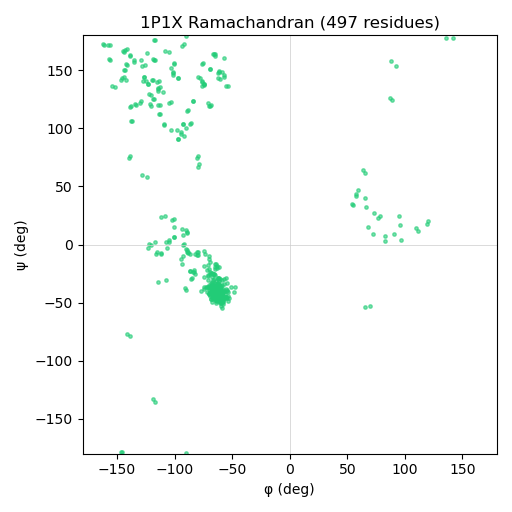 24.032 45.249 1.00 17.22 1133 ASN B C 1
ATOM 2927 O O . ASN B 1 134 ? 19.759 23.517 45.486 1.00 20.38 1133 ASN B O 1
ATOM 2932 N N . VAL B 1 135 ? 21.986 23.329 45.328 1.00 16.56 1134 VAL B N 1
ATOM 2933 C CA . VAL B 1 135 ? 22.097 21.901 45.646 1.00 14.77 1134 VAL B CA 1
ATOM 2934 C C . VAL B 1 135 ? 22.812 21.759 46.966 1.00 14.49 1134 VAL B C 1
ATOM 2935 O O . VAL B 1 135 ? 23.884 22.387 47.168 1.00 15.84 1134 VAL B O 1
ATOM 2939 N N . LEU B 1 136 ? 22.304 20.945 47.901 1.00 14.77 1135 LEU B N 1
ATOM 2940 C CA . LEU B 1 136 ? 22.968 20.701 49.177 1.00 14.61 1135 LEU B CA 1
ATOM 2941 C C . LEU B 1 136 ? 24.123 19.723 49.014 1.00 14.01 1135 LEU B C 1
ATOM 2942 O O . LEU B 1 136 ? 24.019 18.764 48.251 1.00 14.85 1135 LEU B O 1
ATOM 2947 N N . LEU B 1 137 ? 25.216 19.913 49.745 1.00 14.27 1136 LEU B N 1
ATOM 2948 C CA . LEU B 1 137 ? 26.372 19.036 49.725 1.00 13.10 1136 LEU B CA 1
ATOM 2949 C C . LEU B 1 137 ? 26.513 18.329 51.081 1.00 13.04 1136 LEU B C 1
ATOM 2950 O O . LEU B 1 137 ? 26.697 18.979 52.127 1.00 14.23 1136 LEU B O 1
ATOM 2955 N N . LYS B 1 138 ? 26.458 17.004 51.060 1.00 12.70 1137 LYS B N 1
ATOM 2956 C CA . LYS B 1 138 ? 26.788 16.188 52.221 1.00 12.49 1137 LYS B CA 1
ATOM 2957 C C . LYS B 1 138 ? 28.192 15.644 52.013 1.00 12.12 1137 LYS B C 1
ATOM 2958 O O . LYS B 1 138 ? 28.564 15.370 50.852 1.00 13.49 1137 LYS B O 1
ATOM 2964 N N . VAL B 1 139 ? 28.963 15.453 53.090 1.00 12.44 1138 VAL B N 1
ATOM 2965 C CA . VAL B 1 139 ? 30.315 14.928 53.009 1.00 12.35 1138 VAL B CA 1
ATOM 2966 C C . VAL B 1 139 ? 30.403 13.643 53.807 1.00 12.20 1138 VAL B C 1
ATOM 2967 O O . VAL B 1 139 ? 30.170 13.665 55.024 1.00 12.97 1138 VAL B O 1
ATOM 2971 N N . ILE B 1 140 ? 30.736 12.550 53.126 1.00 12.54 1139 ILE B N 1
ATOM 2972 C CA . ILE B 1 140 ? 30.912 11.237 53.741 1.00 12.40 1139 ILE B CA 1
ATOM 2973 C C . ILE B 1 140 ? 32.353 11.054 54.199 1.00 12.49 1139 ILE B C 1
ATOM 2974 O O . ILE B 1 140 ? 33.249 11.057 53.363 1.00 14.01 1139 ILE B O 1
ATOM 2979 N N . ILE B 1 141 ? 32.583 10.936 55.493 1.00 13.27 1140 ILE B N 1
ATOM 2980 C CA . ILE B 1 141 ? 33.996 10.887 55.973 1.00 14.37 1140 ILE B CA 1
ATOM 2981 C C . ILE B 1 141 ? 34.524 9.451 56.152 1.00 13.98 1140 ILE B C 1
ATOM 2982 O O . ILE B 1 141 ? 35.748 9.293 56.263 1.00 15.63 1140 ILE B O 1
ATOM 2987 N N . GLU B 1 142 ? 33.661 8.426 56.127 1.00 14.30 1141 GLU B N 1
ATOM 2988 C CA . GLU B 1 142 ? 34.026 7.016 56.241 1.00 14.29 1141 GLU B CA 1
ATOM 2989 C C . GLU B 1 142 ? 34.661 6.716 57.603 1.00 14.68 1141 GLU B C 1
ATOM 2990 O O . GLU B 1 142 ? 35.827 6.295 57.740 1.00 15.78 1141 GLU B O 1
ATOM 2996 N N . THR B 1 143 ? 33.862 6.887 58.626 1.00 14.70 1142 THR B N 1
ATOM 2997 C CA . THR B 1 143 ? 34.286 6.710 60.014 1.00 15.42 1142 THR B CA 1
ATOM 2998 C C . THR B 1 143 ? 34.835 5.321 60.242 1.00 16.22 1142 THR B C 1
ATOM 2999 O O . THR B 1 143 ? 35.757 5.144 61.105 1.00 18.25 1142 THR B O 1
ATOM 3003 N N . GLY B 1 144 ? 34.336 4.272 59.591 1.00 15.86 1143 GLY B N 1
ATOM 3004 C CA . GLY B 1 144 ? 34.765 2.929 59.798 1.00 17.71 1143 GLY B CA 1
ATOM 3005 C C . GLY B 1 144 ? 36.176 2.666 59.306 1.00 18.83 1143 GLY B C 1
ATOM 3006 O O . GLY B 1 144 ? 36.827 1.727 59.773 1.00 23.45 1143 GLY B O 1
ATOM 3007 N N . GLU B 1 145 ? 36.642 3.435 58.344 1.00 17.61 1144 GLU B N 1
ATOM 3008 C CA . GLU B 1 145 ? 38.008 3.370 57.870 1.00 17.73 1144 GLU B CA 1
ATOM 3009 C C . GLU B 1 145 ? 38.923 4.325 58.640 1.00 17.66 1144 GLU B C 1
ATOM 3010 O O . GLU B 1 145 ? 40.086 3.998 58.951 1.00 20.33 1144 GLU B O 1
ATOM 3016 N N . LEU B 1 146 ? 38.451 5.520 58.977 1.00 17.68 1145 LEU B N 1
ATOM 3017 C CA . LEU B 1 146 ? 39.243 6.440 59.790 1.00 18.23 1145 LEU B CA 1
ATOM 3018 C C . LEU B 1 146 ? 39.604 5.799 61.135 1.00 19.39 1145 LEU B C 1
ATOM 3019 O O . LEU B 1 146 ? 40.718 5.908 61.588 1.00 22.52 1145 LEU B O 1
ATOM 3024 N N . LYS B 1 147 ? 38.596 5.246 61.758 1.00 19.84 1146 LYS B N 1
ATOM 3025 C CA . LYS B 1 147 ? 38.604 4.469 63.024 1.00 22.63 1146 LYS B CA 1
ATOM 3026 C C . LYS B 1 147 ? 38.896 5.287 64.280 1.00 23.57 1146 LYS B C 1
ATOM 3027 O O . LYS B 1 147 ? 38.130 5.298 65.266 1.00 25.98 1146 LYS B O 1
ATOM 3033 N N . ASP B 1 148 ? 39.981 6.021 64.274 1.00 23.32 1147 ASP B N 1
ATOM 3034 C CA . ASP B 1 148 ? 40.407 6.776 65.441 1.00 24.21 1147 ASP B CA 1
ATOM 3035 C C . ASP B 1 148 ? 39.580 8.038 65.662 1.00 22.63 1147 ASP B C 1
ATOM 3036 O O . ASP B 1 148 ? 39.294 8.801 64.734 1.00 21.57 1147 ASP B O 1
ATOM 3041 N N . GLU B 1 149 ? 39.205 8.288 66.898 1.00 23.48 1148 GLU B N 1
ATOM 3042 C CA . GLU B 1 149 ? 38.363 9.402 67.268 1.00 23.36 1148 GLU B CA 1
ATOM 3043 C C . GLU B 1 149 ? 38.972 10.698 66.808 1.00 22.80 1148 GLU B C 1
ATOM 3044 O O . GLU B 1 149 ? 38.243 11.563 66.287 1.00 21.02 1148 GLU B O 1
ATOM 3050 N N . ALA B 1 150 ? 40.298 10.898 66.960 1.00 24.57 1149 ALA B N 1
ATOM 3051 C CA . ALA B 1 150 ? 40.875 12.176 66.518 1.00 23.83 1149 ALA B CA 1
ATOM 3052 C C . ALA B 1 150 ? 40.745 12.374 65.018 1.00 22.48 1149 ALA B C 1
ATOM 3053 O O . ALA B 1 150 ? 40.536 13.490 64.569 1.00 21.30 1149 ALA B O 1
ATOM 3055 N N . LEU B 1 151 ? 40.874 11.321 64.223 1.00 21.50 1150 LEU B N 1
ATOM 3056 C CA . LEU B 1 151 ? 40.727 11.470 62.763 1.00 19.43 1150 LEU B CA 1
ATOM 3057 C C . LEU B 1 151 ? 39.281 11.717 62.396 1.00 18.38 1150 LEU B C 1
ATOM 3058 O O . LEU B 1 151 ? 39.019 12.482 61.452 1.00 18.28 1150 LEU B O 1
ATOM 3063 N N . ILE B 1 152 ? 38.329 11.077 63.095 1.00 18.35 1151 ILE B N 1
ATOM 3064 C CA . ILE B 1 152 ? 36.905 11.328 62.844 1.00 17.56 1151 ILE B CA 1
ATOM 3065 C C . ILE B 1 152 ? 36.612 12.793 63.100 1.00 16.87 1151 ILE B C 1
ATOM 3066 O O . ILE B 1 152 ? 35.940 13.492 62.331 1.00 16.53 1151 ILE B O 1
ATOM 3071 N N . ARG B 1 153 ? 37.117 13.332 64.236 1.00 17.77 1152 ARG B N 1
ATOM 3072 C CA . ARG B 1 153 ? 36.867 14.740 64.535 1.00 18.47 1152 ARG B CA 1
ATOM 3073 C C . ARG B 1 153 ? 37.542 15.595 63.480 1.00 17.76 1152 ARG B C 1
ATOM 3074 O O . ARG B 1 153 ? 36.964 16.603 63.053 1.00 17.96 1152 ARG B O 1
ATOM 3082 N N . LYS B 1 154 ? 38.767 15.273 63.080 1.00 17.28 1153 LYS B N 1
ATOM 3083 C CA . LYS B 1 154 ? 39.511 16.106 62.127 1.00 17.77 1153 LYS B CA 1
ATOM 3084 C C . LYS B 1 154 ? 38.790 16.128 60.765 1.00 17.26 1153 LYS B C 1
ATOM 3085 O O . LYS B 1 154 ? 38.664 17.198 60.156 1.00 17.66 1153 LYS B O 1
ATOM 3091 N N . ALA B 1 155 ? 38.403 14.969 60.260 1.00 16.51 1154 ALA B N 1
ATOM 3092 C CA . ALA B 1 155 ? 37.680 14.963 58.974 1.00 15.65 1154 ALA B CA 1
ATOM 3093 C C . ALA B 1 155 ? 36.409 15.787 59.037 1.00 15.73 1154 ALA B C 1
ATOM 3094 O O . ALA B 1 155 ? 36.038 16.476 58.068 1.00 15.52 1154 ALA B O 1
ATOM 3096 N N . SER B 1 156 ? 35.695 15.668 60.152 1.00 15.62 1155 SER B N 1
ATOM 3097 C CA . SER B 1 156 ? 34.457 16.419 60.367 1.00 15.56 1155 SER B CA 1
ATOM 3098 C C . SER B 1 156 ? 34.738 17.908 60.318 1.00 15.75 1155 SER B C 1
ATOM 3099 O O . SER B 1 156 ? 34.041 18.690 59.685 1.00 15.77 1155 SER B O 1
ATOM 3102 N N . GLU B 1 157 ? 35.791 18.316 61.083 1.00 16.17 1156 GLU B N 1
ATOM 3103 C CA . GLU B 1 157 ? 36.140 19.731 61.163 1.00 16.53 1156 GLU B CA 1
ATOM 3104 C C . GLU B 1 157 ? 36.520 20.308 59.800 1.00 16.25 1156 GLU B C 1
ATOM 3105 O O . GLU B 1 157 ? 36.077 21.388 59.408 1.00 17.10 1156 GLU B O 1
ATOM 3111 N N . ILE B 1 158 ? 37.396 19.581 59.087 1.00 16.88 1157 ILE B N 1
ATOM 3112 C CA . ILE B 1 158 ? 37.832 20.049 57.757 1.00 16.91 1157 ILE B CA 1
ATOM 3113 C C . ILE B 1 158 ? 36.615 20.211 56.855 1.00 16.03 1157 ILE B C 1
ATOM 3114 O O . ILE B 1 158 ? 36.467 21.204 56.137 1.00 17.04 1157 ILE B O 1
ATOM 3119 N N . SER B 1 159 ? 35.754 19.199 56.850 1.00 15.46 1158 SER B N 1
ATOM 3120 C CA . SER B 1 159 ? 34.577 19.202 55.983 1.00 15.07 1158 SER B CA 1
ATOM 3121 C C . SER B 1 159 ? 33.692 20.391 56.310 1.00 14.94 1158 SER B C 1
ATOM 3122 O O . SER B 1 159 ? 33.190 21.082 55.386 1.00 15.81 1158 SER B O 1
ATOM 3125 N N . ILE B 1 160 ? 33.452 20.678 57.583 1.00 15.38 1159 ILE B N 1
ATOM 3126 C CA . ILE B 1 160 ? 32.648 21.800 58.006 1.00 15.68 1159 ILE B CA 1
ATOM 3127 C C . ILE B 1 160 ? 33.286 23.111 57.540 1.00 16.68 1159 ILE B C 1
ATOM 3128 O O . ILE B 1 160 ? 32.623 24.011 56.980 1.00 16.54 1159 ILE B O 1
ATOM 3133 N N . LYS B 1 161 ? 34.597 23.281 57.761 1.00 16.90 1160 LYS B N 1
ATOM 3134 C CA . LYS B 1 161 ? 35.285 24.508 57.412 1.00 17.36 1160 LYS B CA 1
ATOM 3135 C C . LYS B 1 161 ? 35.208 24.737 55.910 1.00 17.05 1160 LYS B C 1
ATOM 3136 O O . LYS B 1 161 ? 35.176 25.887 55.449 1.00 18.97 1160 LYS B O 1
ATOM 3142 N N . ALA B 1 162 ? 35.243 23.644 55.098 1.00 16.84 1161 ALA B N 1
ATOM 3143 C CA . ALA B 1 162 ? 35.209 23.736 53.651 1.00 17.43 1161 ALA B CA 1
ATOM 3144 C C . ALA B 1 162 ? 33.802 23.960 53.108 1.00 17.03 1161 ALA B C 1
ATOM 3145 O O . ALA B 1 162 ? 33.694 24.105 51.887 1.00 19.26 1161 ALA B O 1
ATOM 3147 N N . GLY B 1 163 ? 32.779 23.924 53.943 1.00 16.79 1162 GLY B N 1
ATOM 3148 C CA . GLY B 1 163 ? 31.432 24.203 53.546 1.00 17.13 1162 GLY B CA 1
ATOM 3149 C C . GLY B 1 163 ? 30.412 23.109 53.494 1.00 16.21 1162 GLY B C 1
ATOM 3150 O O . GLY B 1 163 ? 29.321 23.294 52.937 1.00 16.39 1162 GLY B O 1
ATOM 3151 N N . ALA B 1 164 ? 30.706 21.935 54.093 1.00 14.97 1163 ALA B N 1
ATOM 3152 C CA . ALA B 1 164 ? 29.726 20.881 54.103 1.00 14.84 1163 ALA B CA 1
ATOM 3153 C C . ALA B 1 164 ? 28.401 21.352 54.702 1.00 14.01 1163 ALA B C 1
ATOM 3154 O O . ALA B 1 164 ? 28.367 21.990 55.745 1.00 15.33 1163 ALA B O 1
ATOM 3156 N N . ASP B 1 165 ? 27.281 20.977 54.064 1.00 14.09 1164 ASP B N 1
ATOM 3157 C CA . ASP B 1 165 ? 25.941 21.222 54.592 1.00 13.74 1164 ASP B CA 1
ATOM 3158 C C . ASP B 1 165 ? 25.474 20.109 55.529 1.00 13.38 1164 ASP B C 1
ATOM 3159 O O . ASP B 1 165 ? 24.556 20.350 56.354 1.00 14.08 1164 ASP B O 1
ATOM 3164 N N . PHE B 1 166 ? 26.044 18.933 55.404 1.00 13.17 1165 PHE B N 1
ATOM 3165 C CA . PHE B 1 166 ? 25.860 17.753 56.231 1.00 12.86 1165 PHE B CA 1
ATOM 3166 C C . PHE B 1 166 ? 27.204 17.055 56.339 1.00 12.33 1165 PHE B C 1
ATOM 3167 O O . PHE B 1 166 ? 27.961 17.047 55.349 1.00 13.15 1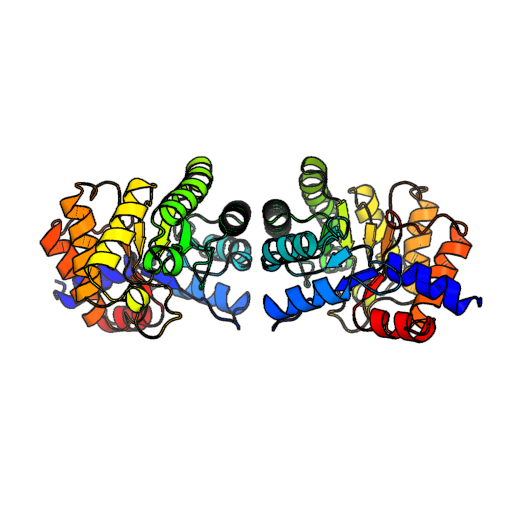165 PHE B O 1
ATOM 3175 N N . ILE B 1 167 ? 27.423 16.387 57.448 1.00 13.21 1166 ILE B N 1
ATOM 3176 C CA . ILE B 1 167 ? 28.462 15.366 57.567 1.00 13.04 1166 ILE B CA 1
ATOM 3177 C C . ILE B 1 167 ? 27.798 14.017 57.799 1.00 12.62 1166 ILE B C 1
ATOM 3178 O O . ILE B 1 167 ? 26.844 13.885 58.554 1.00 13.56 1166 ILE B O 1
ATOM 3183 N N . LYS B 1 168 ? 28.301 13.026 57.055 1.00 13.05 1167 LYS B N 1
ATOM 3184 C CA . LYS B 1 168 ? 27.704 11.694 56.919 1.00 12.93 1167 LYS B CA 1
ATOM 3185 C C . LYS B 1 168 ? 28.732 10.652 57.348 1.00 13.11 1167 LYS B C 1
ATOM 3186 O O . LYS B 1 168 ? 29.921 10.761 56.985 1.00 13.63 1167 LYS B O 1
ATOM 3192 N N . THR B 1 169 ? 28.312 9.622 58.095 1.00 12.80 1168 THR B N 1
ATOM 3193 C CA . THR B 1 169 ? 29.307 8.697 58.626 1.00 13.29 1168 THR B CA 1
ATOM 3194 C C . THR B 1 169 ? 30.034 7.923 57.558 1.00 13.08 1168 THR B C 1
ATOM 3195 O O . THR B 1 169 ? 31.252 7.741 57.639 1.00 13.88 1168 THR B O 1
ATOM 3199 N N . SER B 1 170 ? 29.314 7.381 56.566 1.00 13.48 1169 SER B N 1
ATOM 3200 C CA . SER B 1 170 ? 29.785 6.200 55.884 1.00 13.48 1169 SER B CA 1
ATOM 3201 C C . SER B 1 170 ? 29.161 6.071 54.492 1.00 13.30 1169 SER B C 1
ATOM 3202 O O . SER B 1 170 ? 28.085 6.590 54.230 1.00 14.61 1169 SER B O 1
ATOM 3205 N N . THR B 1 171 ? 29.869 5.267 53.674 1.00 13.71 1170 THR B N 1
ATOM 3206 C CA . THR B 1 171 ? 29.352 4.913 52.379 1.00 14.24 1170 THR B CA 1
ATOM 3207 C C . THR B 1 171 ? 28.356 3.730 52.382 1.00 15.69 1170 THR B C 1
ATOM 3208 O O . THR B 1 171 ? 27.615 3.582 51.403 1.00 17.00 1170 THR B O 1
ATOM 3212 N N . GLY B 1 172 ? 28.466 2.904 53.417 1.00 15.87 1171 GLY B N 1
ATOM 3213 C CA . GLY B 1 172 ? 27.744 1.618 53.429 1.00 17.71 1171 GLY B CA 1
ATOM 3214 C C . GLY B 1 172 ? 28.452 0.535 52.682 1.00 18.44 1171 GLY B C 1
ATOM 3215 O O . GLY B 1 172 ? 27.965 -0.591 52.577 1.00 23.14 1171 GLY B O 1
ATOM 3216 N N . LYS B 1 173 ? 29.620 0.636 52.207 1.00 18.82 1172 LYS B N 1
ATOM 3217 C CA . LYS B 1 173 ? 30.446 -0.105 51.241 1.00 18.73 1172 LYS B CA 1
ATOM 3218 C C . LYS B 1 173 ? 31.722 -0.609 51.895 1.00 19.16 1172 LYS B C 1
ATOM 3219 O O . LYS B 1 173 ? 32.503 -1.321 51.229 1.00 23.42 1172 LYS B O 1
ATOM 3225 N N . VAL B 1 174 ? 31.960 -0.356 53.162 1.00 18.02 1173 VAL B N 1
ATOM 3226 C CA . VAL B 1 174 ? 33.088 -0.908 53.930 1.00 18.76 1173 VAL B CA 1
ATOM 3227 C C . VAL B 1 174 ? 32.524 -1.742 55.062 1.00 19.60 1173 VAL B C 1
ATOM 3228 O O . VAL B 1 174 ? 31.327 -1.792 55.304 1.00 19.80 1173 VAL B O 1
ATOM 3232 N N . ALA B 1 175 ? 33.399 -2.397 55.823 1.00 20.88 1174 ALA B N 1
ATOM 3233 C CA . ALA B 1 175 ? 32.956 -3.316 56.836 1.00 22.56 1174 ALA B CA 1
ATOM 3234 C C . ALA B 1 175 ? 32.259 -2.663 58.036 1.00 21.47 1174 ALA B C 1
ATOM 3235 O O . ALA B 1 175 ? 31.300 -3.219 58.612 1.00 26.05 1174 ALA B O 1
ATOM 3237 N N . VAL B 1 176 ? 32.684 -1.488 58.471 1.00 19.98 1175 VAL B N 1
ATOM 3238 C CA . VAL B 1 176 ? 32.094 -0.784 59.596 1.00 18.98 1175 VAL B CA 1
ATOM 3239 C C . VAL B 1 176 ? 31.535 0.532 59.099 1.00 16.91 1175 VAL B C 1
ATOM 3240 O O . VAL B 1 176 ? 32.239 1.310 58.442 1.00 17.66 1175 VAL B O 1
ATOM 3244 N N . ASN B 1 177 ? 30.250 0.766 59.359 1.00 17.53 1176 ASN B N 1
ATOM 3245 C CA . ASN B 1 177 ? 29.572 1.971 58.939 1.00 16.94 1176 ASN B CA 1
ATOM 3246 C C . ASN B 1 177 ? 29.118 2.737 60.191 1.00 16.72 1176 ASN B C 1
ATOM 3247 O O . ASN B 1 177 ? 29.902 2.892 61.092 1.00 18.97 1176 ASN B O 1
ATOM 3252 N N . ALA B 1 178 ? 27.890 3.247 60.227 1.00 16.16 1177 ALA B N 1
ATOM 3253 C CA . ALA B 1 178 ? 27.492 4.035 61.413 1.00 16.23 1177 ALA B CA 1
ATOM 3254 C C . ALA B 1 178 ? 27.570 3.205 62.680 1.00 16.20 1177 ALA B C 1
ATOM 3255 O O . ALA B 1 178 ? 27.204 2.033 62.712 1.00 17.63 1177 ALA B O 1
ATOM 3257 N N . THR B 1 179 ? 28.003 3.864 63.759 1.00 17.16 1178 THR B N 1
ATOM 3258 C CA . THR B 1 179 ? 27.797 3.328 65.114 1.00 18.64 1178 THR B CA 1
ATOM 3259 C C . THR B 1 179 ? 27.315 4.493 65.999 1.00 17.35 1178 THR B C 1
ATOM 3260 O O . THR B 1 179 ? 27.559 5.661 65.685 1.00 17.56 1178 THR B O 1
ATOM 3264 N N . PRO B 1 180 ? 26.663 4.199 67.115 1.00 19.52 1179 PRO B N 1
ATOM 3265 C CA . PRO B 1 180 ? 26.269 5.278 68.014 1.00 19.36 1179 PRO B CA 1
ATOM 3266 C C . PRO B 1 180 ? 27.473 6.073 68.501 1.00 18.26 1179 PRO B C 1
ATOM 3267 O O . PRO B 1 180 ? 27.407 7.299 68.667 1.00 19.65 1179 PRO B O 1
ATOM 3271 N N . GLU B 1 181 ? 28.639 5.458 68.725 1.00 19.86 1180 GLU B N 1
ATOM 3272 C CA . GLU B 1 181 ? 29.848 6.156 69.144 1.00 19.82 1180 GLU B CA 1
ATOM 3273 C C . GLU B 1 181 ? 30.319 7.156 68.086 1.00 18.93 1180 GLU B C 1
ATOM 3274 O O . GLU B 1 181 ? 30.648 8.305 68.355 1.00 20.09 1180 GLU B O 1
ATOM 3276 N N . SER B 1 182 ? 30.427 6.813 66.818 1.00 18.98 1181 SER B N 1
ATOM 3277 C CA . SER B 1 182 ? 30.901 7.630 65.747 1.00 17.92 1181 SER B CA 1
ATOM 3278 C C . SER B 1 182 ? 29.879 8.733 65.532 1.00 17.07 1181 SER B C 1
ATOM 3279 O O . SER B 1 182 ? 30.312 9.859 65.263 1.00 17.52 1181 SER B O 1
ATOM 3284 N N . ALA B 1 183 ? 28.593 8.432 65.623 1.00 16.47 1182 ALA B N 1
ATOM 3285 C CA . ALA B 1 183 ? 27.598 9.457 65.500 1.00 16.70 1182 ALA B CA 1
ATOM 3286 C C . ALA B 1 183 ? 27.771 10.518 66.581 1.00 16.66 1182 ALA B C 1
ATOM 3287 O O . ALA B 1 183 ? 27.692 11.734 66.335 1.00 17.22 1182 ALA B O 1
ATOM 3289 N N . ARG B 1 184 ? 27.977 10.098 67.833 1.00 17.15 1183 ARG B N 1
ATOM 3290 C CA . ARG B 1 184 ? 28.141 11.041 68.922 1.00 17.78 1183 ARG B CA 1
ATOM 3291 C C . ARG B 1 184 ? 29.372 11.928 68.704 1.00 17.44 1183 ARG B C 1
ATOM 3292 O O . ARG B 1 184 ? 29.321 13.137 68.907 1.00 18.16 1183 ARG B O 1
ATOM 3300 N N . ILE B 1 185 ? 30.483 11.316 68.264 1.00 17.84 1184 ILE B N 1
ATOM 3301 C CA . ILE B 1 185 ? 31.685 12.100 68.013 1.00 17.69 1184 ILE B CA 1
ATOM 3302 C C . ILE B 1 185 ? 31.419 13.146 66.949 1.00 17.50 1184 ILE B C 1
ATOM 3303 O O . ILE B 1 185 ? 31.770 14.338 67.108 1.00 17.73 1184 ILE B O 1
ATOM 3308 N N . MET B 1 186 ? 30.780 12.783 65.835 1.00 16.27 1185 MET B N 1
ATOM 3309 C CA . MET B 1 186 ? 30.536 13.768 64.766 1.00 15.79 1185 MET B CA 1
ATOM 3310 C C . MET B 1 186 ? 29.554 14.849 65.202 1.00 15.47 1185 MET B C 1
ATOM 3311 O O . MET B 1 186 ? 29.776 16.040 64.874 1.00 16.60 1185 MET B O 1
ATOM 3316 N N . MET B 1 187 ? 28.505 14.510 65.930 1.00 15.64 1186 MET B N 1
ATOM 3317 C CA . MET B 1 187 ? 27.563 15.539 66.407 1.00 16.16 1186 MET B CA 1
ATOM 3318 C C . MET B 1 187 ? 28.240 16.454 67.441 1.00 16.50 1186 MET B C 1
ATOM 3319 O O . MET B 1 187 ? 27.922 17.652 67.479 1.00 17.71 1186 MET B O 1
ATOM 3324 N N . GLU B 1 188 ? 29.142 15.917 68.276 1.00 18.08 1187 GLU B N 1
ATOM 3325 C CA . GLU B 1 188 ? 29.910 16.765 69.194 1.00 18.63 1187 GLU B CA 1
ATOM 3326 C C . GLU B 1 188 ? 30.769 17.784 68.427 1.00 18.36 1187 GLU B C 1
ATOM 3327 O O . GLU B 1 188 ? 30.933 18.919 68.917 1.00 20.14 1187 GLU B O 1
ATOM 3333 N N . VAL B 1 189 ? 31.290 17.452 67.245 1.00 17.42 1188 VAL B N 1
ATOM 3334 C CA . VAL B 1 189 ? 32.037 18.404 66.458 1.00 17.80 1188 VAL B CA 1
ATOM 3335 C C . VAL B 1 189 ? 31.129 19.522 65.982 1.00 17.08 1188 VAL B C 1
ATOM 3336 O O . VAL B 1 189 ? 31.453 20.725 66.072 1.00 18.27 1188 VAL B O 1
ATOM 3340 N N . ILE B 1 190 ? 29.930 19.168 65.463 1.00 16.62 1189 ILE B N 1
ATOM 3341 C CA . ILE B 1 190 ? 28.959 20.182 65.087 1.00 16.02 1189 ILE B CA 1
ATOM 3342 C C . ILE B 1 190 ? 28.682 21.121 66.253 1.00 17.05 1189 ILE B C 1
ATOM 3343 O O . ILE B 1 190 ? 28.669 22.359 66.112 1.00 17.89 1189 ILE B O 1
ATOM 3348 N N . ARG B 1 191 ? 28.425 20.537 67.423 1.00 17.81 1190 ARG B N 1
ATOM 3349 C CA . ARG B 1 191 ? 28.072 21.359 68.604 1.00 19.27 1190 ARG B CA 1
ATOM 3350 C C . ARG B 1 191 ? 29.259 22.239 68.983 1.00 20.75 1190 ARG B C 1
ATOM 3351 O O . ARG B 1 191 ? 29.122 23.397 69.273 1.00 21.22 1190 ARG B O 1
ATOM 3359 N N . ASP B 1 192 ? 30.459 21.650 69.058 1.00 21.00 1191 ASP B N 1
ATOM 3360 C CA . ASP B 1 192 ? 31.629 22.333 69.576 1.00 22.52 1191 ASP B CA 1
ATOM 3361 C C . ASP B 1 192 ? 32.061 23.436 68.667 1.00 22.48 1191 ASP B C 1
ATOM 3362 O O . ASP B 1 192 ? 32.620 24.440 69.127 1.00 25.87 1191 ASP B O 1
ATOM 3367 N N . MET B 1 193 ? 31.869 23.269 67.355 1.00 20.05 1192 MET B N 1
ATOM 3368 C CA . MET B 1 193 ? 32.159 24.319 66.376 1.00 20.88 1192 MET B CA 1
ATOM 3369 C C . MET B 1 193 ? 31.041 25.355 66.303 1.00 20.46 1192 MET B C 1
ATOM 3370 O O . MET B 1 193 ? 31.221 26.401 65.676 1.00 23.83 1192 MET B O 1
ATOM 3375 N N . GLY B 1 194 ? 29.918 25.098 66.958 1.00 21.28 1193 GLY B N 1
ATOM 3376 C CA . GLY B 1 194 ? 28.867 26.118 66.967 1.00 21.33 1193 GLY B CA 1
ATOM 3377 C C . GLY B 1 194 ? 28.076 26.196 65.660 1.00 19.81 1193 GLY B C 1
ATOM 3378 O O . GLY B 1 194 ? 27.481 27.265 65.389 1.00 22.81 1193 GLY B O 1
ATOM 3379 N N . VAL B 1 195 ? 28.064 25.117 64.861 1.00 18.47 1194 VAL B N 1
ATOM 3380 C CA . VAL B 1 195 ? 27.481 25.172 63.524 1.00 16.99 1194 VAL B CA 1
ATOM 3381 C C . VAL B 1 195 ? 26.209 24.351 63.381 1.00 17.37 1194 VAL B C 1
ATOM 3382 O O . VAL B 1 195 ? 25.816 23.994 62.281 1.00 17.48 1194 VAL B O 1
ATOM 3386 N N . GLU B 1 196 ? 25.472 24.078 64.487 1.00 18.00 1195 GLU B N 1
ATOM 3387 C CA . GLU B 1 196 ? 24.312 23.237 64.400 1.00 17.17 1195 GLU B CA 1
ATOM 3388 C C . GLU B 1 196 ? 23.200 23.858 63.543 1.00 16.82 1195 GLU B C 1
ATOM 3389 O O . GLU B 1 196 ? 22.386 23.119 63.027 1.00 18.52 1195 GLU B O 1
ATOM 3395 N N . LYS B 1 197 ? 23.195 25.176 63.343 1.00 17.95 1196 LYS B N 1
ATOM 3396 C CA . LYS B 1 197 ? 22.198 25.779 62.488 1.00 18.93 1196 LYS B CA 1
ATOM 3397 C C . LYS B 1 197 ? 22.456 25.521 61.000 1.00 17.40 1196 LYS B C 1
ATOM 3398 O O . LYS B 1 197 ? 21.494 25.505 60.204 1.00 19.72 1196 LYS B O 1
ATOM 3404 N N . THR B 1 198 ? 23.721 25.338 60.610 1.00 16.87 1197 THR B N 1
ATOM 3405 C CA . THR B 1 198 ? 24.083 25.202 59.209 1.00 17.45 1197 THR B CA 1
ATOM 3406 C C . THR B 1 198 ? 24.576 23.844 58.777 1.00 15.94 1197 THR B C 1
ATOM 3407 O O . THR B 1 198 ? 24.757 23.648 57.558 1.00 17.17 1197 THR B O 1
ATOM 3411 N N . VAL B 1 199 ? 24.794 22.922 59.694 1.00 15.65 1198 VAL B N 1
ATOM 3412 C CA . VAL B 1 199 ? 25.341 21.625 59.373 1.00 14.96 1198 VAL B CA 1
ATOM 3413 C C . VAL B 1 199 ? 24.479 20.521 59.991 1.00 14.73 1198 VAL B C 1
ATOM 3414 O O . VAL B 1 199 ? 24.272 20.492 61.195 1.00 16.36 1198 VAL B O 1
ATOM 3418 N N . GLY B 1 200 ? 23.977 19.653 59.129 1.00 14.07 1199 GLY B N 1
ATOM 3419 C CA . GLY B 1 200 ? 23.246 18.472 59.558 1.00 13.33 1199 GLY B CA 1
ATOM 3420 C C . GLY B 1 200 ? 24.125 17.253 59.736 1.00 12.67 1199 GLY B C 1
ATOM 3421 O O . GLY B 1 200 ? 25.319 17.226 59.329 1.00 13.81 1199 GLY B O 1
ATOM 3422 N N . PHE B 1 201 ? 23.537 16.185 60.266 1.00 13.07 1200 PHE B N 1
ATOM 3423 C CA . PHE B 1 201 ? 24.186 14.903 60.493 1.00 13.01 1200 PHE B CA 1
ATOM 3424 C C . PHE B 1 201 ? 23.386 13.778 59.869 1.00 12.81 1200 PHE B C 1
ATOM 3425 O O . PHE B 1 201 ? 22.141 13.783 59.926 1.00 13.69 1200 PHE B O 1
ATOM 3433 N N . LYS B 1 202 ? 24.099 12.822 59.290 1.00 12.69 1201 LYS B N 1
ATOM 3434 C CA . LYS B 1 202 ? 23.505 11.641 58.665 1.00 13.26 1201 LYS B CA 1
ATOM 3435 C C . LYS B 1 202 ? 24.275 10.377 59.019 1.00 12.97 1201 LYS B C 1
ATOM 3436 O O . LYS B 1 202 ? 25.353 10.119 58.434 1.00 13.58 1201 LYS B O 1
ATOM 3442 N N . PRO B 1 203 ? 23.745 9.523 59.882 1.00 12.96 1202 PRO B N 1
ATOM 3443 C CA . PRO B 1 203 ? 24.285 8.171 60.024 1.00 13.64 1202 PRO B CA 1
ATOM 3444 C C . PRO B 1 203 ? 23.855 7.345 58.804 1.00 14.11 1202 PRO B C 1
ATOM 3445 O O . PRO B 1 203 ? 22.684 7.408 58.405 1.00 15.31 1202 PRO B O 1
ATOM 3449 N N . ALA B 1 204 ? 24.729 6.551 58.260 1.00 14.30 1203 ALA B N 1
ATOM 3450 C CA . ALA B 1 204 ? 24.455 5.739 57.139 1.00 14.44 1203 ALA B CA 1
ATOM 3451 C C . ALA B 1 204 ? 25.155 4.370 57.270 1.00 15.39 1203 ALA B C 1
ATOM 3452 O O . ALA B 1 204 ? 26.313 4.334 57.721 1.00 17.06 1203 ALA B O 1
ATOM 3454 N N . GLY B 1 205 ? 24.467 3.340 56.843 1.00 16.98 1204 GLY B N 1
ATOM 3455 C CA . GLY B 1 205 ? 25.014 2.003 56.789 1.00 19.13 1204 GLY B CA 1
ATOM 3456 C C . GLY B 1 205 ? 24.803 1.257 58.061 1.00 19.89 1204 GLY B C 1
ATOM 3457 O O . GLY B 1 205 ? 25.181 1.762 59.082 1.00 24.45 1204 GLY B O 1
ATOM 3458 N N . GLY B 1 206 ? 24.197 0.110 58.070 1.00 24.31 1205 GLY B N 1
ATOM 3459 C CA . GLY B 1 206 ? 23.884 -0.715 59.221 1.00 33.21 1205 GLY B CA 1
ATOM 3460 C C . GLY B 1 206 ? 22.855 -0.154 60.168 1.00 31.65 1205 GLY B C 1
ATOM 3461 O O . GLY B 1 206 ? 22.718 -0.675 61.298 1.00 43.78 1205 GLY B O 1
ATOM 3462 N N . VAL B 1 207 ? 22.079 0.863 59.807 1.00 23.01 1206 VAL B N 1
ATOM 3463 C CA . VAL B 1 207 ? 20.939 1.318 60.620 1.00 19.88 1206 VAL B CA 1
ATOM 3464 C C . VAL B 1 207 ? 19.758 0.493 60.106 1.00 17.84 1206 VAL B C 1
ATOM 3465 O O . VAL B 1 207 ? 19.195 0.802 59.063 1.00 19.58 1206 VAL B O 1
ATOM 3469 N N . ARG B 1 208 ? 19.391 -0.548 60.818 1.00 19.18 1207 ARG B N 1
ATOM 3470 C CA . ARG B 1 208 ? 18.500 -1.572 60.294 1.00 19.61 1207 ARG B CA 1
ATOM 3471 C C . ARG B 1 208 ? 17.169 -1.631 60.993 1.00 18.46 1207 ARG B C 1
ATOM 3472 O O . ARG B 1 208 ? 16.163 -2.032 60.367 1.00 20.68 1207 ARG B O 1
ATOM 3480 N N . THR B 1 209 ? 17.100 -1.333 62.291 1.00 18.48 1208 THR B N 1
ATOM 3481 C CA . THR B 1 209 ? 15.878 -1.527 63.043 1.00 18.49 1208 THR B CA 1
ATOM 3482 C C . THR B 1 209 ? 15.352 -0.230 63.618 1.00 16.45 1208 THR B C 1
ATOM 3483 O O . THR B 1 209 ? 16.046 0.778 63.755 1.00 17.28 1208 THR B O 1
ATOM 3487 N N . ALA B 1 210 ? 14.043 -0.233 63.941 1.00 17.63 1209 ALA B N 1
ATOM 3488 C CA . ALA B 1 210 ? 13.428 0.886 64.609 1.00 16.32 1209 ALA B CA 1
ATOM 3489 C C . ALA B 1 210 ? 14.158 1.259 65.897 1.00 16.76 1209 ALA B C 1
ATOM 3490 O O . ALA B 1 210 ? 14.323 2.444 66.146 1.00 16.82 1209 ALA B O 1
ATOM 3492 N N . GLU B 1 211 ? 14.607 0.315 66.677 1.00 17.77 1210 GLU B N 1
ATOM 3493 C CA . GLU B 1 211 ? 15.382 0.601 67.885 1.00 18.65 1210 GLU B CA 1
ATOM 3494 C C . GLU B 1 211 ? 16.710 1.259 67.524 1.00 17.06 1210 GLU B C 1
ATOM 3495 O O . GLU B 1 211 ? 17.133 2.137 68.272 1.00 17.92 1210 GLU B O 1
ATOM 3501 N N . ASP B 1 212 ? 17.403 0.953 66.493 1.00 17.59 1211 ASP B N 1
ATOM 3502 C CA . ASP B 1 212 ? 18.606 1.571 66.053 1.00 17.53 1211 ASP B CA 1
ATOM 3503 C C . ASP B 1 212 ? 18.283 3.040 65.811 1.00 16.33 1211 ASP B C 1
ATOM 3504 O O . ASP B 1 212 ? 18.996 3.928 66.257 1.00 17.10 1211 ASP B O 1
ATOM 3509 N N . ALA B 1 213 ? 17.264 3.278 64.976 1.00 16.02 1212 ALA B N 1
ATOM 3510 C CA . ALA B 1 213 ? 16.950 4.676 64.647 1.00 15.69 1212 ALA B CA 1
ATOM 3511 C C . ALA B 1 213 ? 16.646 5.474 65.906 1.00 15.57 1212 ALA B C 1
ATOM 3512 O O . ALA B 1 213 ? 17.014 6.652 66.021 1.00 15.77 1212 ALA B O 1
ATOM 3514 N N . GLN B 1 214 ? 15.954 4.874 66.874 1.00 16.00 1213 GLN B N 1
ATOM 3515 C CA . GLN B 1 214 ? 15.608 5.538 68.120 1.00 16.44 1213 GLN B CA 1
ATOM 3516 C C . GLN B 1 214 ? 16.863 5.996 68.838 1.00 15.81 1213 GLN B C 1
ATOM 3517 O O . GLN B 1 214 ? 16.900 7.118 69.347 1.00 16.47 1213 GLN B O 1
ATOM 3523 N N . LYS B 1 215 ? 17.907 5.174 68.860 1.00 16.85 1214 LYS B N 1
ATOM 3524 C CA . LYS B 1 215 ? 19.149 5.515 69.537 1.00 17.68 1214 LYS B CA 1
ATOM 3525 C C . LYS B 1 215 ? 19.847 6.697 68.874 1.00 16.68 1214 LYS B C 1
ATOM 3526 O O . LYS B 1 215 ? 20.374 7.563 69.571 1.00 18.48 1214 LYS B O 1
ATOM 3532 N N . TYR B 1 216 ? 19.898 6.745 67.571 1.00 15.35 1215 TYR B N 1
ATOM 3533 C CA . TYR B 1 216 ? 20.587 7.831 66.863 1.00 16.24 1215 TYR B CA 1
ATOM 3534 C C . TYR B 1 216 ? 19.819 9.131 67.103 1.00 15.80 1215 TYR B C 1
ATOM 3535 O O . TYR B 1 216 ? 20.447 10.181 67.300 1.00 17.35 1215 TYR B O 1
ATOM 3544 N N . LEU B 1 217 ? 18.499 9.134 67.047 1.00 14.88 1216 LEU B N 1
ATOM 3545 C CA . LEU B 1 217 ? 17.762 10.378 67.306 1.00 15.26 1216 LEU B CA 1
ATOM 3546 C C . LEU B 1 217 ? 17.908 10.796 68.747 1.00 15.95 1216 LEU B C 1
ATOM 3547 O O . LEU B 1 217 ? 17.902 12.013 69.030 1.00 16.38 1216 LEU B O 1
ATOM 3552 N N . ALA B 1 218 ? 17.993 9.843 69.673 1.00 16.53 1217 ALA B N 1
ATOM 3553 C CA . ALA B 1 218 ? 18.166 10.210 71.097 1.00 16.69 1217 ALA B CA 1
ATOM 3554 C C . ALA B 1 218 ? 19.466 11.008 71.294 1.00 16.43 1217 ALA B C 1
ATOM 3555 O O . ALA B 1 218 ? 19.496 11.954 72.106 1.00 17.74 1217 ALA B O 1
ATOM 3557 N N . ILE B 1 219 ? 20.528 10.689 70.559 1.00 16.79 1218 ILE B N 1
ATOM 3558 C CA . ILE B 1 219 ? 21.757 11.457 70.678 1.00 16.63 1218 ILE B CA 1
ATOM 3559 C C . ILE B 1 219 ? 21.569 12.888 70.205 1.00 16.18 1218 ILE B C 1
ATOM 3560 O O . ILE B 1 219 ? 21.980 13.825 70.855 1.00 17.33 1218 ILE B O 1
ATOM 3565 N N . ALA B 1 220 ? 20.905 13.068 69.072 1.00 15.74 1219 ALA B N 1
ATOM 3566 C CA . ALA B 1 220 ? 20.579 14.388 68.559 1.00 15.95 1219 ALA B CA 1
ATOM 3567 C C . ALA B 1 220 ? 19.751 15.172 69.577 1.00 15.94 1219 ALA B C 1
ATOM 3568 O O . ALA B 1 220 ? 20.015 16.355 69.838 1.00 16.72 1219 ALA B O 1
ATOM 3570 N N . ASP B 1 221 ? 18.680 14.569 70.109 1.00 16.21 1220 ASP B N 1
ATOM 3571 C CA . ASP B 1 221 ? 17.827 15.257 71.050 1.00 16.64 1220 ASP B CA 1
ATOM 3572 C C . ASP B 1 221 ? 18.613 15.693 72.275 1.00 17.30 1220 ASP B C 1
ATOM 3573 O O . ASP B 1 221 ? 18.383 16.781 72.798 1.00 18.55 1220 ASP B O 1
ATOM 3578 N N . GLU B 1 222 ? 19.522 14.852 72.767 1.00 17.50 1221 GLU B N 1
ATOM 3579 C CA . GLU B 1 222 ? 20.334 15.152 73.939 1.00 18.72 1221 GLU B CA 1
ATOM 3580 C C . GLU B 1 222 ? 21.236 16.343 73.671 1.00 17.99 1221 GLU B C 1
ATOM 3581 O O . GLU B 1 222 ? 21.387 17.252 74.509 1.00 19.83 1221 GLU B O 1
ATOM 3587 N N . LEU B 1 223 ? 21.933 16.305 72.535 1.00 17.76 1222 LEU B N 1
ATOM 3588 C CA . LEU B 1 223 ? 22.926 17.330 72.252 1.00 17.20 1222 LEU B CA 1
ATOM 3589 C C . LEU B 1 223 ? 22.339 18.679 71.854 1.00 17.02 1222 LEU B C 1
ATOM 3590 O O . LEU B 1 223 ? 22.874 19.746 72.213 1.00 18.45 1222 LEU B O 1
ATOM 3595 N N . PHE B 1 224 ? 21.226 18.660 71.094 1.00 17.00 1223 PHE B N 1
ATOM 3596 C CA . PHE B 1 224 ? 20.721 19.892 70.476 1.00 17.34 1223 PHE B CA 1
ATOM 3597 C C . PHE B 1 224 ? 19.290 20.244 70.849 1.00 17.61 1223 PHE B C 1
ATOM 3598 O O . PHE B 1 224 ? 18.772 21.288 70.398 1.00 18.57 1223 PHE B O 1
ATOM 3606 N N . GLY B 1 225 ? 18.605 19.415 71.623 1.00 17.57 1224 GLY B N 1
ATOM 3607 C CA . GLY B 1 225 ? 17.187 19.590 71.898 1.00 19.72 1224 GLY B CA 1
ATOM 3608 C C . GLY B 1 225 ? 16.351 18.811 70.904 1.00 17.95 1224 GLY B C 1
ATOM 3609 O O . GLY B 1 225 ? 16.740 18.578 69.750 1.00 19.64 1224 GLY B O 1
ATOM 3610 N N . ALA B 1 226 ? 15.146 18.425 71.321 1.00 19.17 1225 ALA B N 1
ATOM 3611 C CA . ALA B 1 226 ? 14.285 17.585 70.527 1.00 20.31 1225 ALA B CA 1
ATOM 3612 C C . ALA B 1 226 ? 13.806 18.232 69.233 1.00 19.51 1225 ALA B C 1
ATOM 3613 O O . ALA B 1 226 ? 13.360 17.494 68.373 1.00 22.46 1225 ALA B O 1
ATOM 3615 N N . ASP B 1 227 ? 13.834 19.557 69.074 1.00 19.69 1226 ASP B N 1
ATOM 3616 C CA . ASP B 1 227 ? 13.342 20.159 67.819 1.00 21.15 1226 ASP B CA 1
ATOM 3617 C C . ASP B 1 227 ? 14.384 20.247 66.721 1.00 20.27 1226 ASP B C 1
ATOM 3618 O O . ASP B 1 227 ? 14.077 20.569 65.561 1.00 21.83 1226 ASP B O 1
ATOM 3623 N N . TRP B 1 228 ? 15.650 19.950 67.016 1.00 18.94 1227 TRP B N 1
ATOM 3624 C CA . TRP B 1 228 ? 16.742 20.232 66.068 1.00 17.23 1227 TRP B CA 1
ATOM 3625 C C . TRP B 1 228 ? 16.708 19.318 64.839 1.00 16.60 1227 TRP B C 1
ATOM 3626 O O . TRP B 1 228 ? 16.947 19.764 63.721 1.00 17.65 1227 TRP B O 1
ATOM 3637 N N . ALA B 1 229 ? 16.439 18.008 65.066 1.00 16.55 1228 ALA B N 1
ATOM 3638 C CA . ALA B 1 229 ? 16.569 17.052 63.966 1.00 16.11 1228 ALA B CA 1
ATOM 3639 C C . ALA B 1 229 ? 15.399 17.035 62.993 1.00 16.43 1228 ALA B C 1
ATOM 3640 O O . ALA B 1 229 ? 14.697 16.031 62.798 1.00 20.16 1228 ALA B O 1
ATOM 3642 N N . ASP B 1 230 ? 15.279 18.125 62.234 1.00 16.93 1229 ASP B N 1
ATOM 3643 C CA . ASP B 1 230 ? 14.373 18.222 61.083 1.00 16.44 1229 ASP B CA 1
ATOM 3644 C C . ASP B 1 230 ? 15.096 17.771 59.815 1.00 15.16 1229 ASP B C 1
ATOM 3645 O O . ASP B 1 230 ? 16.290 17.416 59.867 1.00 15.53 1229 ASP B O 1
ATOM 3650 N N . ALA B 1 231 ? 14.434 17.809 58.677 1.00 16.12 1230 ALA B N 1
ATOM 3651 C CA . ALA B 1 231 ? 15.038 17.252 57.450 1.00 15.70 1230 ALA B CA 1
ATOM 3652 C C . ALA B 1 231 ? 16.218 18.033 56.963 1.00 14.88 1230 ALA B C 1
ATOM 3653 O O . ALA B 1 231 ? 17.107 17.486 56.272 1.00 15.82 1230 ALA B O 1
ATOM 3655 N N . ARG B 1 232 ? 16.358 19.316 57.274 1.00 15.52 1231 ARG B N 1
ATOM 3656 C CA . ARG B 1 232 ? 17.576 20.057 56.948 1.00 15.34 1231 ARG B CA 1
ATOM 3657 C C . ARG B 1 232 ? 18.765 19.670 57.814 1.00 14.51 1231 ARG B C 1
ATOM 3658 O O . ARG B 1 232 ? 19.910 19.931 57.418 1.00 16.48 1231 ARG B O 1
ATOM 3666 N N . HIS B 1 233 ? 18.519 19.108 58.979 1.00 14.34 1232 HIS B N 1
ATOM 3667 C CA . HIS B 1 233 ? 19.585 18.813 59.927 1.00 14.13 1232 HIS B CA 1
ATOM 3668 C C . HIS B 1 233 ? 19.818 17.365 60.215 1.00 13.57 1232 HIS B C 1
ATOM 3669 O O . HIS B 1 233 ? 20.822 17.054 60.910 1.00 14.08 1232 HIS B O 1
ATOM 3676 N N . TYR B 1 234 ? 19.009 16.421 59.743 1.00 13.68 1233 TYR B N 1
ATOM 3677 C CA . TYR B 1 234 ? 19.164 15.022 60.098 1.00 13.44 1233 TYR B CA 1
ATOM 3678 C C . TYR B 1 234 ? 18.570 14.211 58.976 1.00 13.14 1233 TYR B C 1
ATOM 3679 O O . TYR B 1 234 ? 17.477 14.457 58.503 1.00 14.21 1233 TYR B O 1
ATOM 3688 N N . ARG B 1 235 ? 19.313 13.132 58.597 1.00 12.92 1234 ARG B N 1
ATOM 3689 C CA . ARG B 1 235 ? 18.795 12.128 57.696 1.00 12.73 1234 ARG B CA 1
ATOM 3690 C C . ARG B 1 235 ? 19.287 10.762 58.126 1.00 12.74 1234 ARG B C 1
ATOM 3691 O O . ARG B 1 235 ? 20.376 10.640 58.719 1.00 14.84 1234 ARG B O 1
ATOM 3699 N N . PHE B 1 236 ? 18.555 9.712 57.767 1.00 13.22 1235 PHE B N 1
ATOM 3700 C CA . PHE B 1 236 ? 19.042 8.329 57.857 1.00 13.55 1235 PHE B CA 1
ATOM 3701 C C . PHE B 1 236 ? 19.399 7.771 56.497 1.00 14.55 1235 PHE B C 1
ATOM 3702 O O . PHE B 1 236 ? 18.562 7.746 55.617 1.00 15.76 1235 PHE B O 1
ATOM 3710 N N . GLY B 1 237 ? 20.653 7.340 56.295 1.00 14.28 1236 GLY B N 1
ATOM 3711 C CA . GLY B 1 237 ? 21.027 6.639 55.074 1.00 14.48 1236 GLY B CA 1
ATOM 3712 C C . GLY B 1 237 ? 20.723 5.140 55.261 1.00 14.95 1236 GLY B C 1
ATOM 3713 O O . GLY B 1 237 ? 21.465 4.497 56.010 1.00 16.73 1236 GLY B O 1
ATOM 3714 N N . ALA B 1 238 ? 19.665 4.677 54.646 1.00 14.75 1237 ALA B N 1
ATOM 3715 C CA . ALA B 1 238 ? 19.174 3.321 54.992 1.00 15.24 1237 ALA B CA 1
ATOM 3716 C C . ALA B 1 238 ? 18.242 2.795 53.919 1.00 14.90 1237 ALA B C 1
ATOM 3717 O O . ALA B 1 238 ? 17.867 3.520 52.987 1.00 14.92 1237 ALA B O 1
ATOM 3719 N N . SER B 1 239 ? 17.871 1.531 54.065 1.00 15.76 1238 SER B N 1
ATOM 3720 C CA . SER B 1 239 ? 17.021 0.814 53.118 1.00 16.49 1238 SER B CA 1
ATOM 3721 C C . SER B 1 239 ? 16.079 -0.065 53.881 1.00 16.69 1238 SER B C 1
ATOM 3722 O O . SER B 1 239 ? 14.916 0.331 54.041 1.00 18.17 1238 SER B O 1
ATOM 3727 N N . SER B 1 240 ? 16.557 -1.203 54.391 1.00 18.10 1239 SER B N 1
ATOM 3728 C CA . SER B 1 240 ? 15.689 -2.168 55.096 1.00 19.71 1239 SER B CA 1
ATOM 3729 C C . SER B 1 240 ? 15.095 -1.544 56.374 1.00 17.86 1239 SER B C 1
ATOM 3730 O O . SER B 1 240 ? 14.063 -2.016 56.872 1.00 18.90 1239 SER B O 1
ATOM 3733 N N . LEU B 1 241 ? 15.706 -0.481 56.875 1.00 16.94 1240 LEU B N 1
ATOM 3734 C CA . LEU B 1 241 ? 15.152 0.259 57.955 1.00 15.77 1240 LEU B CA 1
ATOM 3735 C C . LEU B 1 241 ? 13.676 0.602 57.745 1.00 15.28 1240 LEU B C 1
ATOM 3736 O O . LEU B 1 241 ? 12.869 0.579 58.672 1.00 16.60 1240 LEU B O 1
ATOM 3741 N N . LEU B 1 242 ?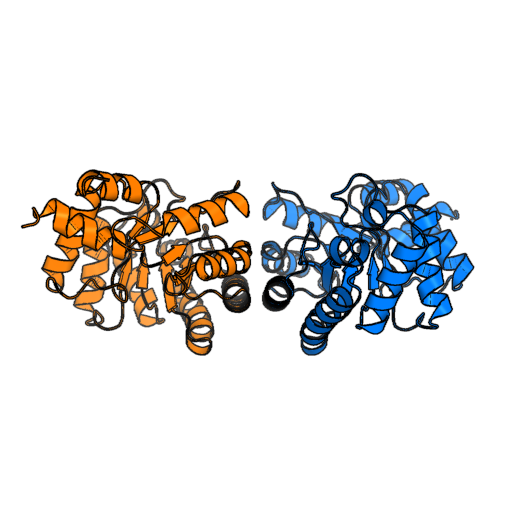 13.322 0.967 56.520 1.00 15.53 1241 LEU B N 1
ATOM 3742 C CA . LEU B 1 242 ? 11.960 1.452 56.268 1.00 15.89 1241 LEU B CA 1
ATOM 3743 C C . LEU B 1 242 ? 10.920 0.416 56.669 1.00 15.85 1241 LEU B C 1
ATOM 3744 O O . LEU B 1 242 ? 9.929 0.726 57.346 1.00 16.30 1241 LEU B O 1
ATOM 3749 N N . ALA B 1 243 ? 11.155 -0.855 56.267 1.00 17.33 1242 ALA B N 1
ATOM 3750 C CA . ALA B 1 243 ? 10.191 -1.905 56.623 1.00 18.22 1242 ALA B CA 1
ATOM 3751 C C . ALA B 1 243 ? 10.120 -2.118 58.123 1.00 18.03 1242 ALA B C 1
ATOM 3752 O O . ALA B 1 243 ? 9.053 -2.364 58.662 1.00 19.43 1242 ALA B O 1
ATOM 3754 N N . SER B 1 244 ? 11.246 -1.961 58.819 1.00 17.36 1243 SER B N 1
ATOM 3755 C CA . SER B 1 244 ? 11.239 -2.048 60.278 1.00 18.42 1243 SER B CA 1
ATOM 3756 C C . SER B 1 244 ? 10.436 -0.897 60.943 1.00 16.23 1243 SER B C 1
ATOM 3757 O O . SER B 1 244 ? 9.669 -1.159 61.893 1.00 18.03 1243 SER B O 1
ATOM 3760 N N . LEU B 1 245 ? 10.602 0.286 60.446 1.00 16.67 1244 LEU B N 1
ATOM 3761 C CA . LEU B 1 245 ? 9.847 1.450 60.947 1.00 15.31 1244 LEU B CA 1
ATOM 3762 C C . LEU B 1 245 ? 8.346 1.289 60.739 1.00 16.57 1244 LEU B C 1
ATOM 3763 O O . LEU B 1 245 ? 7.505 1.512 61.587 1.00 16.83 1244 LEU B O 1
ATOM 3768 N N . LEU B 1 246 ? 7.992 0.839 59.523 1.00 17.06 1245 LEU B N 1
ATOM 3769 C CA . LEU B 1 246 ? 6.564 0.634 59.180 1.00 16.98 1245 LEU B CA 1
ATOM 3770 C C . LEU B 1 246 ? 5.973 -0.457 60.069 1.00 19.17 1245 LEU B C 1
ATOM 3771 O O . LEU B 1 246 ? 4.850 -0.294 60.570 1.00 20.32 1245 LEU B O 1
ATOM 3776 N N . LYS B 1 247 ? 6.708 -1.544 60.320 1.00 19.64 1246 LYS B N 1
ATOM 3777 C CA . LYS B 1 247 ? 6.211 -2.577 61.229 1.00 21.89 1246 LYS B CA 1
ATOM 3778 C C . LYS B 1 247 ? 5.970 -1.999 62.616 1.00 21.37 1246 LYS B C 1
ATOM 3779 O O . LYS B 1 247 ? 4.946 -2.303 63.245 1.00 23.28 1246 LYS B O 1
ATOM 3785 N N . ALA B 1 248 ? 6.953 -1.217 63.122 1.00 20.52 1247 ALA B N 1
ATOM 3786 C CA . ALA B 1 248 ? 6.837 -0.612 64.437 1.00 19.79 1247 ALA B CA 1
ATOM 3787 C C . ALA B 1 248 ? 5.577 0.249 64.527 1.00 19.71 1247 ALA B C 1
ATOM 3788 O O . ALA B 1 248 ? 4.982 0.342 65.605 1.00 22.77 1247 ALA B O 1
ATOM 3790 N N . LEU B 1 249 ? 5.125 0.832 63.404 1.00 20.74 1248 LEU B N 1
ATOM 3791 C CA . LEU B 1 249 ? 3.946 1.695 63.297 1.00 21.75 1248 LEU B CA 1
ATOM 3792 C C . LEU B 1 249 ? 2.677 0.923 63.009 1.00 22.39 1248 LEU B C 1
ATOM 3793 O O . LEU B 1 249 ? 1.636 1.556 62.976 1.00 28.81 1248 LEU B O 1
ATOM 3798 N N . GLY B 1 250 ? 2.715 -0.367 62.747 1.00 23.30 1249 GLY B N 1
ATOM 3799 C CA . GLY B 1 250 ? 1.518 -1.173 62.516 1.00 27.44 1249 GLY B CA 1
ATOM 3800 C C . GLY B 1 250 ? 1.164 -1.314 61.045 1.00 32.71 1249 GLY B C 1
ATOM 3801 O O . GLY B 1 250 ? 0.002 -1.570 60.734 1.00 34.96 1249 GLY B O 1
ATOM 3802 N N . HIS B 1 251 ? 2.153 -1.171 60.183 1.00 33.49 1250 HIS B N 1
ATOM 3803 C CA . HIS B 1 251 ? 2.074 -1.382 58.739 1.00 43.40 1250 HIS B CA 1
ATOM 3804 C C . HIS B 1 251 ? 3.085 -2.417 58.255 1.00 46.50 1250 HIS B C 1
ATOM 3805 O O . HIS B 1 251 ? 4.310 -2.290 58.199 1.00 48.56 1250 HIS B O 1
#

Foldseek 3Di:
DDPLLVLLLQQLQQAQAEDEDPPDDLVNLLVSLVLQQDPSGGHQAYEYALVNLLSSCVSCVVVPNNRHFYEYEFPPDQQALDLVRRQVSLLSSVVSPHQEYEYEFNQVVVVVPDLPSRLVSLLSSQVSQVVSNHAYEYEDQCVVNVDLVSLLSSLLSNVVSPHQEYEHHDLPDDDFDDLVSLLSSVVSCVVVVPLPRYAYEGAHPCAASVSSSSNLVSVCVRPNNPSPDNSHYHYHDHNHNVRSVVSNVD/DDDLLLVLLLQQLQQAQAEDEDPPDDLVNLLVSLVLQQDPSGGHQAHEYALVNLVSSCVSCVVVPNNRHFYEYEFCPDQQALDLVRRLVSLLSSVVSPHQEYEYEFNQVCVVVVDLPSSLVSLLSSQVSQVVSNHAYEYEDQCVVNVDLVSLLSSLLSNVVSPHQEYEHRDLPDDDFDDLVSLLSSVVSCVVVVNLVRYAYEGEHPCAASVSSSSSLVSVCVRPNNVSPDNSHYHYHDHNHNVRSVVSNVD

Nearest PDB structures (foldseek):
  1p1x-assembly2_B  TM=1.003E+00  e=1.982E-47  Escherichia coli K-12
  1jcj-assembly2_B  TM=1.002E+00  e=9.599E-47  Escherichia coli
  5emu-assembly1_A  TM=1.001E+00  e=1.506E-46  Escherichia coli K-12
  6z9i-assembly2_B  TM=1.002E+00  e=7.719E-46  Escherichia coli
  6z9h-assembly2_B  TM=1.001E+00  e=6.208E-45  Escherichia coli

Sequence (501 aa):
MTDLKASSLRALKLMDLTTLNDDDTDEKVIALCHQAKTPVGNTAAICIYPRFIPIARKTLKEQGTPEIRIATVTNFPHGNDDIDIALAETRAAIAYGADEVDVVFPYRALMAGNEQVGFDLVKACKEACAAANVLLKVIIETGELKDEALIRKASEISIKAGADFIKTSTGKVAVNATPESARIMMEVIRDMGVEKTVGFKPAGGVRTAEDAQKYLAIADELFGADWADARHYRFGASSLLASLLKALGHHMTDLKASSLRALKLMDLTTLNDDDTDEKVIALCHQAKTPVGNTAAICIYPRFIPIARKTLKEQGTPEIRIATVTNFPHGNDDIDIALAETRAAIAYGADEVDVVFPYRALMAGNEQVGFDLVKACKEACAAANVLLKVIIETGELKDEALIRKASEISIKAGADFIKTSTGKVAVNATPESARIMMEVIRDMGVEKTVGFKPAGGVRTAEDAQKYLAIADELFGADWADARHYRFGASSLLASLLKALGH

B-factor: mean 21.34, std 10.33, range [9.84, 83.1]

CATH classification: 3.20.20.70

GO terms:
  GO:0004139 deoxyribose-phosphate aldolase activity (F, EXP)
  GO:0005829 cytosol (C, IDA)
  GO:0004139 deoxyribose-phosphate aldolase activity (F, IDA)
  GO:0016829 lyase activity (F, IDA)
  GO:0016052 carbohydrate catabolic process (P, IDA)
  GO:0006974 DNA damage response (P, IEP)
  GO:0015949 nucleobase-containing small molecule interconversion (P, IMP)
  GO:0009264 deoxyribonucleotide catabolic process (P, IMP)
  GO:0005829 cytosol (C, HDA)
  GO:0016020 membrane (C, HDA)